Protein AF-0000000069706538 (afdb_homodimer)

Secondary structure (DSSP, 8-state):
--HHHHHHHH--B-S-B--PPPPHHHHHHHHHHHHH---GGG---EEEEEE--HHHHHHHHHHTTT-THHHHSSEEEEEEEES---HHHHHHHHHHHHHHTTPPTTTTHHHHHHHHHHHHTS-HHHHHHHHHHHHHHHHHHHHHHHHHTT-EEEEE--S-HHHHHHHHTTGGGTEEEEEEEEEE-B-TTT-TTTTPPP----HHHHEEE-/--HHHHHHHH--B-S-B--PPPPHHHHHHHHHHHHH---GGG---EEEEEE--HHHHHHHHHHTTT-THHHHSSEEEEEEEES---HHHHHHHHHHHHHHTTPPTTTTHHHHHHHHHHHHTS-HHHHHHHHHHHHHHHHHHHHHHHHHTT-EEEEE--S-HHHHHHHHTTGGGTEEEEEEEEEE-B-TTT-TTTTPPP----HHHHEEE-

Organism: NCBI:txid1187080

Solvent-accessible surface area (backbone atoms only — not comparable to full-atom values): 21422 Å² total; per-residue (Å²): 133,63,65,62,52,54,20,46,67,69,48,60,71,47,63,27,32,62,49,49,67,67,52,68,69,55,51,50,52,25,52,50,35,33,56,55,44,76,33,79,94,56,64,58,50,45,34,36,35,42,36,55,42,66,68,62,32,53,57,44,18,62,32,29,72,58,44,54,27,47,63,25,18,36,34,32,35,35,40,24,16,26,32,60,76,46,61,66,60,53,51,55,48,51,52,48,44,24,61,67,58,71,44,63,85,69,77,55,43,68,61,51,49,49,51,43,52,59,47,66,75,46,52,53,67,57,38,26,54,53,22,35,31,39,47,23,18,25,49,20,32,29,55,53,36,25,26,66,64,72,33,38,36,25,78,40,73,69,48,44,46,71,52,47,19,58,78,70,48,25,60,86,70,44,27,37,58,66,38,37,35,23,30,20,33,61,21,80,85,74,17,84,56,74,80,57,61,87,67,60,74,54,64,81,74,35,41,45,81,71,132,62,66,62,51,54,20,47,66,68,48,61,69,46,64,27,31,62,49,49,69,67,52,66,69,55,51,48,52,25,52,50,34,33,56,54,44,75,34,76,96,57,63,56,50,44,35,36,36,43,35,56,40,66,68,62,31,51,58,44,18,62,33,29,71,58,43,54,27,46,64,24,19,36,34,31,36,37,40,25,16,27,32,60,78,48,61,66,60,53,50,53,46,51,50,47,44,22,62,70,56,70,44,62,86,69,77,57,43,68,59,51,49,48,51,42,53,58,48,66,74,47,53,54,67,57,39,27,54,54,20,35,32,40,46,23,18,25,48,20,32,30,54,52,36,25,24,65,64,72,35,37,37,26,80,40,73,69,50,43,48,72,52,46,20,57,78,70,48,25,60,86,70,44,27,37,59,65,38,36,35,24,31,19,34,61,20,81,84,75,16,86,57,73,80,54,60,86,68,62,76,55,64,80,74,34,41,45,81,71

pLDDT: mean 98.29, std 2.16, range [69.06, 99.0]

Sequence (420 aa):
MNHTINSLHWRYAAKRMNGQKVPAEKLENILEAIRLTATSNGLQPFTILVIEDKETREKLHEAAFKQPQVVEGSHLLVFAAWKKVTADQIDTYFDMVYKERNLEQGSLEQYANFLKSHFGKQTEEEQFGWASKQAYIALGTALVAAAEEKVDSTPMEGFNAKEVDRILGLNEQGMGSTALLALGYRDEKEDHMVNAKKVRRPKDKLFIKIMNHTINSLHWRYAAKRMNGQKVPAEKLENILEAIRLTATSNGLQPFTILVIEDKETREKLHEAAFKQPQVVEGSHLLVFAAWKKVTADQIDTYFDMVYKERNLEQGSLEQYANFLKSHFGKQTEEEQFGWASKQAYIALGTALVAAAEEKVDSTPMEGFNAKEVDRILGLNEQGMGSTALLALGYRDEKEDHMVNAKKVRRPKDKLFIKI

Structure (mmCIF, N/CA/C/O backbone):
data_AF-0000000069706538-model_v1
#
loop_
_entity.id
_entity.type
_entity.pdbx_description
1 polymer Nitroreductase
#
loop_
_atom_site.group_PDB
_atom_site.id
_atom_site.type_symbol
_atom_site.label_atom_id
_atom_site.label_alt_id
_atom_site.label_comp_id
_atom_site.label_asym_id
_atom_site.label_entity_id
_atom_site.label_seq_id
_atom_site.pdbx_PDB_ins_code
_atom_site.Cartn_x
_atom_site.Cartn_y
_atom_site.Cartn_z
_atom_site.occupancy
_atom_site.B_iso_or_equiv
_atom_site.auth_seq_id
_atom_site.auth_comp_id
_atom_site.auth_asym_id
_atom_site.auth_atom_id
_atom_site.pdbx_PDB_model_num
ATOM 1 N N . MET A 1 1 ? 9.633 -10.273 19.578 1 69.25 1 MET A N 1
ATOM 2 C CA . MET A 1 1 ? 9.555 -10.578 18.156 1 69.25 1 MET A CA 1
ATOM 3 C C . MET A 1 1 ? 8.617 -9.609 17.438 1 69.25 1 MET A C 1
ATOM 5 O O . MET A 1 1 ? 7.672 -9.102 18.047 1 69.25 1 MET A O 1
ATOM 9 N N . ASN A 1 2 ? 9.086 -9.102 16.219 1 90.44 2 ASN A N 1
ATOM 10 C CA . ASN A 1 2 ? 8.258 -8.133 15.492 1 90.44 2 ASN A CA 1
ATOM 11 C C . ASN A 1 2 ? 7.125 -8.828 14.734 1 90.44 2 ASN A C 1
ATOM 13 O O . ASN A 1 2 ? 7.371 -9.609 13.82 1 90.44 2 ASN A O 1
ATOM 17 N N . HIS A 1 3 ? 5.887 -8.648 15.258 1 95.31 3 HIS A N 1
ATOM 18 C CA . HIS A 1 3 ? 4.695 -9.336 14.773 1 95.31 3 HIS A CA 1
ATOM 19 C C . HIS A 1 3 ? 4.508 -9.125 13.273 1 95.31 3 HIS A C 1
ATOM 21 O O . HIS A 1 3 ? 4.203 -10.062 12.539 1 95.31 3 HIS A O 1
ATOM 27 N N . THR A 1 4 ? 4.715 -7.953 12.797 1 98.25 4 THR A N 1
ATOM 28 C CA . THR A 1 4 ? 4.551 -7.625 11.383 1 98.25 4 THR A CA 1
ATOM 29 C C . THR A 1 4 ? 5.574 -8.375 10.531 1 98.25 4 THR A C 1
ATOM 31 O O . THR A 1 4 ? 5.219 -8.992 9.523 1 98.25 4 THR A O 1
ATOM 34 N N . ILE A 1 5 ? 6.84 -8.383 10.938 1 98.56 5 ILE A N 1
ATOM 35 C CA . ILE A 1 5 ? 7.902 -9.062 10.203 1 98.56 5 ILE A CA 1
ATOM 36 C C . ILE A 1 5 ? 7.617 -10.562 10.148 1 98.56 5 ILE A C 1
ATOM 38 O O . ILE A 1 5 ? 7.762 -11.188 9.094 1 98.56 5 ILE A O 1
ATOM 42 N N . ASN A 1 6 ? 7.152 -11.141 11.281 1 98.31 6 ASN A N 1
ATOM 43 C CA . ASN A 1 6 ? 6.789 -12.555 11.297 1 98.31 6 ASN A CA 1
ATOM 44 C C . ASN A 1 6 ? 5.652 -12.859 10.328 1 98.31 6 ASN A C 1
ATOM 46 O O . ASN A 1 6 ? 5.68 -13.867 9.625 1 98.31 6 ASN A O 1
ATOM 50 N N . SER A 1 7 ? 4.617 -12 10.32 1 98.31 7 SER A N 1
ATOM 51 C CA . SER A 1 7 ? 3.494 -12.148 9.398 1 98.31 7 SER A CA 1
ATOM 52 C C . SER A 1 7 ? 3.955 -12.086 7.949 1 98.31 7 SER A C 1
ATOM 54 O O . SER A 1 7 ? 3.504 -12.875 7.113 1 98.31 7 SER A O 1
ATOM 56 N N . LEU A 1 8 ? 4.895 -11.18 7.656 1 98.62 8 LEU A N 1
ATOM 57 C CA . LEU A 1 8 ? 5.359 -10.984 6.285 1 98.62 8 LEU A CA 1
ATOM 58 C C . LEU A 1 8 ? 6.254 -12.141 5.844 1 98.62 8 LEU A C 1
ATOM 60 O O . LEU A 1 8 ? 6.312 -12.469 4.66 1 98.62 8 LEU A O 1
ATOM 64 N N . HIS A 1 9 ? 6.934 -12.789 6.785 1 98.38 9 HIS A N 1
ATOM 65 C CA . HIS A 1 9 ? 7.684 -14 6.461 1 98.38 9 HIS A CA 1
ATOM 66 C C . HIS A 1 9 ? 6.746 -15.172 6.207 1 98.38 9 HIS A C 1
ATOM 68 O O . HIS A 1 9 ? 7.039 -16.031 5.379 1 98.38 9 HIS A O 1
ATOM 74 N N . TRP A 1 10 ? 5.66 -15.188 6.902 1 98.44 10 TRP A N 1
ATOM 75 C CA . TRP A 1 10 ? 4.699 -16.266 6.762 1 98.44 10 TRP A CA 1
ATOM 76 C C . TRP A 1 10 ? 3.99 -16.203 5.414 1 98.44 10 TRP A C 1
ATOM 78 O O . TRP A 1 10 ? 3.766 -17.219 4.766 1 98.44 10 TRP A O 1
ATOM 88 N N . ARG A 1 11 ? 3.639 -15.031 5.004 1 98.5 11 ARG A N 1
ATOM 89 C CA . ARG A 1 11 ? 2.787 -14.906 3.826 1 98.5 11 ARG A CA 1
ATOM 90 C C . ARG A 1 11 ? 3.594 -15.094 2.545 1 98.5 11 ARG A C 1
ATOM 92 O O . ARG A 1 11 ? 4.793 -14.82 2.518 1 98.5 11 ARG A O 1
ATOM 99 N N . TYR A 1 12 ? 3.039 -15.492 1.539 1 98.62 12 TYR A N 1
ATOM 100 C CA . TYR A 1 12 ? 3.406 -15.492 0.127 1 98.62 12 TYR A CA 1
ATOM 101 C C . TYR A 1 12 ? 2.168 -15.391 -0.758 1 98.62 12 TYR A C 1
ATOM 103 O O . TYR A 1 12 ? 1.041 -15.383 -0.26 1 98.62 12 TYR A O 1
ATOM 111 N N . ALA A 1 13 ? 2.318 -15.133 -2.033 1 98.69 13 ALA A N 1
ATOM 112 C CA . ALA A 1 13 ? 1.176 -15.133 -2.943 1 98.69 13 ALA A CA 1
ATOM 113 C C . ALA A 1 13 ? 0.746 -16.562 -3.281 1 98.69 13 ALA A C 1
ATOM 115 O O . ALA A 1 13 ? 1.299 -17.188 -4.188 1 98.69 13 ALA A O 1
ATOM 116 N N . ALA A 1 14 ? -0.228 -17.047 -2.518 1 98.81 14 ALA A N 1
ATOM 117 C CA . ALA A 1 14 ? -0.684 -18.422 -2.709 1 98.81 14 ALA A CA 1
ATOM 118 C C . ALA A 1 14 ? -1.254 -18.609 -4.109 1 98.81 14 ALA A C 1
ATOM 120 O O . ALA A 1 14 ? -2.078 -17.828 -4.57 1 98.81 14 ALA A O 1
ATOM 121 N N . LYS A 1 15 ? -0.839 -19.703 -4.762 1 98.69 15 LYS A N 1
ATOM 122 C CA . LYS A 1 15 ? -1.237 -19.906 -6.152 1 98.69 15 LYS A CA 1
ATOM 123 C C . LYS A 1 15 ? -2.352 -20.953 -6.254 1 98.69 15 LYS A C 1
ATOM 125 O O . LYS A 1 15 ? -3.021 -21.047 -7.285 1 98.69 15 LYS A O 1
ATOM 130 N N . ARG A 1 16 ? -2.457 -21.719 -5.285 1 98.81 16 ARG A N 1
ATOM 131 C CA . ARG A 1 16 ? -3.561 -22.656 -5.125 1 98.81 16 ARG A CA 1
ATOM 132 C C . ARG A 1 16 ? -4.148 -22.578 -3.721 1 98.81 16 ARG A C 1
ATOM 134 O O . ARG A 1 16 ? -3.414 -22.453 -2.74 1 98.81 16 ARG A O 1
ATOM 141 N N . MET A 1 17 ? -5.43 -22.656 -3.6 1 98.81 17 MET A N 1
ATOM 142 C CA . MET A 1 17 ? -6.117 -22.594 -2.312 1 98.81 17 MET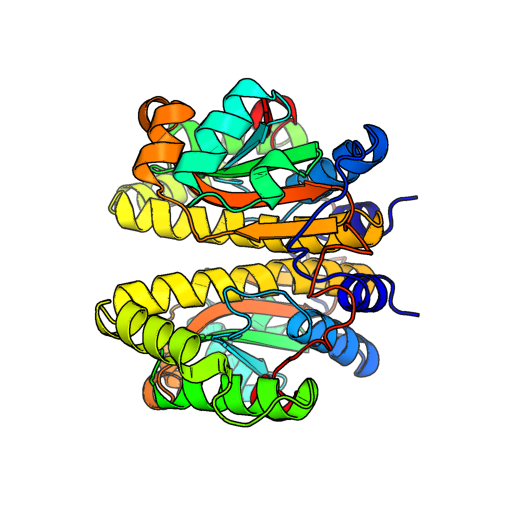 A CA 1
ATOM 143 C C . MET A 1 17 ? -7.031 -23.812 -2.137 1 98.81 17 MET A C 1
ATOM 145 O O . MET A 1 17 ? -7.449 -24.422 -3.117 1 98.81 17 MET A O 1
ATOM 149 N N . ASN A 1 18 ? -7.41 -24.172 -0.92 1 98.75 18 ASN A N 1
ATOM 150 C CA . ASN A 1 18 ? -8.023 -25.453 -0.633 1 98.75 18 ASN A CA 1
ATOM 151 C C . ASN A 1 18 ? -9.539 -25.344 -0.503 1 98.75 18 ASN A C 1
ATOM 153 O O . ASN A 1 18 ? -10.211 -26.328 -0.167 1 98.75 18 ASN A O 1
ATOM 157 N N . GLY A 1 19 ? -10.094 -24.172 -0.651 1 98 19 GLY A N 1
ATOM 158 C CA . GLY A 1 19 ? -11.539 -24.016 -0.677 1 98 19 GLY A CA 1
ATOM 159 C C . GLY A 1 19 ? -12.133 -23.734 0.69 1 98 19 GLY A C 1
ATOM 160 O O . GLY A 1 19 ? -13.297 -23.359 0.799 1 98 19 GLY A O 1
ATOM 161 N N . GLN A 1 20 ? -11.328 -23.875 1.771 1 98.44 20 GLN A N 1
ATOM 162 C CA . GLN A 1 20 ? -11.836 -23.562 3.104 1 98.44 20 GLN A CA 1
ATOM 163 C C . GLN A 1 20 ? -12.25 -22.094 3.211 1 98.44 20 GLN A C 1
ATOM 165 O O . GLN A 1 20 ? -11.547 -21.219 2.713 1 98.44 20 GLN A O 1
ATOM 170 N N . LYS A 1 21 ? -13.391 -21.938 3.848 1 98.5 21 LYS A N 1
ATOM 171 C CA . LYS A 1 21 ? -13.938 -20.578 3.98 1 98.5 21 LYS A CA 1
ATOM 172 C C . LYS A 1 21 ? -13.219 -19.812 5.09 1 98.5 21 LYS A C 1
ATOM 174 O O . LYS A 1 21 ? -13 -20.344 6.18 1 98.5 21 LYS A O 1
ATOM 179 N N . VAL A 1 22 ? -12.82 -18.594 4.828 1 98.88 22 VAL A N 1
ATOM 180 C CA . VAL A 1 22 ? -12.281 -17.703 5.852 1 98.88 22 VAL A CA 1
ATOM 181 C C . VAL A 1 22 ? -13.367 -17.391 6.879 1 98.88 22 VAL A C 1
ATOM 183 O O . VAL A 1 22 ? -14.469 -16.969 6.52 1 98.88 22 VAL A O 1
ATOM 186 N N . PRO A 1 23 ? -13.117 -17.594 8.141 1 98.75 23 PRO A N 1
ATOM 187 C CA . PRO A 1 23 ? -14.094 -17.234 9.172 1 98.75 23 PRO A CA 1
ATOM 188 C C . PRO A 1 23 ? -14.477 -15.75 9.125 1 98.75 23 PRO A C 1
ATOM 190 O O . PRO A 1 23 ? -13.633 -14.898 8.859 1 98.75 23 PRO A O 1
ATOM 193 N N . ALA A 1 24 ? -15.719 -15.492 9.5 1 98.44 24 ALA A N 1
ATOM 194 C CA . ALA A 1 24 ? -16.281 -14.148 9.414 1 98.44 24 ALA A CA 1
ATOM 195 C C . ALA A 1 24 ? -15.469 -13.164 10.258 1 98.44 24 ALA A C 1
ATOM 197 O O . ALA A 1 24 ? -15.234 -12.031 9.836 1 98.44 24 ALA A O 1
ATOM 198 N N . GLU A 1 25 ? -15.086 -13.602 11.414 1 98.56 25 GLU A N 1
ATOM 199 C CA . GLU A 1 25 ? -14.336 -12.727 12.305 1 98.56 25 GLU A CA 1
ATOM 200 C C . GLU A 1 25 ? -13 -12.32 11.688 1 98.56 25 GLU A C 1
ATOM 202 O O . GLU A 1 25 ? -12.602 -11.156 11.773 1 98.56 25 GLU A O 1
ATOM 207 N N . LYS A 1 26 ? -12.305 -13.281 11.07 1 98.75 26 LYS A N 1
ATOM 208 C CA . LYS A 1 26 ? -11.023 -12.984 10.422 1 98.75 26 LYS A CA 1
ATOM 209 C C . LYS A 1 26 ? -11.219 -12.047 9.234 1 98.75 26 LYS A C 1
ATOM 211 O O . LYS A 1 26 ? -10.445 -11.102 9.055 1 98.75 26 LYS A O 1
ATOM 216 N N . LEU A 1 27 ? -12.242 -12.297 8.422 1 98.88 27 LEU A N 1
ATOM 217 C CA . LEU A 1 27 ? -12.562 -11.406 7.305 1 98.88 27 LEU A CA 1
ATOM 218 C C . LEU A 1 27 ? -12.836 -9.992 7.801 1 98.88 27 LEU A C 1
ATOM 220 O O . LEU A 1 27 ? -12.336 -9.023 7.227 1 98.88 27 LEU A O 1
ATOM 224 N N . GLU A 1 28 ? -13.625 -9.891 8.875 1 98.69 28 GLU A N 1
ATOM 225 C CA . GLU A 1 28 ? -13.953 -8.578 9.43 1 98.69 28 GLU A CA 1
ATOM 226 C C . GLU A 1 28 ? -12.703 -7.844 9.891 1 98.69 28 GLU A C 1
ATOM 228 O O . GLU A 1 28 ? -12.594 -6.625 9.719 1 98.69 28 GLU A O 1
ATOM 233 N N . ASN A 1 29 ? -11.773 -8.555 10.539 1 98.81 29 ASN A N 1
ATOM 234 C CA . ASN A 1 29 ? -10.523 -7.938 10.969 1 98.81 29 ASN A CA 1
ATOM 235 C C . ASN A 1 29 ? -9.719 -7.406 9.781 1 98.81 29 ASN A C 1
ATOM 237 O O . ASN A 1 29 ? -9.148 -6.32 9.852 1 98.81 29 ASN A O 1
ATOM 241 N N . ILE A 1 30 ? -9.656 -8.148 8.672 1 98.94 30 ILE A N 1
ATOM 242 C CA . ILE A 1 30 ? -8.945 -7.73 7.469 1 98.94 30 ILE A CA 1
ATOM 243 C C . ILE A 1 30 ? -9.609 -6.488 6.883 1 98.94 30 ILE A C 1
ATOM 245 O O . ILE A 1 30 ? -8.938 -5.508 6.555 1 98.94 30 ILE A O 1
ATOM 249 N N . LEU A 1 31 ? -10.93 -6.484 6.797 1 98.94 31 LEU A N 1
ATOM 250 C CA . LEU A 1 31 ? -11.672 -5.355 6.242 1 98.94 31 LEU A CA 1
ATOM 251 C C . LEU A 1 31 ? -11.531 -4.125 7.125 1 98.94 31 LEU A C 1
ATOM 253 O O . LEU A 1 31 ? -11.391 -3.006 6.625 1 98.94 31 LEU A O 1
ATOM 257 N N . GLU A 1 32 ? -11.555 -4.34 8.438 1 98.88 32 GLU A N 1
ATOM 258 C CA . GLU A 1 32 ? -11.375 -3.215 9.352 1 98.88 32 GLU A CA 1
ATOM 259 C C . GLU A 1 32 ? -9.984 -2.602 9.195 1 98.88 32 GLU A C 1
ATOM 261 O O . GLU A 1 32 ? -9.828 -1.38 9.25 1 98.88 32 GLU A O 1
ATOM 266 N N . ALA A 1 33 ? -8.977 -3.449 9.031 1 98.94 33 ALA A N 1
ATOM 267 C CA . ALA A 1 33 ? -7.633 -2.928 8.781 1 98.94 33 ALA A CA 1
ATOM 268 C C . ALA A 1 33 ? -7.605 -2.07 7.523 1 98.94 33 ALA A C 1
ATOM 270 O O . ALA A 1 33 ? -7 -0.996 7.508 1 98.94 33 ALA A O 1
ATOM 271 N N . ILE A 1 34 ? -8.297 -2.523 6.477 1 98.94 34 ILE A N 1
ATOM 272 C CA . ILE A 1 34 ? -8.406 -1.76 5.238 1 98.94 34 ILE A CA 1
ATOM 273 C C . ILE A 1 34 ? -9.062 -0.413 5.52 1 98.94 34 ILE A C 1
ATOM 275 O O . ILE A 1 34 ? -8.578 0.63 5.074 1 98.94 34 ILE A O 1
ATOM 279 N N . ARG A 1 35 ? -10.125 -0.41 6.293 1 98.88 35 ARG A N 1
ATOM 280 C CA . ARG A 1 35 ? -10.875 0.801 6.59 1 98.88 35 ARG A CA 1
ATOM 281 C C . ARG A 1 35 ? -10.016 1.814 7.336 1 98.88 35 ARG A C 1
ATOM 283 O O . ARG A 1 35 ? -10.164 3.023 7.145 1 98.88 35 ARG A O 1
ATOM 290 N N . LEU A 1 36 ? -9.094 1.35 8.102 1 98.88 36 LEU A N 1
ATOM 291 C CA . LEU A 1 36 ? -8.297 2.207 8.969 1 98.88 36 LEU A CA 1
ATOM 292 C C . LEU A 1 36 ? -7.051 2.711 8.242 1 98.88 36 LEU A C 1
ATOM 294 O O . LEU A 1 36 ? -6.316 3.551 8.766 1 98.88 36 LEU A O 1
ATOM 298 N N . THR A 1 37 ? -6.824 2.287 7.016 1 98.5 37 THR A N 1
ATOM 299 C CA . THR A 1 37 ? -5.637 2.648 6.25 1 98.5 37 THR A CA 1
ATOM 300 C C . THR A 1 37 ? -5.609 4.148 5.969 1 98.5 37 THR A C 1
ATOM 302 O O . THR A 1 37 ? -6.648 4.754 5.703 1 98.5 37 THR A O 1
ATOM 305 N N . ALA A 1 38 ? -4.43 4.734 6.039 1 98.56 38 ALA A N 1
ATOM 306 C CA . ALA A 1 38 ? -4.25 6.133 5.656 1 98.56 38 ALA A CA 1
ATOM 307 C C . ALA A 1 38 ? -4.438 6.32 4.156 1 98.56 38 ALA A C 1
ATOM 309 O O . ALA A 1 38 ? -4.039 5.461 3.363 1 98.56 38 ALA A O 1
ATOM 310 N N . THR A 1 39 ? -5.012 7.398 3.732 1 98.75 39 THR A N 1
ATOM 311 C CA . THR A 1 39 ? -5.039 7.879 2.355 1 98.75 39 THR A CA 1
ATOM 312 C C . THR A 1 39 ? -4.824 9.391 2.307 1 98.75 39 THR A C 1
ATOM 314 O O . THR A 1 39 ? -5.066 10.086 3.293 1 98.75 39 THR A O 1
ATOM 317 N N . SER A 1 40 ? -4.312 9.828 1.153 1 98.69 40 SER A N 1
ATOM 318 C CA . SER A 1 40 ? -4.113 11.266 0.982 1 98.69 40 SER A CA 1
ATOM 319 C C . SER A 1 40 ? -5.395 12.039 1.268 1 98.69 40 SER A C 1
ATOM 321 O O . SER A 1 40 ? -6.477 11.648 0.827 1 98.69 40 SER A O 1
ATOM 323 N N . ASN A 1 41 ? -5.246 13.07 2.199 1 98 41 ASN A N 1
ATOM 324 C CA . ASN A 1 41 ? -6.32 13.969 2.605 1 98 41 ASN A CA 1
ATOM 325 C C . ASN A 1 41 ? -7.398 13.234 3.395 1 98 41 ASN A C 1
ATOM 327 O O . ASN A 1 41 ? -8.391 13.844 3.809 1 98 41 ASN A O 1
ATOM 331 N N . GLY A 1 42 ? -7.246 11.906 3.627 1 98.25 42 GLY A N 1
ATOM 332 C CA . GLY A 1 42 ? -8.234 11.109 4.344 1 98.25 42 GLY A CA 1
ATOM 333 C C . GLY A 1 42 ? -9.414 10.711 3.484 1 98.25 42 GLY A C 1
ATOM 334 O O . GLY A 1 42 ? -10.375 10.109 3.977 1 98.25 42 GLY A O 1
ATOM 335 N N . LEU A 1 43 ? -9.375 10.875 2.176 1 98.69 43 LEU A N 1
ATOM 336 C CA . LEU A 1 43 ? -10.547 10.812 1.308 1 98.69 43 LEU A CA 1
ATOM 337 C C . LEU A 1 43 ? -10.992 9.367 1.09 1 98.69 43 LEU A C 1
ATOM 339 O O . LEU A 1 43 ? -12.133 9.117 0.706 1 98.69 43 LEU A O 1
ATOM 343 N N . GLN A 1 44 ? -10.07 8.406 1.199 1 98.75 44 GLN A N 1
ATOM 344 C CA . GLN A 1 44 ? -10.328 7.004 0.901 1 98.75 44 GLN A CA 1
ATOM 345 C C . GLN A 1 44 ? -11.031 6.848 -0.444 1 98.75 44 GLN A C 1
ATOM 347 O O . GLN A 1 44 ? -12.117 6.273 -0.52 1 98.75 44 GLN A O 1
ATOM 352 N N . PRO A 1 45 ? -10.344 7.289 -1.525 1 98.88 45 PRO A N 1
ATOM 353 C CA . PRO A 1 45 ? -11 7.383 -2.834 1 98.88 45 PRO A CA 1
ATOM 354 C C . PRO A 1 45 ? -11.148 6.023 -3.516 1 98.88 45 PRO A C 1
ATOM 356 O O . PRO A 1 45 ? -10.75 5.863 -4.672 1 98.88 45 PRO A O 1
ATOM 359 N N . PHE A 1 46 ? -11.781 5.062 -2.822 1 98.94 46 PHE A N 1
ATOM 360 C CA . PHE A 1 46 ? -12.016 3.727 -3.359 1 98.94 46 PHE A CA 1
ATOM 361 C C . PHE A 1 46 ? -13.156 3.039 -2.619 1 98.94 46 PHE A C 1
ATOM 363 O O . PHE A 1 46 ? -13.602 3.516 -1.574 1 98.94 46 PHE A O 1
ATOM 370 N N . THR A 1 47 ? -13.672 2.045 -3.189 1 98.88 47 THR A N 1
ATOM 371 C CA . THR A 1 47 ? -14.594 1.082 -2.604 1 98.88 47 THR A CA 1
ATOM 372 C C . THR A 1 47 ? -14.086 -0.344 -2.801 1 98.88 47 THR A C 1
ATOM 374 O O . THR A 1 47 ? -13.547 -0.676 -3.855 1 98.88 47 THR A O 1
ATOM 377 N N . ILE A 1 48 ? -14.219 -1.146 -1.782 1 98.94 48 ILE A N 1
ATOM 378 C CA . ILE A 1 48 ? -13.836 -2.551 -1.892 1 98.94 48 ILE A CA 1
ATOM 379 C C . ILE A 1 48 ? -15.086 -3.412 -2.082 1 98.94 48 ILE A C 1
ATOM 381 O O . ILE A 1 48 ? -15.992 -3.402 -1.243 1 98.94 48 ILE A O 1
ATOM 385 N N . LEU A 1 49 ? -15.148 -4.09 -3.191 1 98.94 49 LEU A N 1
ATOM 386 C CA . LEU A 1 49 ? -16.172 -5.113 -3.344 1 98.94 49 LEU A CA 1
ATOM 387 C C . LEU A 1 49 ? -15.711 -6.441 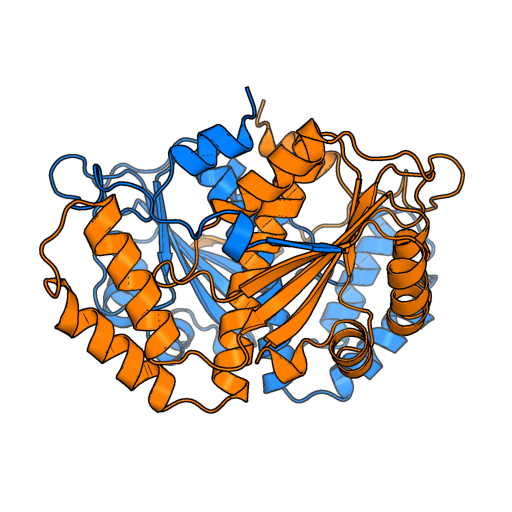-2.756 1 98.94 49 LEU A C 1
ATOM 389 O O . LEU A 1 49 ? -14.633 -6.934 -3.1 1 98.94 49 LEU A O 1
ATOM 393 N N . VAL A 1 50 ? -16.453 -6.957 -1.809 1 98.94 50 VAL A N 1
ATOM 394 C CA . VAL A 1 50 ? -16.172 -8.227 -1.146 1 98.94 50 VAL A CA 1
ATOM 395 C C . VAL A 1 50 ? -17.031 -9.328 -1.77 1 98.94 50 VAL A C 1
ATOM 397 O O . VAL A 1 50 ? -18.203 -9.484 -1.428 1 98.94 50 VAL A O 1
ATOM 400 N N . ILE A 1 51 ? -16.422 -10.141 -2.617 1 98.88 51 ILE A N 1
ATOM 401 C CA . ILE A 1 51 ? -17.172 -11.102 -3.42 1 98.88 51 ILE A CA 1
ATOM 402 C C . ILE A 1 51 ? -17.078 -12.492 -2.787 1 98.88 51 ILE A C 1
ATOM 404 O O . ILE A 1 51 ? -15.992 -13.078 -2.729 1 98.88 51 ILE A O 1
ATOM 408 N N . GLU A 1 52 ? -18.125 -12.992 -2.342 1 98.25 52 GLU A N 1
ATOM 409 C CA . GLU A 1 52 ? -18.234 -14.352 -1.81 1 98.25 52 GLU A CA 1
ATOM 410 C C . GLU A 1 52 ? -19.094 -15.227 -2.713 1 98.25 52 GLU A C 1
ATOM 412 O O . GLU A 1 52 ? -18.906 -16.453 -2.76 1 98.25 52 GLU A O 1
ATOM 417 N N . ASP A 1 53 ? -19.953 -14.625 -3.492 1 97.44 53 ASP A N 1
ATOM 418 C CA . ASP A 1 53 ? -20.906 -15.32 -4.348 1 97.44 53 ASP A CA 1
ATOM 419 C C . ASP A 1 53 ? -20.188 -16.141 -5.414 1 97.44 53 ASP A C 1
ATOM 421 O O . ASP A 1 53 ? -19.375 -15.617 -6.172 1 97.44 53 ASP A O 1
ATOM 425 N N . LYS A 1 54 ? -20.547 -17.438 -5.508 1 96.75 54 LYS A N 1
ATOM 426 C CA . LYS A 1 54 ? -19.844 -18.375 -6.391 1 96.75 54 LYS A CA 1
ATOM 427 C C . LYS A 1 54 ? -20.031 -17.984 -7.855 1 96.75 54 LYS A C 1
ATOM 429 O O . LYS A 1 54 ? -19.078 -18.031 -8.641 1 96.75 54 LYS A O 1
ATOM 434 N N . GLU A 1 55 ? -21.172 -17.609 -8.242 1 97.88 55 GLU A N 1
ATOM 435 C CA . GLU A 1 55 ? -21.469 -17.281 -9.633 1 97.88 55 GLU A CA 1
ATOM 436 C C . GLU A 1 55 ? -20.656 -16.078 -10.094 1 97.88 55 GLU A C 1
ATOM 438 O O . GLU A 1 55 ? -20.062 -16.094 -11.18 1 97.88 55 GLU A O 1
ATOM 443 N N . THR A 1 56 ? -20.688 -15.023 -9.281 1 98.62 56 THR A N 1
ATOM 444 C CA . THR A 1 56 ? -19.906 -13.828 -9.609 1 98.62 56 THR A CA 1
ATOM 445 C C . THR A 1 56 ? -18.422 -14.156 -9.688 1 98.62 56 THR A C 1
ATOM 447 O O . THR A 1 56 ? -17.734 -13.711 -10.602 1 98.62 56 THR A O 1
ATOM 450 N N . ARG A 1 57 ? -17.891 -14.938 -8.719 1 98.5 57 ARG A N 1
ATOM 451 C CA . ARG A 1 57 ? -16.469 -15.297 -8.719 1 98.5 57 ARG A CA 1
ATOM 452 C C . ARG A 1 57 ? -16.109 -16.094 -9.969 1 98.5 57 ARG A C 1
ATOM 454 O O . ARG A 1 57 ? -15.023 -15.938 -10.523 1 98.5 57 ARG A O 1
ATOM 461 N N . GLU A 1 58 ? -17 -16.953 -10.438 1 98.31 58 GLU A N 1
ATOM 462 C CA . GLU A 1 58 ? -16.75 -17.719 -11.664 1 98.31 58 GLU A CA 1
ATOM 463 C C . GLU A 1 58 ? -16.656 -16.797 -12.875 1 98.31 58 GLU A C 1
ATOM 465 O O . GLU A 1 58 ? -15.789 -16.984 -13.734 1 98.31 58 GLU A O 1
ATOM 470 N N . LYS A 1 59 ? -17.594 -15.82 -12.969 1 98.56 59 LYS A N 1
ATOM 471 C CA . LYS A 1 59 ? -17.5 -14.836 -14.039 1 98.56 59 LYS A CA 1
ATOM 472 C C . LYS A 1 59 ? -16.172 -14.07 -13.977 1 98.56 59 LYS A C 1
ATOM 474 O O . LYS A 1 59 ? -15.523 -13.859 -15 1 98.56 59 LYS A O 1
ATOM 479 N N . LEU A 1 60 ? -15.766 -13.68 -12.773 1 98.88 60 LEU A N 1
ATOM 480 C CA . LEU A 1 60 ? -14.531 -12.922 -12.594 1 98.88 60 LEU A CA 1
ATOM 481 C C . LEU A 1 60 ? -13.312 -13.789 -12.875 1 98.88 60 LEU A C 1
ATOM 483 O O . LEU A 1 60 ? -12.273 -13.281 -13.297 1 98.88 60 LEU A O 1
ATOM 487 N N . HIS A 1 61 ? -13.477 -15.109 -12.617 1 98.88 61 HIS A N 1
ATOM 488 C CA . HIS A 1 61 ? -12.414 -16.062 -12.922 1 98.88 61 HIS A CA 1
ATOM 489 C C . HIS A 1 61 ? -11.984 -15.961 -14.383 1 98.88 61 HIS A C 1
ATOM 491 O O . HIS A 1 61 ? -10.789 -15.922 -14.68 1 98.88 61 HIS A O 1
ATOM 497 N N . GLU A 1 62 ? -12.922 -15.844 -15.297 1 98.5 62 GLU A N 1
ATOM 498 C CA . GLU A 1 62 ? -12.641 -15.703 -16.719 1 98.5 62 GLU A CA 1
ATOM 499 C C . GLU A 1 62 ? -11.938 -14.383 -17.016 1 98.5 62 GLU A C 1
ATOM 501 O O . GLU A 1 62 ? -10.984 -14.344 -17.797 1 98.5 62 GLU A O 1
ATOM 506 N N . ALA A 1 63 ? -12.383 -13.352 -16.359 1 98.75 63 ALA A N 1
ATOM 507 C CA . ALA A 1 63 ? -11.836 -12.016 -16.562 1 98.75 63 ALA A CA 1
ATOM 508 C C . ALA A 1 63 ? -10.445 -11.883 -15.938 1 98.75 63 ALA A C 1
ATOM 510 O O . ALA A 1 63 ? -9.695 -10.961 -16.281 1 98.75 63 ALA A O 1
ATOM 511 N N . ALA A 1 64 ? -10.141 -12.766 -14.938 1 98.75 64 ALA A N 1
ATOM 512 C CA . ALA A 1 64 ? -8.844 -12.758 -14.258 1 98.75 64 ALA A CA 1
ATOM 513 C C . ALA A 1 64 ? -7.902 -13.797 -14.852 1 98.75 64 ALA A C 1
ATOM 515 O O . ALA A 1 64 ? -7.113 -14.414 -14.133 1 98.75 64 ALA A O 1
ATOM 516 N N . PHE A 1 65 ? -8.078 -14.055 -16.141 1 98.31 65 PHE A N 1
ATOM 517 C CA . PHE A 1 65 ? -7.219 -14.953 -16.906 1 98.31 65 PHE A CA 1
ATOM 518 C C . PHE A 1 65 ? -7.203 -16.344 -16.281 1 98.31 65 PHE A C 1
ATOM 520 O O . PHE A 1 65 ? -6.176 -17.016 -16.281 1 98.31 65 PHE A O 1
ATOM 527 N N . LYS A 1 66 ? -8.188 -16.734 -15.625 1 98.44 66 LYS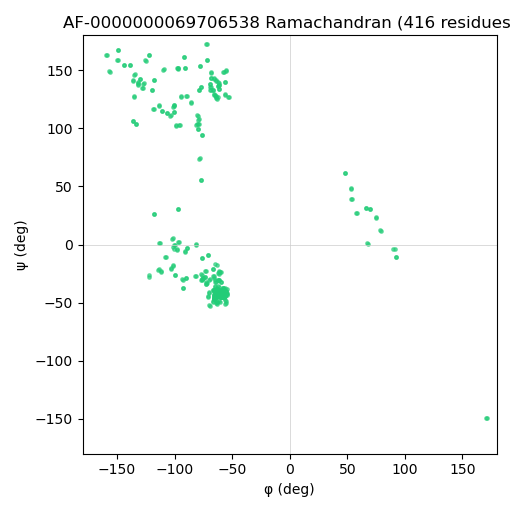 A N 1
ATOM 528 C CA . LYS A 1 66 ? -8.477 -18.047 -15.078 1 98.44 66 LYS A CA 1
ATOM 529 C C . LYS A 1 66 ? -7.488 -18.422 -13.969 1 98.44 66 LYS A C 1
ATOM 531 O O . LYS A 1 66 ? -7.094 -19.578 -13.844 1 98.44 66 LYS A O 1
ATOM 536 N N . GLN A 1 67 ? -7.035 -17.422 -13.289 1 98.56 67 GLN A N 1
ATOM 537 C CA . GLN A 1 67 ? -6.238 -17.719 -12.094 1 98.56 67 GLN A CA 1
ATOM 538 C C . GLN A 1 67 ? -7.055 -18.469 -11.055 1 98.56 67 GLN A C 1
ATOM 540 O O . GLN A 1 67 ? -8.109 -18 -10.625 1 98.56 67 GLN A O 1
ATOM 545 N N . PRO A 1 68 ? -6.566 -19.625 -10.578 1 98.69 68 PRO A N 1
ATOM 546 C CA . PRO A 1 68 ? -7.395 -20.531 -9.781 1 98.69 68 PRO A CA 1
ATOM 547 C C . PRO A 1 68 ? -7.789 -19.938 -8.43 1 98.69 68 PRO A C 1
ATOM 549 O O . PRO A 1 68 ? -8.844 -20.281 -7.887 1 98.69 68 PRO A O 1
ATOM 552 N N . GLN A 1 69 ? -7.008 -19.047 -7.879 1 98.12 69 GLN A N 1
ATOM 553 C CA . GLN A 1 69 ? -7.254 -18.484 -6.551 1 98.12 69 GLN A CA 1
ATOM 554 C C . GLN A 1 69 ? -8.578 -17.734 -6.508 1 98.12 69 GLN A C 1
ATOM 556 O O . GLN A 1 69 ? -9.172 -17.578 -5.441 1 98.12 69 GLN A O 1
ATOM 561 N N . VAL A 1 70 ? -9.031 -17.25 -7.691 1 98.81 70 VAL A N 1
ATOM 562 C CA . VAL A 1 70 ? -10.266 -16.469 -7.781 1 98.81 70 VAL A CA 1
ATOM 563 C C . VAL A 1 70 ? -11.453 -17.344 -7.379 1 98.81 70 VAL A C 1
ATOM 565 O O . VAL A 1 70 ? -12.383 -16.859 -6.727 1 98.81 70 VAL A O 1
ATOM 568 N N . VAL A 1 71 ? -11.344 -18.688 -7.676 1 98.69 71 VAL A N 1
ATOM 569 C CA . VAL A 1 71 ? -12.492 -19.547 -7.414 1 98.69 71 VAL A CA 1
ATOM 570 C C . VAL A 1 71 ? -12.148 -20.547 -6.309 1 98.69 71 VAL A C 1
ATOM 572 O O . VAL A 1 71 ? -13.039 -21.062 -5.641 1 98.69 71 VAL A O 1
ATOM 575 N N . GLU A 1 72 ? -10.844 -20.812 -6.09 1 98.75 72 GLU A N 1
ATOM 576 C CA . GLU A 1 72 ? -10.43 -21.75 -5.047 1 98.75 72 GLU A CA 1
ATOM 577 C C . GLU A 1 72 ? -10.422 -21.078 -3.676 1 98.75 72 GLU A C 1
ATOM 579 O O . GLU A 1 72 ? -10.484 -21.75 -2.646 1 98.75 72 GLU A O 1
ATOM 584 N N . GLY A 1 73 ? -10.219 -19.719 -3.635 1 98.5 73 GLY A N 1
ATOM 585 C CA . GLY A 1 73 ? -10.344 -18.984 -2.385 1 98.5 73 GLY A CA 1
ATOM 586 C C . GLY A 1 73 ? -11.781 -18.844 -1.916 1 98.5 73 GLY A C 1
ATOM 587 O O . GLY A 1 73 ? -12.711 -19.203 -2.637 1 98.5 73 GLY A O 1
ATOM 588 N N . SER A 1 74 ? -11.984 -18.344 -0.757 1 98.38 74 SER A N 1
ATOM 589 C CA . SER A 1 74 ? -13.336 -18.203 -0.233 1 98.38 74 SER A CA 1
ATOM 590 C C . SER A 1 74 ? -13.898 -16.812 -0.542 1 98.38 74 SER A C 1
ATOM 592 O O . SER A 1 74 ? -15.117 -16.625 -0.612 1 98.38 74 SER A O 1
ATOM 594 N N . HIS A 1 75 ? -13.055 -15.75 -0.642 1 98.81 75 HIS A N 1
ATOM 595 C CA . HIS A 1 75 ? -13.453 -14.383 -0.956 1 98.81 75 HIS A CA 1
ATOM 596 C C . HIS A 1 75 ? -12.523 -13.758 -1.986 1 98.81 75 HIS A C 1
ATOM 598 O O . HIS A 1 75 ? -11.336 -14.094 -2.037 1 98.81 75 HIS A O 1
ATOM 604 N N . LEU A 1 76 ? -13.086 -12.938 -2.807 1 98.94 76 LEU A N 1
ATOM 605 C CA . LEU A 1 76 ? -12.328 -12.055 -3.688 1 98.94 76 LEU A CA 1
ATOM 606 C C . LEU A 1 76 ? -12.617 -10.594 -3.377 1 98.94 76 LEU A C 1
ATOM 608 O O . LEU A 1 76 ? -13.773 -10.156 -3.424 1 98.94 76 LEU A O 1
ATOM 612 N N . LEU A 1 77 ? -11.609 -9.891 -2.951 1 99 77 LEU A N 1
ATOM 613 C CA . LEU A 1 77 ? -11.742 -8.445 -2.803 1 99 77 LEU A CA 1
ATOM 614 C C . LEU A 1 77 ? -11.359 -7.727 -4.09 1 99 77 LEU A C 1
ATOM 616 O O . LEU A 1 77 ? -10.32 -8.031 -4.691 1 99 77 LEU A O 1
ATOM 620 N N . VAL A 1 78 ? -12.219 -6.871 -4.574 1 99 78 VAL A N 1
ATOM 621 C CA . VAL A 1 78 ? -11.922 -6.004 -5.711 1 99 78 VAL A CA 1
ATOM 622 C C . VAL A 1 78 ? -11.727 -4.566 -5.23 1 99 78 VAL A C 1
ATOM 624 O O . VAL A 1 78 ? -12.648 -3.959 -4.68 1 99 78 VAL A O 1
ATOM 627 N N . PHE A 1 79 ? -10.539 -4.082 -5.34 1 99 79 PHE A N 1
ATOM 628 C CA . PHE A 1 79 ? -10.25 -2.684 -5.039 1 99 79 PHE A CA 1
ATOM 629 C C . PHE A 1 79 ? -10.664 -1.784 -6.199 1 99 79 PHE A C 1
ATOM 631 O O . PHE A 1 79 ? -9.977 -1.728 -7.219 1 99 79 PHE A O 1
ATOM 638 N N . ALA A 1 80 ? -11.766 -1.094 -6.047 1 98.94 80 ALA A N 1
ATOM 639 C CA . ALA A 1 80 ? -12.32 -0.202 -7.062 1 98.94 80 ALA A CA 1
ATOM 640 C C . ALA A 1 80 ? -12.055 1.26 -6.715 1 98.94 80 ALA A C 1
ATOM 642 O O . ALA A 1 80 ? -12.602 1.782 -5.742 1 98.94 80 ALA A O 1
ATOM 643 N N . ALA A 1 81 ? -11.219 1.9 -7.465 1 98.94 81 ALA A N 1
ATOM 644 C CA . ALA A 1 81 ? -10.844 3.289 -7.207 1 98.94 81 ALA A CA 1
ATOM 645 C C . ALA A 1 81 ? -11.773 4.254 -7.945 1 98.94 81 ALA A C 1
ATOM 647 O O . ALA A 1 81 ? -12.328 3.912 -8.992 1 98.94 81 ALA A O 1
ATOM 648 N N . TRP A 1 82 ? -11.938 5.473 -7.383 1 98.88 82 TRP A N 1
ATOM 649 C CA . TRP A 1 82 ? -12.75 6.508 -8.016 1 98.88 82 TRP A CA 1
ATOM 650 C C . TRP A 1 82 ? -12.125 6.965 -9.328 1 98.88 82 TRP A C 1
ATOM 652 O O . TRP A 1 82 ? -10.945 7.328 -9.367 1 98.88 82 TRP A O 1
ATOM 662 N N . LYS A 1 83 ? -12.891 6.988 -10.414 1 98.56 83 LYS A N 1
ATOM 663 C CA . LYS A 1 83 ? -12.391 7.523 -11.68 1 98.56 83 LYS A CA 1
ATOM 664 C C . LYS A 1 83 ? -12.359 9.047 -11.648 1 98.56 83 LYS A C 1
ATOM 666 O O . LYS A 1 83 ? -11.539 9.672 -12.336 1 98.56 83 LYS A O 1
ATOM 671 N N . LYS A 1 84 ? -13.281 9.609 -10.867 1 97.94 84 LYS A N 1
ATOM 672 C CA . LYS A 1 84 ? -13.359 11.055 -10.656 1 97.94 84 LYS A CA 1
ATOM 673 C C . LYS A 1 84 ? -13.492 11.383 -9.172 1 97.94 84 LYS A C 1
ATOM 675 O O . LYS A 1 84 ? -14.18 10.68 -8.43 1 97.94 84 LYS A O 1
ATOM 680 N N . VAL A 1 85 ? -12.773 12.391 -8.75 1 98.5 85 VAL A N 1
ATOM 681 C CA . VAL A 1 85 ? -12.969 12.961 -7.422 1 98.5 85 VAL A CA 1
ATOM 682 C C . VAL A 1 85 ? -13.891 14.18 -7.512 1 98.5 85 VAL A C 1
ATOM 684 O O . VAL A 1 85 ? -13.445 15.273 -7.871 1 98.5 85 VAL A O 1
ATOM 687 N 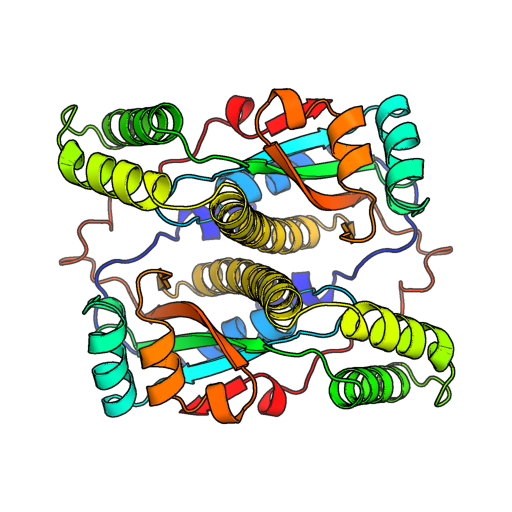N . THR A 1 86 ? -15.125 14.031 -7.148 1 98.19 86 THR A N 1
ATOM 688 C CA . THR A 1 86 ? -16.125 15.062 -7.379 1 98.19 86 THR A CA 1
ATOM 689 C C . THR A 1 86 ? -16.234 15.992 -6.176 1 98.19 86 THR A C 1
ATOM 691 O O . THR A 1 86 ? -15.812 15.641 -5.07 1 98.19 86 THR A O 1
ATOM 694 N N . ALA A 1 87 ? -16.797 17.141 -6.434 1 98.31 87 ALA A N 1
ATOM 695 C CA . ALA A 1 87 ? -17.047 18.078 -5.352 1 98.31 87 ALA A CA 1
ATOM 696 C C . ALA A 1 87 ? -17.938 17.453 -4.273 1 98.31 87 ALA A C 1
ATOM 698 O O . ALA A 1 87 ? -17.719 17.688 -3.08 1 98.31 87 ALA A O 1
ATOM 699 N N . ASP A 1 88 ? -18.922 16.688 -4.684 1 98.12 88 ASP A N 1
ATOM 700 C CA . ASP A 1 88 ? -19.828 16.031 -3.742 1 98.12 88 ASP A CA 1
ATOM 701 C C . ASP A 1 88 ? -19.078 15.047 -2.846 1 98.12 88 ASP A C 1
ATOM 703 O O . ASP A 1 88 ? -19.344 14.977 -1.645 1 98.12 88 ASP A O 1
ATOM 707 N N . GLN A 1 89 ? -18.219 14.258 -3.344 1 98.25 89 GLN A N 1
ATOM 708 C CA . GLN A 1 89 ? -17.406 13.312 -2.574 1 98.25 89 GLN A CA 1
ATOM 709 C C . GLN A 1 89 ? -16.547 14.039 -1.548 1 98.25 89 GLN A C 1
ATOM 711 O O . GLN A 1 89 ? -16.406 13.594 -0.407 1 98.25 89 GLN A O 1
ATOM 716 N N . ILE A 1 90 ? -15.938 15.164 -1.98 1 98.69 90 ILE A N 1
ATOM 717 C CA . ILE A 1 90 ? -15.109 15.977 -1.092 1 98.69 90 ILE A CA 1
ATOM 718 C C . ILE A 1 90 ? -15.969 16.547 0.03 1 98.69 90 ILE A C 1
ATOM 720 O O . ILE A 1 90 ? -15.609 16.469 1.205 1 98.69 90 ILE A O 1
ATOM 724 N N . ASP A 1 91 ? -17.141 17.078 -0.324 1 98.56 91 ASP A N 1
ATOM 725 C CA . ASP A 1 91 ? -18.047 17.656 0.673 1 98.56 91 ASP A CA 1
ATOM 726 C C . ASP A 1 91 ? -18.5 16.594 1.67 1 98.56 91 ASP A C 1
ATOM 728 O O . ASP A 1 91 ? -18.609 16.875 2.869 1 98.56 91 ASP A O 1
ATOM 732 N N . THR A 1 92 ? -18.844 15.422 1.18 1 98.31 92 THR A N 1
ATOM 733 C CA . THR A 1 92 ? -19.266 14.328 2.043 1 98.31 92 THR A CA 1
ATOM 734 C C . THR A 1 92 ? -18.188 13.992 3.07 1 98.31 92 THR A C 1
ATOM 736 O O . THR A 1 92 ? -18.5 13.773 4.246 1 98.31 92 THR A O 1
ATOM 739 N N . TYR A 1 93 ? -16.969 13.992 2.621 1 98.5 93 TYR A N 1
ATOM 740 C CA . TYR A 1 93 ? -15.875 13.719 3.539 1 98.5 93 TYR A CA 1
ATOM 741 C C . TYR A 1 93 ? -15.781 14.805 4.609 1 98.5 93 TYR A C 1
ATOM 743 O O . TYR A 1 93 ? -15.672 14.5 5.801 1 98.5 93 TYR A O 1
ATOM 751 N N . PHE A 1 94 ? -15.766 16.031 4.215 1 98.69 94 PHE A N 1
ATOM 752 C CA . PHE A 1 94 ? -15.586 17.094 5.184 1 98.69 94 PHE A CA 1
ATOM 753 C C . PHE A 1 94 ? -16.781 17.172 6.137 1 98.69 94 PHE A C 1
ATOM 755 O O . PHE A 1 94 ? -16.609 17.5 7.312 1 98.69 94 PHE A O 1
ATOM 762 N N . ASP A 1 95 ? -17.984 16.766 5.645 1 98.62 95 ASP A N 1
ATOM 763 C CA . ASP A 1 95 ? -19.125 16.641 6.547 1 98.62 95 ASP A CA 1
ATOM 764 C C . ASP A 1 95 ? -18.844 15.617 7.641 1 98.62 95 ASP A C 1
ATOM 766 O O . ASP A 1 95 ? -19.203 15.836 8.805 1 98.62 95 ASP A O 1
ATOM 770 N N . MET A 1 96 ? -18.25 14.5 7.277 1 98.62 96 MET A N 1
ATOM 771 C CA . MET A 1 96 ? -17.875 13.492 8.266 1 98.62 96 MET A CA 1
ATOM 772 C C . MET A 1 96 ? -16.844 14.039 9.25 1 98.62 96 MET A C 1
ATOM 774 O O . MET A 1 96 ? -16.922 13.758 10.445 1 98.62 96 MET A O 1
ATOM 778 N N . VAL A 1 97 ? -15.867 14.82 8.719 1 98.62 97 VAL A N 1
ATOM 779 C CA . VAL A 1 97 ? -14.836 15.398 9.562 1 98.62 97 VAL A CA 1
ATOM 780 C C . VAL A 1 97 ? -15.469 16.328 10.602 1 98.62 97 VAL A C 1
ATOM 782 O O . VAL A 1 97 ? -15.172 16.219 11.797 1 98.62 97 VAL A O 1
ATOM 785 N N . TYR A 1 98 ? -16.375 17.25 10.125 1 98.62 98 TYR A N 1
ATOM 786 C CA . TYR A 1 98 ? -17.047 18.172 11.031 1 98.62 98 TYR A CA 1
ATOM 787 C C . TYR A 1 98 ? -17.781 17.422 12.125 1 98.62 98 TYR A C 1
ATOM 789 O O . TYR A 1 98 ? -17.672 17.766 13.305 1 98.62 98 TYR A O 1
ATOM 797 N N . LYS A 1 99 ? -18.469 16.391 11.719 1 98.38 99 LYS A N 1
ATOM 798 C CA . LYS A 1 99 ? -19.281 15.617 12.656 1 98.38 99 LYS A CA 1
ATOM 799 C C . LYS A 1 99 ? -18.391 14.844 13.641 1 98.38 99 LYS A C 1
ATOM 801 O O . LYS A 1 99 ? -18.594 14.93 14.852 1 98.38 99 LYS A O 1
ATOM 806 N N . GLU A 1 100 ? -17.422 14.062 13.164 1 98.12 100 GLU A N 1
ATOM 807 C CA . GLU A 1 100 ? -16.594 13.188 13.984 1 98.12 100 GLU A CA 1
ATOM 808 C C . GLU A 1 100 ? -15.719 13.992 14.953 1 98.12 100 GLU A C 1
ATOM 810 O O . GLU A 1 100 ? -15.453 13.547 16.078 1 98.12 100 GLU A O 1
ATOM 815 N N . ARG A 1 101 ? -15.25 15.164 14.516 1 98.12 101 ARG A N 1
ATOM 816 C CA . ARG A 1 101 ? -14.305 15.945 15.312 1 98.12 101 ARG A CA 1
ATOM 817 C C . ARG A 1 101 ? -15.008 17.109 16.016 1 98.12 101 ARG A C 1
ATOM 819 O O . ARG A 1 101 ? -14.359 17.953 16.625 1 98.12 101 ARG A O 1
ATOM 826 N N . ASN A 1 102 ? -16.375 17.156 15.875 1 97.69 102 ASN A N 1
ATOM 827 C CA . ASN A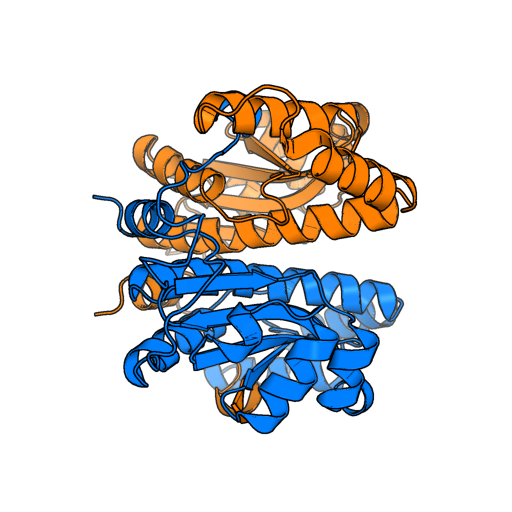 1 102 ? -17.188 18.203 16.5 1 97.69 102 ASN A CA 1
ATOM 828 C C . ASN A 1 102 ? -16.688 19.594 16.141 1 97.69 102 ASN A C 1
ATOM 830 O O . ASN A 1 102 ? -16.469 20.438 17.016 1 97.69 102 ASN A O 1
ATOM 834 N N . LEU A 1 103 ? -16.453 19.781 14.883 1 97.88 103 LEU A N 1
ATOM 835 C CA . LEU A 1 103 ? -16.047 21.078 14.344 1 97.88 103 LEU A CA 1
ATOM 836 C C . LEU A 1 103 ? -17.25 21.828 13.773 1 97.88 103 LEU A C 1
ATOM 838 O O . LEU A 1 103 ? -18.234 21.219 13.367 1 97.88 103 LEU A O 1
ATOM 842 N N . GLU A 1 104 ? -17.141 23.109 13.797 1 98.12 104 GLU A N 1
ATOM 843 C CA . GLU A 1 104 ? -18.172 23.922 13.148 1 98.12 104 GLU A CA 1
ATOM 844 C C . GLU A 1 104 ? -18.234 23.641 11.648 1 98.12 104 GLU A C 1
ATOM 846 O O . GLU A 1 104 ? -17.203 23.594 10.977 1 98.12 104 GLU A O 1
ATOM 851 N N . GLN A 1 105 ? -19.516 23.516 11.18 1 97.5 105 GLN A N 1
ATOM 852 C CA . GLN A 1 105 ? -19.688 23.312 9.75 1 97.5 105 GLN A CA 1
ATOM 853 C C . GLN A 1 105 ? -19.016 24.438 8.953 1 97.5 105 GLN A C 1
ATOM 855 O O . GLN A 1 105 ? -19.188 25.609 9.273 1 97.5 105 GLN A O 1
ATOM 860 N N . GLY A 1 106 ? -18.156 24.062 7.926 1 96.75 106 GLY A N 1
ATOM 861 C CA . GLY A 1 106 ? -17.531 25.031 7.051 1 96.75 106 GLY A CA 1
ATOM 862 C C . GLY A 1 106 ? -16.188 25.531 7.559 1 96.75 106 GLY A C 1
ATOM 863 O O . GLY A 1 106 ? -15.5 26.281 6.871 1 96.75 106 GLY A O 1
ATOM 864 N N . SER A 1 107 ? -15.766 25.094 8.773 1 97.56 107 SER A N 1
ATOM 865 C CA . SER A 1 107 ? -14.516 25.578 9.359 1 97.56 107 SER A CA 1
ATOM 866 C C . SER A 1 107 ? -13.312 25.172 8.508 1 97.56 107 SER A C 1
ATOM 868 O O . SER A 1 107 ? -12.25 25.781 8.617 1 97.56 107 SER A O 1
ATOM 870 N N . LEU A 1 108 ? -13.484 24.219 7.645 1 97.81 108 LEU A N 1
ATOM 871 C CA . LEU A 1 108 ? -12.414 23.766 6.766 1 97.81 108 LEU A CA 1
ATOM 872 C C . LEU A 1 108 ? -12.773 23.984 5.301 1 97.81 108 LEU A C 1
ATOM 874 O O . LEU A 1 108 ? -12.312 23.266 4.422 1 97.81 108 LEU A O 1
ATOM 878 N N . GLU A 1 109 ? -13.609 24.938 5.035 1 97.88 109 GLU A N 1
ATOM 879 C CA . GLU A 1 109 ? -14.133 25.172 3.693 1 97.88 109 GLU A CA 1
ATOM 880 C C . GLU A 1 109 ? -13.023 25.562 2.725 1 97.88 109 GLU A C 1
ATOM 882 O O . GLU A 1 109 ? -13.062 25.188 1.546 1 97.88 109 GLU A O 1
ATOM 887 N N . GLN A 1 110 ? -12.094 26.328 3.178 1 98.12 110 GLN A N 1
ATOM 888 C CA . GLN A 1 110 ? -10.984 26.734 2.312 1 98.12 110 GLN A CA 1
ATOM 889 C C . GLN A 1 110 ? -10.195 25.516 1.836 1 98.12 110 GLN A C 1
ATOM 891 O O . GLN A 1 110 ? -9.797 25.453 0.673 1 98.12 110 GLN A O 1
ATOM 896 N N . TYR A 1 111 ? -9.953 24.578 2.77 1 97.75 111 TYR A N 1
ATOM 897 C CA . TYR A 1 111 ? -9.258 23.344 2.404 1 97.75 111 TYR A CA 1
ATOM 898 C C . TYR A 1 111 ? -10.094 22.531 1.431 1 97.75 111 TYR A C 1
ATOM 900 O O . TYR A 1 111 ? -9.578 22.016 0.434 1 97.75 111 TYR A O 1
ATOM 908 N N . ALA A 1 112 ? -11.375 22.422 1.674 1 98.56 112 ALA A N 1
ATOM 909 C CA . ALA A 1 112 ? -12.281 21.703 0.775 1 98.56 112 ALA A CA 1
ATOM 910 C C . ALA A 1 112 ? -12.258 22.312 -0.623 1 98.56 112 ALA A C 1
ATOM 912 O O . ALA A 1 112 ? -12.18 21.594 -1.621 1 98.56 112 ALA A O 1
ATOM 913 N N . ASN A 1 113 ? -12.312 23.625 -0.69 1 98.62 113 ASN A N 1
ATOM 914 C CA . ASN A 1 113 ? -12.297 24.312 -1.972 1 98.62 113 ASN A CA 1
ATOM 915 C C . ASN A 1 113 ? -10.961 24.141 -2.691 1 98.62 113 ASN A C 1
ATOM 917 O O . ASN A 1 113 ? -10.922 24.047 -3.92 1 98.62 113 ASN A O 1
ATOM 921 N N . PHE A 1 114 ? -9.953 24.188 -1.936 1 98.44 114 PHE A N 1
ATOM 922 C CA . PHE A 1 114 ? -8.648 23.906 -2.518 1 98.44 114 PHE A CA 1
ATOM 923 C C . PHE A 1 114 ? -8.633 22.547 -3.199 1 98.44 114 PHE A C 1
ATOM 925 O O . PHE A 1 114 ? -8.18 22.422 -4.336 1 98.44 114 PHE A O 1
ATOM 932 N N . LEU A 1 115 ? -9.141 21.438 -2.518 1 98.62 115 LEU A N 1
ATOM 933 C CA . LEU A 1 115 ? -9.18 20.094 -3.072 1 98.62 115 LEU A CA 1
ATOM 934 C C . LEU A 1 115 ? -10.047 20.031 -4.32 1 98.62 115 LEU A C 1
ATOM 936 O O . LEU A 1 115 ? -9.68 19.406 -5.316 1 98.62 115 LEU A O 1
ATOM 940 N N . LYS A 1 116 ? -11.211 20.719 -4.223 1 98.75 116 LYS A N 1
ATOM 941 C CA . LYS A 1 116 ? -12.102 20.766 -5.383 1 98.75 116 LYS A CA 1
ATOM 942 C C . LYS A 1 116 ? -11.398 21.375 -6.594 1 98.75 116 LYS A C 1
ATOM 944 O O . LYS A 1 116 ? -11.5 20.844 -7.707 1 98.75 116 LYS A O 1
ATOM 949 N N . SER A 1 117 ? -10.703 22.453 -6.355 1 98.62 117 SER A N 1
ATOM 950 C CA . SER A 1 117 ? -9.969 23.109 -7.434 1 98.62 117 SER A CA 1
ATOM 951 C C . SER A 1 117 ? -8.836 22.219 -7.945 1 98.62 117 SER A C 1
ATOM 953 O O . SER A 1 117 ? -8.625 22.125 -9.156 1 98.62 117 SER A O 1
ATOM 955 N N . HIS A 1 118 ? -8.055 21.641 -7.043 1 98.25 118 HIS A N 1
ATOM 956 C CA . HIS A 1 118 ? -6.926 20.781 -7.383 1 98.25 118 HIS A CA 1
ATOM 957 C C . HIS A 1 118 ? -7.363 19.625 -8.281 1 98.25 118 HIS A C 1
ATOM 959 O O . HIS A 1 118 ? -6.781 19.422 -9.352 1 98.25 118 HIS A O 1
ATOM 965 N N . PHE A 1 119 ? -8.398 18.891 -7.914 1 98.56 119 PHE A N 1
ATOM 966 C CA . PHE A 1 119 ? -8.844 17.734 -8.68 1 98.56 119 PHE A CA 1
ATOM 967 C C . PHE A 1 119 ? -9.609 18.172 -9.93 1 98.56 119 PHE A C 1
ATOM 969 O O . PHE A 1 119 ? -9.547 17.5 -10.961 1 98.56 119 PHE A O 1
ATOM 976 N N . GLY A 1 120 ? -10.281 19.312 -9.844 1 98.06 120 GLY A N 1
ATOM 977 C CA . GLY A 1 120 ? -11.008 19.859 -10.984 1 98.06 120 GLY A CA 1
ATOM 978 C C . GLY A 1 120 ? -10.109 20.172 -12.164 1 98.06 120 GLY A C 1
ATOM 979 O O . GLY A 1 120 ? -10.57 20.203 -13.312 1 98.06 120 GLY A O 1
ATOM 980 N N . LYS A 1 121 ? -8.836 20.375 -11.938 1 98.12 121 LYS A N 1
ATOM 981 C CA . LYS A 1 121 ? -7.883 20.734 -12.984 1 98.12 121 LYS A CA 1
ATOM 982 C C . LYS A 1 121 ? -7.242 19.484 -13.594 1 98.12 121 LYS A C 1
ATOM 984 O O . LYS A 1 121 ? -6.48 19.594 -14.555 1 98.12 121 LYS A O 1
ATOM 989 N N . GLN A 1 122 ? -7.512 18.344 -13.062 1 98.25 122 GLN A N 1
ATOM 990 C CA . GLN A 1 122 ? -6.887 17.094 -13.492 1 98.25 122 GLN A CA 1
ATOM 991 C C . GLN A 1 122 ? -7.781 16.344 -14.469 1 98.25 122 GLN A C 1
ATOM 993 O O . GLN A 1 122 ? -9.008 16.422 -14.383 1 98.25 122 GLN A O 1
ATOM 998 N N . THR A 1 123 ? -7.188 15.562 -15.375 1 97.94 123 THR A N 1
ATOM 999 C CA . THR A 1 123 ? -7.938 14.641 -16.219 1 97.94 123 THR A CA 1
ATOM 1000 C C . THR A 1 123 ? -8.453 13.461 -15.414 1 97.94 123 THR A C 1
ATOM 1002 O O . THR A 1 123 ? -7.965 13.188 -14.312 1 97.94 123 THR A O 1
ATOM 1005 N N . GLU A 1 124 ? -9.477 12.805 -15.914 1 97.44 124 GLU A N 1
ATOM 1006 C CA . GLU A 1 124 ? -9.984 11.594 -15.273 1 97.44 124 GLU A CA 1
ATOM 1007 C C . GLU A 1 124 ? -8.883 10.555 -15.094 1 97.44 124 GLU A C 1
ATOM 1009 O O . GLU A 1 124 ? -8.836 9.867 -14.07 1 97.44 124 GLU A O 1
ATOM 1014 N N . GLU A 1 125 ? -8.008 10.43 -16.109 1 97.38 125 GLU A N 1
ATOM 1015 C CA . GLU A 1 125 ? -6.895 9.492 -16.047 1 97.38 125 GLU A CA 1
ATOM 1016 C C . GLU A 1 125 ? -5.957 9.82 -14.883 1 97.38 125 GLU A C 1
ATOM 1018 O O . GLU A 1 125 ? -5.52 8.922 -14.156 1 97.38 125 GLU A O 1
ATOM 1023 N N . GLU A 1 126 ? -5.668 11.086 -14.695 1 98.06 126 GLU A N 1
ATOM 1024 C CA . GLU A 1 126 ? -4.816 11.523 -13.594 1 98.06 126 GLU A CA 1
ATOM 1025 C C . GLU A 1 126 ? -5.469 11.234 -12.242 1 98.06 126 GLU A C 1
ATOM 1027 O O . GLU A 1 126 ? -4.809 10.758 -11.32 1 98.06 126 GLU A O 1
ATOM 1032 N N . GLN A 1 127 ? -6.777 11.547 -12.156 1 98.75 127 GLN A N 1
ATOM 1033 C CA . GLN A 1 127 ? -7.512 11.297 -10.922 1 98.75 127 GLN A CA 1
ATOM 1034 C C . GLN A 1 127 ? -7.559 9.812 -10.594 1 98.75 127 GLN A C 1
ATOM 1036 O O . GLN A 1 127 ? -7.316 9.406 -9.453 1 98.75 127 GLN A O 1
ATOM 1041 N N . PHE A 1 128 ? -7.805 8.992 -11.648 1 98.75 128 PHE A N 1
ATOM 1042 C CA . PHE A 1 128 ? -7.859 7.547 -11.453 1 98.75 128 PHE A CA 1
ATOM 1043 C C . PHE A 1 128 ? -6.5 7.004 -11.039 1 98.75 128 PHE A C 1
ATOM 1045 O O . PHE A 1 128 ? -6.41 6.125 -10.18 1 98.75 128 PHE A O 1
ATOM 1052 N N . GLY A 1 129 ? -5.469 7.477 -11.695 1 98.62 129 GLY A N 1
ATOM 1053 C CA . GLY A 1 129 ? -4.125 7.078 -11.32 1 98.62 129 GLY A CA 1
ATOM 1054 C C . GLY A 1 129 ? -3.799 7.383 -9.867 1 98.62 129 GLY A C 1
ATOM 1055 O O . GLY A 1 129 ? -3.264 6.531 -9.156 1 98.62 129 GLY A O 1
ATOM 1056 N N . TRP A 1 130 ? -4.164 8.555 -9.445 1 98.81 130 TRP A N 1
ATOM 1057 C CA . TRP A 1 130 ? -3.945 8.953 -8.062 1 98.81 130 TRP A CA 1
ATOM 1058 C C . TRP A 1 130 ? -4.773 8.102 -7.105 1 98.81 130 TRP A C 1
ATOM 1060 O O . TRP A 1 130 ? -4.254 7.586 -6.113 1 98.81 130 TRP A O 1
ATOM 1070 N N . ALA A 1 131 ? -6.031 7.934 -7.414 1 98.94 131 ALA A N 1
ATOM 1071 C CA . ALA A 1 131 ? -6.934 7.16 -6.562 1 98.94 131 ALA A CA 1
ATOM 1072 C C . ALA A 1 131 ? -6.473 5.707 -6.453 1 98.94 131 ALA A C 1
ATOM 1074 O O . ALA A 1 131 ? -6.578 5.094 -5.391 1 98.94 131 ALA A O 1
ATOM 1075 N N . SER A 1 132 ? -5.98 5.152 -7.543 1 98.94 132 SER A N 1
ATOM 1076 C CA . SER A 1 132 ? -5.469 3.787 -7.547 1 98.94 132 SER A CA 1
ATOM 1077 C C . SER A 1 132 ? -4.305 3.629 -6.574 1 98.94 132 SER A C 1
ATOM 1079 O O . SER A 1 132 ? -4.215 2.627 -5.863 1 98.94 132 SER A O 1
ATOM 1081 N N . LYS A 1 133 ? -3.453 4.645 -6.539 1 98.88 133 LYS A N 1
ATOM 1082 C CA . LYS A 1 133 ? -2.33 4.602 -5.605 1 98.88 133 LYS A CA 1
ATOM 1083 C C . LYS A 1 133 ? -2.816 4.531 -4.164 1 98.88 133 LYS A C 1
ATOM 1085 O O . LYS A 1 133 ? -2.244 3.812 -3.344 1 98.88 133 LYS A O 1
ATOM 1090 N N . GLN A 1 134 ? -3.869 5.262 -3.877 1 98.94 134 GLN A N 1
ATOM 1091 C CA . GLN A 1 134 ? -4.43 5.215 -2.531 1 98.94 134 GLN A CA 1
ATOM 1092 C C . GLN A 1 134 ? -4.965 3.82 -2.209 1 98.94 134 GLN A C 1
ATOM 1094 O O . GLN A 1 134 ? -4.785 3.324 -1.095 1 98.94 134 GLN A O 1
ATOM 1099 N N . ALA A 1 135 ? -5.605 3.186 -3.164 1 98.94 135 ALA A N 1
ATOM 1100 C CA . ALA A 1 135 ? -6.098 1.821 -2.996 1 98.94 135 ALA A CA 1
ATOM 1101 C C . ALA A 1 135 ? -4.949 0.851 -2.736 1 98.94 135 ALA A C 1
ATOM 1103 O O . ALA A 1 135 ? -5.109 -0.123 -1.995 1 98.94 135 ALA A O 1
ATOM 1104 N N . TYR A 1 136 ? -3.785 1.131 -3.277 1 98.94 136 TYR A N 1
ATOM 1105 C CA . TYR A 1 136 ? -2.639 0.246 -3.102 1 98.94 136 TYR A CA 1
ATOM 1106 C C . TYR A 1 136 ? -2.053 0.387 -1.701 1 98.94 136 TYR A C 1
ATOM 1108 O O . TYR A 1 136 ? -1.505 -0.571 -1.151 1 98.94 136 TYR A O 1
ATOM 1116 N N . ILE A 1 137 ? -2.162 1.573 -1.038 1 98.94 137 ILE A N 1
ATOM 1117 C CA . ILE A 1 137 ? -1.841 1.644 0.383 1 98.94 137 ILE A CA 1
ATOM 1118 C C . ILE A 1 137 ? -2.711 0.656 1.158 1 98.94 137 ILE A C 1
ATOM 1120 O O . ILE A 1 137 ? -2.207 -0.116 1.977 1 98.94 137 ILE A O 1
ATOM 1124 N N . ALA A 1 138 ? -3.992 0.667 0.825 1 98.94 138 ALA A N 1
ATOM 1125 C CA . ALA A 1 138 ? -4.941 -0.233 1.476 1 98.94 138 ALA A CA 1
ATOM 1126 C C . ALA A 1 138 ? -4.598 -1.691 1.191 1 98.94 138 ALA A C 1
ATOM 1128 O O . ALA A 1 138 ? -4.758 -2.555 2.059 1 98.94 138 ALA A O 1
ATOM 1129 N N . LEU A 1 139 ? -4.164 -1.957 -0.01 1 98.94 139 LEU A N 1
ATOM 1130 C CA . LEU A 1 139 ? -3.748 -3.311 -0.366 1 98.94 139 LEU A CA 1
ATOM 1131 C C . LEU A 1 139 ? -2.582 -3.768 0.505 1 98.94 139 LEU A C 1
ATOM 1133 O O . LEU A 1 139 ? -2.58 -4.895 1.004 1 98.94 139 LEU A O 1
ATOM 1137 N N . GLY A 1 140 ? -1.572 -2.887 0.691 1 98.94 140 GLY A N 1
ATOM 1138 C CA . GLY A 1 140 ? -0.482 -3.211 1.599 1 98.94 140 GLY A CA 1
ATOM 1139 C C . GLY A 1 140 ? -0.953 -3.537 3.004 1 98.94 140 GLY A C 1
ATOM 1140 O O . GLY A 1 140 ? -0.526 -4.535 3.59 1 98.94 140 GLY A O 1
ATOM 1141 N N . THR A 1 141 ? -1.846 -2.766 3.52 1 98.94 141 THR A N 1
ATOM 1142 C CA . THR A 1 141 ? -2.416 -2.986 4.844 1 98.94 141 THR A CA 1
ATOM 1143 C C . THR A 1 141 ? -3.172 -4.312 4.895 1 98.94 141 THR A C 1
ATOM 1145 O O . THR A 1 141 ? -3.041 -5.07 5.855 1 98.94 141 THR A O 1
ATOM 1148 N N . ALA A 1 142 ? -3.932 -4.598 3.84 1 98.94 142 ALA A N 1
ATOM 1149 C CA . ALA A 1 142 ? -4.707 -5.832 3.76 1 98.94 142 ALA A CA 1
ATOM 1150 C C . ALA A 1 142 ? -3.799 -7.059 3.824 1 98.94 142 ALA A C 1
ATOM 1152 O O . ALA A 1 142 ? -4.125 -8.047 4.484 1 98.94 142 ALA A O 1
ATOM 1153 N N . LEU A 1 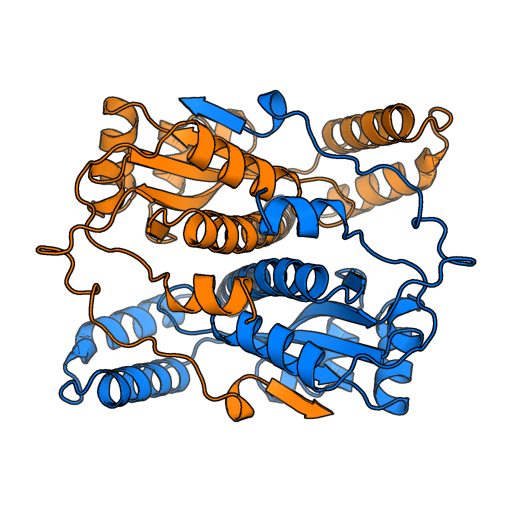143 ? -2.699 -6.996 3.135 1 98.94 143 LEU A N 1
ATOM 1154 C CA . LEU A 1 143 ? -1.777 -8.125 3.082 1 98.94 143 LEU A CA 1
ATOM 1155 C C . LEU A 1 143 ? -1.181 -8.398 4.457 1 98.94 143 LEU A C 1
ATOM 1157 O O . LEU A 1 143 ? -1.061 -9.562 4.863 1 98.94 143 LEU A O 1
ATOM 1161 N N . VAL A 1 144 ? -0.834 -7.352 5.191 1 98.88 144 VAL A N 1
ATOM 1162 C CA . VAL A 1 144 ? -0.3 -7.508 6.543 1 98.88 144 VAL A CA 1
ATOM 1163 C C . VAL A 1 144 ? -1.376 -8.086 7.461 1 98.88 144 VAL A C 1
ATOM 1165 O O . VAL A 1 144 ? -1.119 -9.023 8.211 1 98.88 144 VAL A O 1
ATOM 1168 N N . ALA A 1 145 ? -2.594 -7.555 7.379 1 98.88 145 ALA A N 1
ATOM 1169 C CA . ALA A 1 145 ? -3.697 -7.988 8.234 1 98.88 145 ALA A CA 1
ATOM 1170 C C . ALA A 1 145 ? -4.07 -9.445 7.953 1 98.88 145 ALA A C 1
ATOM 1172 O O . ALA A 1 145 ? -4.305 -10.219 8.883 1 98.88 145 ALA A O 1
ATOM 1173 N N . ALA A 1 146 ? -4.141 -9.82 6.656 1 98.94 146 ALA A N 1
ATOM 1174 C CA . ALA A 1 146 ? -4.453 -11.203 6.293 1 98.94 146 ALA A CA 1
ATOM 1175 C C . ALA A 1 146 ? -3.404 -12.164 6.844 1 98.94 146 ALA A C 1
ATOM 1177 O O . ALA A 1 146 ? -3.744 -13.219 7.391 1 98.94 146 ALA A O 1
ATOM 1178 N N . ALA A 1 147 ? -2.15 -11.797 6.707 1 98.88 147 ALA A N 1
ATOM 1179 C CA . ALA A 1 147 ? -1.064 -12.641 7.199 1 98.88 147 ALA A CA 1
ATOM 1180 C C . ALA A 1 147 ? -1.143 -12.812 8.711 1 98.88 147 ALA A C 1
ATOM 1182 O O . ALA A 1 147 ? -0.929 -13.906 9.234 1 98.88 147 ALA A O 1
ATOM 1183 N N . GLU A 1 148 ? -1.421 -11.703 9.398 1 98.56 148 GLU A N 1
ATOM 1184 C CA . GLU A 1 148 ? -1.593 -11.789 10.844 1 98.56 148 GLU A CA 1
ATOM 1185 C C . GLU A 1 148 ? -2.697 -12.773 11.211 1 98.56 148 GLU A C 1
ATOM 1187 O O . GLU A 1 148 ? -2.564 -13.539 12.172 1 98.56 148 GLU A O 1
ATOM 1192 N N . GLU A 1 149 ? -3.744 -12.797 10.438 1 98.69 149 GLU A N 1
ATOM 1193 C CA . GLU A 1 149 ? -4.898 -13.656 10.68 1 98.69 149 GLU A CA 1
ATOM 1194 C C . GLU A 1 149 ? -4.645 -15.078 10.172 1 98.69 149 GLU A C 1
ATOM 1196 O O . GLU A 1 149 ? -5.512 -15.945 10.289 1 98.69 149 GLU A O 1
ATOM 1201 N N . LYS A 1 150 ? -3.486 -15.305 9.617 1 98.69 150 LYS A N 1
ATOM 1202 C CA . LYS A 1 150 ? -3.154 -16.578 8.977 1 98.69 150 LYS A CA 1
ATOM 1203 C C . LYS A 1 150 ? -4.188 -16.953 7.918 1 98.69 150 LYS A C 1
ATOM 1205 O O . LYS A 1 150 ? -4.668 -18.078 7.883 1 98.69 150 LYS A O 1
ATOM 1210 N N . VAL A 1 151 ? -4.629 -15.969 7.211 1 98.94 151 VAL A N 1
ATOM 1211 C CA . VAL A 1 151 ? -5.414 -16.094 5.988 1 98.94 151 VAL A CA 1
ATOM 1212 C C . VAL A 1 151 ? -4.52 -15.898 4.77 1 98.94 151 VAL A C 1
ATOM 1214 O O . VAL A 1 151 ? -3.852 -14.867 4.648 1 98.94 151 VAL A O 1
ATOM 1217 N N . ASP A 1 152 ? -4.426 -16.906 3.908 1 98.94 152 ASP A N 1
ATOM 1218 C CA . ASP A 1 152 ? -3.623 -16.781 2.695 1 98.94 152 ASP A CA 1
ATOM 1219 C C . ASP A 1 152 ? -4.262 -15.789 1.72 1 98.94 152 ASP A C 1
ATOM 1221 O O . ASP A 1 152 ? -5.48 -15.609 1.715 1 98.94 152 ASP A O 1
ATOM 1225 N N . SER A 1 153 ? -3.414 -15.133 0.995 1 98.94 153 SER A N 1
ATOM 1226 C CA . SER A 1 153 ? -3.893 -14.133 0.04 1 98.94 153 SER A CA 1
ATOM 1227 C C . SER A 1 153 ? -3.041 -14.125 -1.225 1 98.94 153 SER A C 1
ATOM 1229 O O . SER A 1 153 ? -1.9 -14.594 -1.214 1 98.94 153 SER A O 1
ATOM 1231 N N . THR A 1 154 ? -3.602 -13.711 -2.297 1 98.88 154 THR A N 1
ATOM 1232 C CA . THR A 1 154 ? -2.93 -13.461 -3.568 1 98.88 154 THR A CA 1
ATOM 1233 C C . THR A 1 154 ? -3.361 -12.117 -4.152 1 98.88 154 THR A C 1
ATOM 1235 O O . THR A 1 154 ? -4.488 -11.977 -4.633 1 98.88 154 THR A O 1
ATOM 1238 N N . PRO A 1 155 ? -2.506 -11.109 -4.047 1 98.94 155 PRO A N 1
ATOM 1239 C CA . PRO A 1 155 ? -2.793 -9.891 -4.816 1 98.94 155 PRO A CA 1
ATOM 1240 C C . PRO A 1 155 ? -2.621 -10.094 -6.32 1 98.94 155 PRO A C 1
ATOM 1242 O O . PRO A 1 155 ? -1.713 -10.805 -6.754 1 98.94 155 PRO A O 1
ATOM 1245 N N . MET A 1 156 ? -3.533 -9.547 -7.133 1 98.88 156 MET A N 1
ATOM 1246 C CA . MET A 1 156 ? -3.551 -9.828 -8.562 1 98.88 156 MET A CA 1
ATOM 1247 C C . MET A 1 156 ? -3.75 -8.547 -9.367 1 98.88 156 MET A C 1
ATOM 1249 O O . MET A 1 156 ? -4.68 -7.785 -9.109 1 98.88 156 MET A O 1
ATOM 1253 N N . GLU A 1 157 ? -2.867 -8.367 -10.289 1 98.69 157 GLU A N 1
ATOM 1254 C CA . GLU A 1 157 ? -3.049 -7.34 -11.312 1 98.69 157 GLU A CA 1
ATOM 1255 C C . GLU A 1 157 ? -3.361 -7.965 -12.672 1 98.69 157 GLU A C 1
ATOM 1257 O O . GLU A 1 157 ? -3.781 -7.27 -13.602 1 98.69 157 GLU A O 1
ATOM 1262 N N . GLY A 1 158 ? -3.184 -9.328 -12.758 1 98.25 158 GLY A N 1
ATOM 1263 C CA . GLY A 1 158 ? -3.422 -10.047 -14 1 98.25 158 GLY A CA 1
ATOM 1264 C C . GLY A 1 158 ? -4.895 -10.289 -14.273 1 98.25 158 GLY A C 1
ATOM 1265 O O . GLY A 1 158 ? -5.367 -11.422 -14.18 1 98.25 158 GLY A O 1
ATOM 1266 N N . PHE A 1 159 ? -5.559 -9.219 -14.664 1 98.81 159 PHE A N 1
ATOM 1267 C CA . PHE A 1 159 ? -6.965 -9.336 -15.039 1 98.81 159 PHE A CA 1
ATOM 1268 C C . PHE A 1 159 ? -7.328 -8.297 -16.094 1 98.81 159 PHE A C 1
ATOM 1270 O O . PHE A 1 159 ? -6.602 -7.32 -16.281 1 98.81 159 PHE A O 1
ATOM 1277 N N . ASN A 1 160 ? -8.414 -8.555 -16.844 1 98.62 160 ASN A N 1
ATOM 1278 C CA . ASN A 1 160 ? -9.008 -7.602 -17.766 1 98.62 160 ASN A CA 1
ATOM 1279 C C . ASN A 1 160 ? -9.906 -6.605 -17.047 1 98.62 160 ASN A C 1
ATOM 1281 O O . ASN A 1 160 ? -11.062 -6.91 -16.734 1 98.62 160 ASN A O 1
ATOM 1285 N N . ALA A 1 161 ? -9.406 -5.414 -16.859 1 98.69 161 ALA A N 1
ATOM 1286 C CA . ALA A 1 161 ? -10.094 -4.418 -16.031 1 98.69 161 ALA A CA 1
ATOM 1287 C C . ALA A 1 161 ? -11.445 -4.051 -16.641 1 98.69 161 ALA A C 1
ATOM 1289 O O . ALA A 1 161 ? -12.43 -3.889 -15.914 1 98.69 161 ALA A O 1
ATOM 1290 N N . LYS A 1 162 ? -11.484 -3.879 -17.969 1 98.44 162 LYS A N 1
ATOM 1291 C CA . LYS A 1 162 ? -12.734 -3.525 -18.625 1 98.44 162 LYS A CA 1
ATOM 1292 C C . LYS A 1 162 ? -13.812 -4.57 -18.359 1 98.44 162 LYS A C 1
ATOM 1294 O O . LYS A 1 162 ? -14.969 -4.227 -18.094 1 98.44 162 LYS A O 1
ATOM 1299 N N . GLU A 1 163 ? -13.398 -5.84 -18.391 1 98.81 163 GLU A N 1
ATOM 1300 C CA . GLU A 1 163 ? -14.352 -6.922 -18.172 1 98.81 163 GLU A CA 1
ATOM 1301 C C . GLU A 1 163 ? -14.797 -6.977 -16.719 1 98.81 163 GLU A C 1
ATOM 1303 O O . GLU A 1 163 ? -15.984 -7.148 -16.422 1 98.81 163 GLU A O 1
ATOM 1308 N N . VAL A 1 164 ? -13.867 -6.852 -15.781 1 98.88 164 VAL A N 1
ATOM 1309 C CA . VAL A 1 164 ? -14.195 -6.836 -14.359 1 98.88 164 VAL A CA 1
ATOM 1310 C C . VAL A 1 164 ? -15.156 -5.684 -14.055 1 98.88 164 VAL A C 1
ATOM 1312 O O . VAL A 1 164 ? -16.156 -5.867 -13.367 1 98.88 164 VAL A O 1
ATOM 1315 N N . ASP A 1 165 ? -14.852 -4.477 -14.633 1 98.88 165 ASP A N 1
ATOM 1316 C CA . ASP A 1 165 ? -15.68 -3.297 -14.422 1 98.88 165 ASP A CA 1
ATOM 1317 C C . ASP A 1 165 ? -17.094 -3.516 -14.945 1 98.88 165 ASP A C 1
ATOM 1319 O O . ASP A 1 165 ? -18.062 -3.102 -14.312 1 98.88 165 ASP A O 1
ATOM 1323 N N . ARG A 1 166 ? -17.141 -4.164 -16.078 1 98.62 166 ARG A N 1
ATOM 1324 C CA . ARG A 1 166 ? -18.453 -4.449 -16.656 1 98.62 166 ARG A CA 1
ATOM 1325 C C . ARG A 1 166 ? -19.234 -5.43 -15.805 1 98.62 166 ARG A C 1
ATOM 1327 O O . ARG A 1 166 ? -20.406 -5.184 -15.477 1 98.62 166 ARG A O 1
ATOM 1334 N N . ILE A 1 167 ? -18.625 -6.535 -15.414 1 98.62 167 ILE A N 1
ATOM 1335 C CA . ILE A 1 167 ? -19.266 -7.594 -14.641 1 98.62 167 ILE A CA 1
ATOM 1336 C C . ILE A 1 167 ? -19.812 -7.023 -13.336 1 98.62 167 ILE A C 1
ATOM 1338 O O . ILE A 1 167 ? -20.906 -7.387 -12.898 1 98.62 167 ILE A O 1
ATOM 1342 N N . LEU A 1 168 ? -19.078 -6.066 -12.719 1 98.75 168 LEU A N 1
ATOM 1343 C CA . LEU A 1 168 ? -19.422 -5.582 -11.383 1 98.75 168 LEU A CA 1
ATOM 1344 C C . LEU A 1 168 ? -20.141 -4.246 -11.461 1 98.75 168 LEU A C 1
ATOM 1346 O O . LEU A 1 168 ? -20.484 -3.66 -10.43 1 98.75 168 LEU A O 1
ATOM 1350 N N . GLY A 1 169 ? -20.328 -3.67 -12.688 1 98.5 169 GLY A N 1
ATOM 1351 C CA . GLY A 1 169 ? -21.031 -2.414 -12.867 1 98.5 169 GLY A CA 1
ATOM 1352 C C . GLY A 1 169 ? -20.281 -1.217 -12.328 1 98.5 169 GLY A C 1
ATOM 1353 O O . GLY A 1 169 ? -20.891 -0.268 -11.828 1 98.5 169 GLY A O 1
ATOM 1354 N N . LEU A 1 170 ? -19.016 -1.296 -12.352 1 98.62 170 LEU A N 1
ATOM 1355 C CA . LEU A 1 170 ? -18.188 -0.256 -11.742 1 98.62 170 LEU A CA 1
ATOM 1356 C C . LEU A 1 170 ? -18.219 1.023 -12.57 1 98.62 170 LEU A C 1
ATOM 1358 O O . LEU A 1 170 ? -18.188 2.127 -12.023 1 98.62 170 LEU A O 1
ATOM 1362 N N . ASN A 1 171 ? -18.328 0.92 -13.883 1 96.75 171 ASN A N 1
ATOM 1363 C CA . ASN A 1 171 ? -18.344 2.092 -14.75 1 96.75 171 ASN A CA 1
ATOM 1364 C C . ASN A 1 171 ? -19.516 3.023 -14.398 1 96.75 171 ASN A C 1
ATOM 1366 O O . ASN A 1 171 ? -19.328 4.238 -14.312 1 96.75 171 ASN A O 1
ATOM 1370 N N . GLU A 1 172 ? -20.656 2.461 -14.172 1 97.31 172 GLU A N 1
ATOM 1371 C CA . GLU A 1 172 ? -21.844 3.234 -13.852 1 97.31 172 GLU A CA 1
ATOM 1372 C C . GLU A 1 172 ? -21.719 3.924 -12.5 1 97.31 172 GLU A C 1
ATOM 1374 O O . GLU A 1 172 ? -22.406 4.914 -12.234 1 97.31 172 GLU A O 1
ATOM 1379 N N . GLN A 1 173 ? -20.812 3.367 -11.703 1 96.94 173 GLN A N 1
ATOM 1380 C CA . GLN A 1 173 ? -20.625 3.908 -10.367 1 96.94 173 GLN A CA 1
ATOM 1381 C C . GLN A 1 173 ? -19.453 4.887 -10.328 1 96.94 173 GLN A C 1
ATOM 1383 O O . GLN A 1 173 ? -19.078 5.383 -9.266 1 96.94 173 GLN A O 1
ATOM 1388 N N . GLY A 1 174 ? -18.812 5.137 -11.508 1 97.94 174 GLY A N 1
ATOM 1389 C CA . GLY A 1 174 ? -17.703 6.07 -11.602 1 97.94 174 GLY A CA 1
ATOM 1390 C C . GLY A 1 174 ? -16.406 5.52 -11.031 1 97.94 174 GLY A C 1
ATOM 1391 O O . GLY A 1 174 ? -15.547 6.281 -10.57 1 97.94 174 GLY A O 1
ATOM 1392 N N . MET A 1 175 ? -16.312 4.188 -10.984 1 98.75 175 MET A N 1
ATOM 1393 C CA . MET A 1 175 ? -15.125 3.547 -10.43 1 98.75 175 MET A CA 1
ATOM 1394 C C . MET A 1 175 ? -14.469 2.623 -11.453 1 98.75 175 MET A C 1
ATOM 1396 O O . MET A 1 175 ? -15.078 2.299 -12.477 1 98.75 175 MET A O 1
ATOM 1400 N N . GLY A 1 176 ? -13.25 2.295 -11.18 1 98.88 176 GLY A N 1
ATOM 1401 C CA . GLY A 1 176 ? -12.516 1.29 -11.922 1 98.88 176 GLY A CA 1
ATOM 1402 C C . GLY A 1 176 ? -11.734 0.341 -11.039 1 98.88 176 GLY A C 1
ATOM 1403 O O . GLY A 1 176 ? -11.164 0.756 -10.023 1 98.88 176 GLY A O 1
ATOM 1404 N N . SER A 1 177 ? -11.727 -0.949 -11.453 1 98.94 177 SER A N 1
ATOM 1405 C CA . SER A 1 177 ? -10.945 -1.933 -10.711 1 98.94 177 SER A CA 1
ATOM 1406 C C . SER A 1 177 ? -9.445 -1.688 -10.883 1 98.94 177 SER A C 1
ATOM 1408 O O . SER A 1 177 ? -8.984 -1.408 -11.992 1 98.94 177 SER A O 1
ATOM 1410 N N . THR A 1 178 ? -8.703 -1.759 -9.805 1 98.81 178 THR A N 1
ATOM 1411 C CA . THR A 1 178 ? -7.27 -1.49 -9.898 1 98.81 178 THR A CA 1
ATOM 1412 C C . THR A 1 178 ? -6.465 -2.688 -9.398 1 98.81 178 THR A C 1
ATOM 1414 O O . THR A 1 178 ? -5.312 -2.877 -9.805 1 98.81 178 THR A O 1
ATOM 1417 N N . ALA A 1 179 ? -6.98 -3.533 -8.508 1 98.88 179 ALA A N 1
ATOM 1418 C CA . ALA A 1 179 ? -6.34 -4.738 -7.984 1 98.88 179 ALA A CA 1
ATOM 1419 C C . ALA A 1 179 ? -7.375 -5.73 -7.465 1 98.88 179 ALA A C 1
ATOM 1421 O O . ALA A 1 179 ? -8.469 -5.336 -7.055 1 98.88 179 ALA A O 1
ATOM 1422 N N . LEU A 1 180 ? -7.07 -6.957 -7.559 1 98.94 180 LEU A N 1
ATOM 1423 C CA . LEU A 1 180 ? -7.824 -8.016 -6.898 1 98.94 180 LEU A CA 1
ATOM 1424 C C . LEU A 1 180 ? -7.016 -8.641 -5.766 1 98.94 180 LEU A C 1
ATOM 1426 O O . LEU A 1 180 ? -5.785 -8.641 -5.805 1 98.94 180 LEU A O 1
ATOM 1430 N N . LEU A 1 181 ? -7.699 -9.117 -4.781 1 99 181 LEU A N 1
ATOM 1431 C CA . LEU A 1 181 ? -7.078 -9.867 -3.695 1 99 181 LEU A CA 1
ATOM 1432 C C . LEU A 1 181 ? -7.902 -11.102 -3.346 1 99 181 LEU A C 1
ATOM 1434 O O . LEU A 1 181 ? -8.984 -10.984 -2.762 1 99 181 LEU A O 1
ATOM 1438 N N . ALA A 1 182 ? -7.418 -12.258 -3.723 1 98.94 182 ALA A N 1
ATOM 1439 C CA . ALA A 1 182 ? -8.062 -13.5 -3.303 1 98.94 182 ALA A CA 1
ATOM 1440 C C . ALA A 1 182 ? -7.711 -13.836 -1.854 1 98.94 182 ALA A C 1
ATOM 1442 O O . ALA A 1 182 ? -6.562 -13.672 -1.433 1 98.94 182 ALA A O 1
ATOM 1443 N N . LEU A 1 183 ? -8.641 -14.227 -1.085 1 98.94 183 LEU A N 1
ATOM 1444 C CA . LEU A 1 183 ? -8.461 -14.68 0.29 1 98.94 183 LEU A CA 1
ATOM 1445 C C . LEU A 1 183 ? -8.906 -16.141 0.444 1 98.94 183 LEU A C 1
ATOM 1447 O O . LEU A 1 183 ? -9.906 -16.547 -0.148 1 98.94 183 LEU A O 1
ATOM 1451 N N . GLY A 1 184 ? -8.203 -16.859 1.209 1 98.88 184 GLY A N 1
ATOM 1452 C CA . GLY A 1 184 ? -8.484 -18.266 1.5 1 98.88 184 GLY A CA 1
ATOM 1453 C C . GLY A 1 184 ? -7.371 -18.953 2.262 1 98.88 184 GLY A C 1
ATOM 1454 O O . GLY A 1 184 ? -6.703 -18.328 3.092 1 98.88 184 GLY A O 1
ATOM 1455 N N . TYR A 1 185 ? -7.246 -20.203 2.029 1 98.94 185 TYR A N 1
ATOM 1456 C CA . TYR A 1 185 ? -6.195 -21 2.654 1 98.94 185 TYR A CA 1
ATOM 1457 C C . TYR A 1 185 ? -5.406 -21.781 1.608 1 98.94 185 TYR A C 1
ATOM 1459 O O . TYR A 1 185 ? -5.988 -22.406 0.717 1 98.94 185 TYR A O 1
ATOM 1467 N N . ARG A 1 186 ? -4.102 -21.734 1.762 1 98.81 186 ARG A N 1
ATOM 1468 C CA . ARG A 1 186 ? -3.238 -22.359 0.768 1 98.81 186 ARG A CA 1
ATOM 1469 C C . ARG A 1 186 ? -3.496 -23.859 0.689 1 98.81 186 ARG A C 1
ATOM 1471 O O . ARG A 1 186 ? -3.791 -24.5 1.702 1 98.81 186 ARG A O 1
ATOM 1478 N N . ASP A 1 187 ? -3.51 -24.422 -0.519 1 98.75 187 ASP A N 1
ATOM 1479 C CA . ASP A 1 187 ? -3.479 -25.859 -0.723 1 98.75 187 ASP A CA 1
ATOM 1480 C C . ASP A 1 187 ? -2.061 -26.406 -0.579 1 98.75 187 ASP A C 1
ATOM 1482 O O . ASP A 1 187 ? -1.262 -26.328 -1.515 1 98.75 187 ASP A O 1
ATOM 1486 N N . GLU A 1 188 ? -1.741 -26.938 0.521 1 98 188 GLU A N 1
ATOM 1487 C CA . GLU A 1 188 ? -0.383 -27.359 0.86 1 98 188 GLU A CA 1
ATOM 1488 C C . GLU A 1 188 ? 0.137 -28.406 -0.122 1 98 188 GLU A C 1
ATOM 1490 O O . GLU A 1 188 ? 1.345 -28.516 -0.341 1 98 188 GLU A O 1
ATOM 1495 N N . LYS A 1 189 ? -0.755 -29.094 -0.755 1 97.88 189 LYS A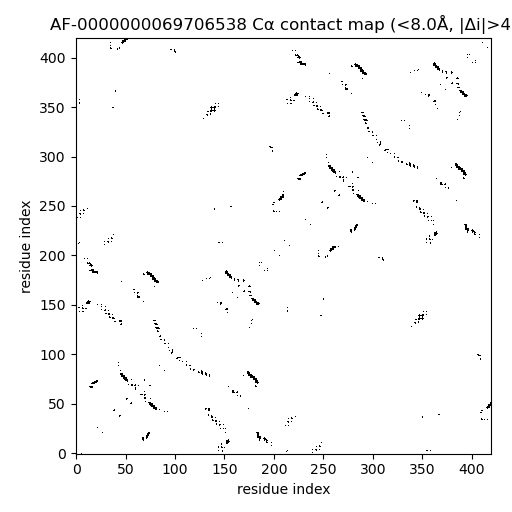 N 1
ATOM 1496 C CA . LYS A 1 189 ? -0.366 -30.172 -1.65 1 97.88 189 LYS A CA 1
ATOM 1497 C C . LYS A 1 189 ? -0.221 -29.688 -3.086 1 97.88 189 LYS A C 1
ATOM 1499 O O . LYS A 1 189 ? 0.712 -30.062 -3.791 1 97.88 189 LYS A O 1
ATOM 1504 N N . GLU A 1 190 ? -1.096 -28.781 -3.486 1 97.94 190 GLU A N 1
ATOM 1505 C CA . GLU A 1 190 ? -1.184 -28.438 -4.902 1 97.94 190 GLU A CA 1
ATOM 1506 C C . GLU A 1 190 ? -0.478 -27.125 -5.199 1 97.94 190 GLU A C 1
ATOM 1508 O O . GLU A 1 190 ? -0.223 -26.797 -6.359 1 97.94 190 GLU A O 1
ATOM 1513 N N . ASP A 1 191 ? -0.228 -26.328 -4.172 1 98.5 191 ASP A N 1
ATOM 1514 C CA . ASP A 1 191 ? 0.403 -25.031 -4.391 1 98.5 191 ASP A CA 1
ATOM 1515 C C . ASP A 1 191 ? 1.916 -25.172 -4.543 1 98.5 191 ASP A C 1
ATOM 1517 O O . ASP A 1 191 ? 2.621 -25.422 -3.564 1 98.5 191 ASP A O 1
ATOM 1521 N N . HIS A 1 192 ? 2.418 -24.938 -5.68 1 96.69 192 HIS A N 1
ATOM 1522 C CA . HIS A 1 192 ? 3.832 -25.141 -5.98 1 96.69 192 HIS A CA 1
ATOM 1523 C C . HIS A 1 192 ? 4.695 -24.094 -5.293 1 96.69 192 HIS A C 1
ATOM 1525 O O . HIS A 1 192 ? 5.922 -24.234 -5.234 1 96.69 192 HIS A O 1
ATOM 1531 N N . MET A 1 193 ? 4.086 -23.062 -4.703 1 97.12 193 MET A N 1
ATOM 1532 C CA . MET A 1 193 ? 4.824 -21.953 -4.098 1 97.12 193 MET A CA 1
ATOM 1533 C C . MET A 1 193 ? 4.957 -22.156 -2.592 1 97.12 193 MET A C 1
ATOM 1535 O O . MET A 1 193 ? 5.652 -21.391 -1.92 1 97.12 193 MET A O 1
ATOM 1539 N N . VAL A 1 194 ? 4.352 -23.172 -2.029 1 97.25 194 VAL A N 1
ATOM 1540 C CA . VAL A 1 194 ? 4.207 -23.328 -0.585 1 97.25 194 VAL A CA 1
ATOM 1541 C C . VAL A 1 194 ? 5.586 -23.375 0.069 1 97.25 194 VAL A C 1
ATOM 1543 O O . VAL A 1 194 ? 5.785 -22.828 1.154 1 97.25 194 VAL A O 1
ATOM 1546 N N . ASN A 1 195 ? 6.547 -23.906 -0.607 1 96.31 195 ASN A N 1
ATOM 1547 C CA . ASN A 1 195 ? 7.871 -24.078 -0.015 1 96.31 195 ASN A CA 1
ATOM 1548 C C . ASN A 1 195 ? 8.914 -23.203 -0.707 1 96.31 195 ASN A C 1
ATOM 1550 O O . ASN A 1 195 ? 10.109 -23.344 -0.448 1 96.31 195 ASN A O 1
ATOM 1554 N N . ALA A 1 196 ? 8.453 -22.438 -1.682 1 97.38 196 ALA A N 1
ATOM 1555 C CA . ALA A 1 196 ? 9.406 -21.594 -2.396 1 97.38 196 ALA A CA 1
ATOM 1556 C C . ALA A 1 196 ? 9.969 -20.516 -1.481 1 97.38 196 ALA A C 1
ATOM 1558 O O . ALA A 1 196 ? 9.219 -19.859 -0.748 1 97.38 196 ALA A O 1
ATOM 1559 N N . LYS A 1 197 ? 11.289 -20.344 -1.506 1 97.88 197 LYS A N 1
ATOM 1560 C CA . LYS A 1 197 ? 11.914 -19.281 -0.71 1 97.88 197 LYS A CA 1
ATOM 1561 C C . LYS A 1 197 ? 11.5 -17.906 -1.209 1 97.88 197 LYS A C 1
ATOM 1563 O O . LYS A 1 197 ? 11.398 -17.672 -2.416 1 97.88 197 LYS A O 1
ATOM 1568 N N . LYS A 1 198 ? 11.32 -17.016 -0.255 1 98.12 198 LYS A N 1
ATOM 1569 C CA . LYS A 1 198 ? 11.047 -15.625 -0.607 1 98.12 198 LYS A CA 1
ATOM 1570 C C . LYS A 1 198 ? 12.273 -14.961 -1.234 1 98.12 198 LYS A C 1
ATOM 1572 O O . LYS A 1 198 ? 13.391 -15.133 -0.75 1 98.12 198 LYS A O 1
ATOM 1577 N N . VAL A 1 199 ? 12.023 -14.266 -2.359 1 98.62 199 VAL A N 1
ATOM 1578 C CA . VAL A 1 199 ? 13.094 -13.531 -3.029 1 98.62 199 VAL A CA 1
ATOM 1579 C C . VAL A 1 199 ? 12.859 -12.031 -2.889 1 98.62 199 VAL A C 1
ATOM 1581 O O . VAL A 1 199 ? 11.859 -11.508 -3.373 1 98.62 199 VAL A O 1
ATOM 1584 N N . ARG A 1 200 ? 13.727 -11.336 -2.188 1 98.81 200 ARG A N 1
ATOM 1585 C CA . ARG A 1 200 ? 13.711 -9.891 -1.979 1 98.81 200 ARG A CA 1
ATOM 1586 C C . ARG A 1 200 ? 15.078 -9.281 -2.279 1 98.81 200 ARG A C 1
ATOM 1588 O O . ARG A 1 200 ? 16.109 -9.906 -2.023 1 98.81 200 ARG A O 1
ATOM 1595 N N . ARG A 1 201 ? 15.086 -8.094 -2.879 1 98.38 201 ARG A N 1
ATOM 1596 C CA . ARG A 1 201 ? 16.359 -7.406 -3.117 1 98.38 201 ARG A CA 1
ATOM 1597 C C . ARG A 1 201 ? 17.125 -7.223 -1.818 1 98.38 201 ARG A C 1
ATOM 1599 O O . ARG A 1 201 ? 16.547 -6.93 -0.774 1 98.38 201 ARG A O 1
ATOM 1606 N N . PRO A 1 202 ? 18.484 -7.43 -1.884 1 98.19 202 PRO A N 1
ATOM 1607 C CA . PRO A 1 202 ? 19.297 -7.152 -0.694 1 98.19 202 PRO A CA 1
ATOM 1608 C C . PRO A 1 202 ? 19.109 -5.727 -0.173 1 98.19 202 PRO A C 1
ATOM 1610 O O . PRO A 1 202 ? 18.844 -4.812 -0.955 1 98.19 202 PRO A O 1
ATOM 1613 N N . LYS A 1 203 ? 19.25 -5.555 1.113 1 98.19 203 LYS A N 1
ATOM 1614 C CA . LYS A 1 203 ? 19.016 -4.273 1.769 1 98.19 203 LYS A CA 1
ATOM 1615 C C . LYS A 1 203 ? 19.844 -3.162 1.133 1 98.19 203 LYS A C 1
ATOM 1617 O O . LYS A 1 203 ? 19.359 -2.053 0.92 1 98.19 203 LYS A O 1
ATOM 1622 N N . ASP A 1 204 ? 21.078 -3.471 0.751 1 97.56 204 ASP A N 1
ATOM 1623 C CA . ASP A 1 204 ? 21.984 -2.445 0.25 1 97.56 204 ASP A CA 1
ATOM 1624 C C . ASP A 1 204 ? 21.625 -2.053 -1.184 1 97.56 204 ASP A C 1
ATOM 1626 O O . ASP A 1 204 ? 22.141 -1.061 -1.705 1 97.56 204 ASP A O 1
ATOM 1630 N N . LYS A 1 205 ? 20.75 -2.807 -1.846 1 97.5 205 LYS A N 1
ATOM 1631 C CA . LYS A 1 205 ? 20.297 -2.473 -3.189 1 97.5 205 LYS A CA 1
ATOM 1632 C C . LYS A 1 205 ? 18.922 -1.801 -3.145 1 97.5 205 LYS A C 1
ATOM 1634 O O . LYS A 1 205 ? 18.594 -0.989 -4.012 1 97.5 205 LYS A O 1
ATOM 1639 N N . LEU A 1 206 ? 18.156 -2.125 -2.07 1 98.75 206 LEU A N 1
ATOM 1640 C CA . LEU A 1 206 ? 16.797 -1.592 -1.969 1 98.75 206 LEU A CA 1
ATOM 1641 C C . LEU A 1 206 ? 16.797 -0.256 -1.232 1 98.75 206 LEU A C 1
ATOM 1643 O O . LEU A 1 206 ? 15.938 0.595 -1.486 1 98.75 206 LEU A O 1
ATOM 1647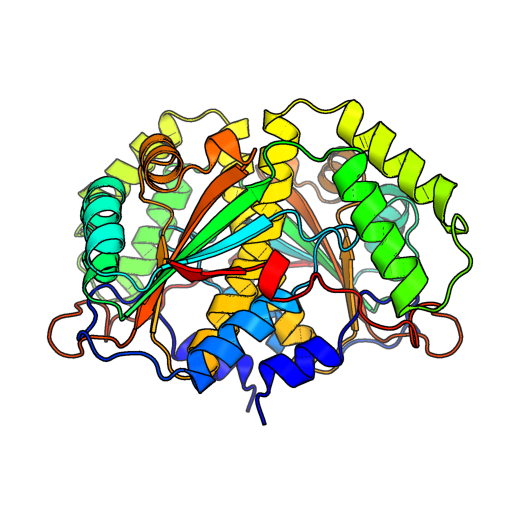 N N . PHE A 1 207 ? 17.734 -0.05 -0.353 1 98.81 207 PHE A N 1
ATOM 1648 C CA . PHE A 1 207 ? 17.766 1.146 0.481 1 98.81 207 PHE A CA 1
ATOM 1649 C C . PHE A 1 207 ? 19.047 1.941 0.234 1 98.81 207 PHE A C 1
ATOM 1651 O O . PHE A 1 207 ? 20.125 1.367 0.139 1 98.81 207 PHE A O 1
ATOM 1658 N N . ILE A 1 208 ? 18.906 3.213 0.053 1 98.56 208 ILE A N 1
ATOM 1659 C CA . ILE A 1 208 ? 20.047 4.129 -0.014 1 98.56 208 ILE A CA 1
ATOM 1660 C C . ILE A 1 208 ? 20.016 5.07 1.189 1 98.56 208 ILE A C 1
ATOM 1662 O O . ILE A 1 208 ? 19.078 5.852 1.356 1 98.56 208 ILE A O 1
ATOM 1666 N N . LYS A 1 209 ? 21.094 5.039 2.035 1 98.19 209 LYS A N 1
ATOM 1667 C CA . LYS A 1 209 ? 21.156 5.879 3.229 1 98.19 209 LYS A CA 1
ATOM 1668 C C . LYS A 1 209 ? 21.906 7.176 2.945 1 98.19 209 LYS A C 1
ATOM 1670 O O . LYS A 1 209 ? 22.969 7.16 2.303 1 98.19 209 LYS A O 1
ATOM 1675 N N . ILE A 1 210 ? 21.281 8.219 3.268 1 97.5 210 ILE A N 1
ATOM 1676 C CA . ILE A 1 210 ? 21.875 9.539 3.105 1 97.5 210 ILE A CA 1
ATOM 1677 C C . ILE A 1 210 ? 21.891 10.258 4.453 1 97.5 210 ILE A C 1
ATOM 1679 O O . ILE A 1 210 ? 20.859 10.453 5.082 1 97.5 210 ILE A O 1
ATOM 1683 N N . MET B 1 1 ? -6.555 -9.867 20.906 1 69.06 1 MET B N 1
ATOM 1684 C CA . MET B 1 1 ? -6.594 -8.539 20.312 1 69.06 1 MET B CA 1
ATOM 1685 C C . MET B 1 1 ? -5.801 -8.5 19.016 1 69.06 1 MET B C 1
ATOM 1687 O O . MET B 1 1 ? -4.836 -9.25 18.844 1 69.06 1 MET B O 1
ATOM 1691 N N . ASN B 1 2 ? -6.43 -7.84 17.938 1 90.62 2 ASN B N 1
ATOM 1692 C CA . ASN B 1 2 ? -5.754 -7.793 16.641 1 90.62 2 ASN B CA 1
ATOM 1693 C C . ASN B 1 2 ? -4.68 -6.711 16.609 1 90.62 2 ASN B C 1
ATOM 1695 O O . ASN B 1 2 ? -4.984 -5.523 16.719 1 90.62 2 ASN B O 1
ATOM 1699 N N . HIS B 1 3 ? -3.396 -7.152 16.641 1 95.44 3 HIS B N 1
ATOM 1700 C CA . HIS B 1 3 ? -2.234 -6.281 16.766 1 95.44 3 HIS B CA 1
ATOM 1701 C C . HIS B 1 3 ? -2.232 -5.215 15.672 1 95.44 3 HIS B C 1
ATOM 1703 O O . HIS B 1 3 ? -1.954 -4.047 15.945 1 95.44 3 HIS B O 1
ATOM 1709 N N . THR B 1 4 ? -2.559 -5.566 14.492 1 98.25 4 THR B N 1
ATOM 1710 C CA . THR B 1 4 ? -2.574 -4.641 13.367 1 98.25 4 THR B CA 1
ATOM 1711 C C . THR B 1 4 ? -3.643 -3.568 13.562 1 98.25 4 THR B C 1
ATOM 1713 O O . THR B 1 4 ? -3.369 -2.375 13.398 1 98.25 4 THR B O 1
ATOM 1716 N N . ILE B 1 5 ? -4.848 -3.955 13.953 1 98.56 5 ILE B N 1
ATOM 1717 C CA . ILE B 1 5 ? -5.949 -3.02 14.164 1 98.56 5 ILE B CA 1
ATOM 1718 C C . ILE B 1 5 ? -5.586 -2.047 15.289 1 98.56 5 ILE B C 1
ATOM 1720 O O . ILE B 1 5 ? -5.816 -0.841 15.164 1 98.56 5 ILE B O 1
ATOM 1724 N N . ASN B 1 6 ? -4.969 -2.561 16.375 1 98.31 6 ASN B N 1
ATOM 1725 C CA . ASN B 1 6 ? -4.527 -1.695 17.453 1 98.31 6 ASN B CA 1
ATOM 1726 C C . ASN B 1 6 ? -3.49 -0.681 16.984 1 98.31 6 ASN B C 1
ATOM 1728 O O . ASN B 1 6 ? -3.543 0.49 17.359 1 98.31 6 ASN B O 1
ATOM 1732 N N . SER B 1 7 ? -2.514 -1.141 16.188 1 98.31 7 SER B N 1
ATOM 1733 C CA . SER B 1 7 ? -1.496 -0.259 15.633 1 98.31 7 SER B CA 1
ATOM 1734 C C . SER B 1 7 ? -2.125 0.826 14.758 1 98.31 7 SER B C 1
ATOM 1736 O O . SER B 1 7 ? -1.729 1.991 14.828 1 98.31 7 SER B O 1
ATOM 1738 N N . LEU B 1 8 ? -3.141 0.447 13.969 1 98.62 8 LEU B N 1
ATOM 1739 C CA . LEU B 1 8 ? -3.771 1.382 13.047 1 98.62 8 LEU B CA 1
ATOM 1740 C C . LEU B 1 8 ? -4.645 2.383 13.797 1 98.62 8 LEU B C 1
ATOM 1742 O O . LEU B 1 8 ? -4.82 3.518 13.352 1 98.62 8 LEU B O 1
ATOM 1746 N N . HIS B 1 9 ? -5.172 2.006 14.945 1 98.44 9 HIS B N 1
ATOM 1747 C CA . HIS B 1 9 ? -5.883 2.955 15.797 1 98.44 9 HIS B CA 1
ATOM 1748 C C . HIS B 1 9 ? -4.918 3.926 16.469 1 98.44 9 HIS B C 1
ATOM 1750 O O . HIS B 1 9 ? -5.254 5.094 16.688 1 98.44 9 HIS B O 1
ATOM 1756 N N . TRP B 1 10 ? -3.758 3.445 16.781 1 98.44 10 TRP B N 1
ATOM 1757 C CA . TRP B 1 10 ? -2.76 4.277 17.438 1 98.44 10 TRP B CA 1
ATOM 1758 C C . TRP B 1 10 ? -2.215 5.34 16.484 1 98.44 10 TRP B C 1
ATOM 1760 O O . TRP B 1 10 ? -2.012 6.488 16.891 1 98.44 10 TRP B O 1
ATOM 1770 N N . ARG B 1 11 ? -1.984 4.969 15.281 1 98.56 11 ARG B N 1
ATOM 1771 C CA . ARG B 1 11 ? -1.282 5.875 14.375 1 98.56 11 ARG B CA 1
ATOM 1772 C C . ARG B 1 11 ? -2.219 6.957 13.852 1 98.56 11 ARG B C 1
ATOM 1774 O O . ARG B 1 11 ? -3.43 6.746 13.758 1 98.56 11 ARG B O 1
ATOM 1781 N N . TYR B 1 12 ? -1.756 8.023 13.5 1 98.62 12 TYR B N 1
ATOM 1782 C CA . TYR B 1 12 ? -2.281 9.117 12.688 1 98.62 12 TYR B CA 1
ATOM 1783 C C . TYR B 1 12 ? -1.162 9.82 11.938 1 98.62 12 TYR B C 1
ATOM 1785 O O . TYR B 1 12 ? 0.014 9.492 12.102 1 98.62 12 TYR B O 1
ATOM 1793 N N . ALA B 1 13 ? -1.47 10.664 10.977 1 98.69 13 ALA B N 1
ATOM 1794 C CA . ALA B 1 13 ? -0.442 11.445 10.297 1 98.69 13 ALA B CA 1
ATOM 1795 C C . ALA B 1 13 ? 0.031 12.609 11.164 1 98.69 13 ALA B C 1
ATOM 1797 O O . ALA B 1 13 ? -0.587 13.672 11.18 1 98.69 13 ALA B O 1
ATOM 1798 N N . ALA B 1 14 ? 1.116 12.344 11.891 1 98.81 14 ALA B N 1
ATOM 1799 C CA . ALA B 1 14 ? 1.628 13.359 12.805 1 98.81 14 ALA B CA 1
ATOM 1800 C C . ALA B 1 14 ? 2.045 14.625 12.055 1 98.81 14 ALA B C 1
ATOM 1802 O O . ALA B 1 14 ? 2.764 14.547 11.055 1 98.81 14 ALA B O 1
ATOM 1803 N N . LYS B 1 15 ? 1.629 15.781 12.57 1 98.69 15 LYS B N 1
ATOM 1804 C CA . LYS B 1 15 ? 1.876 17.031 11.852 1 98.69 15 LYS B CA 1
ATOM 1805 C C . LYS B 1 15 ? 3.023 17.812 12.484 1 98.69 15 LYS B C 1
ATOM 1807 O O . LYS B 1 15 ? 3.574 18.719 11.859 1 98.69 15 LYS B O 1
ATOM 1812 N N . ARG B 1 16 ? 3.275 17.531 13.664 1 98.81 16 ARG B N 1
ATOM 1813 C CA . ARG B 1 16 ? 4.441 18.047 14.383 1 98.81 16 ARG B CA 1
ATOM 1814 C C . ARG B 1 16 ? 5.18 16.922 15.102 1 98.81 16 ARG B C 1
ATOM 1816 O O . ARG B 1 16 ? 4.559 16.016 15.672 1 98.81 16 ARG B O 1
ATOM 1823 N N . MET B 1 17 ? 6.469 16.938 15.07 1 98.81 17 MET B N 1
ATOM 1824 C CA . MET B 1 17 ? 7.293 15.922 15.727 1 98.81 17 MET B CA 1
ATOM 1825 C C . MET B 1 17 ? 8.289 16.562 16.672 1 98.81 17 MET B C 1
ATOM 1827 O O . MET B 1 17 ? 8.633 17.734 16.516 1 98.81 17 MET B O 1
ATOM 1831 N N . ASN B 1 18 ? 8.812 15.852 17.656 1 98.69 18 ASN B N 1
ATOM 1832 C CA . ASN B 1 18 ? 9.523 16.453 18.781 1 98.69 18 ASN B CA 1
ATOM 1833 C C . ASN B 1 18 ? 11.039 16.359 18.594 1 98.69 18 ASN B C 1
ATOM 1835 O O . ASN B 1 18 ? 11.797 16.734 19.484 1 98.69 18 ASN B O 1
ATOM 1839 N N . GLY B 1 19 ? 11.516 15.781 17.516 1 97.94 19 GLY B N 1
ATOM 1840 C CA . GLY B 1 19 ? 12.938 15.781 17.203 1 97.94 19 GLY B CA 1
ATOM 1841 C C . GLY B 1 19 ? 13.664 14.562 17.734 1 97.94 19 GLY B C 1
ATOM 1842 O O . GLY B 1 19 ? 14.812 14.305 17.359 1 97.94 19 GLY B O 1
ATOM 1843 N N . GLN B 1 20 ? 13 13.75 18.594 1 98.44 20 GLN B N 1
ATOM 1844 C CA . GLN B 1 20 ? 13.641 12.539 19.094 1 98.44 20 GLN B CA 1
ATOM 1845 C C . GLN B 1 20 ? 13.984 11.586 17.953 1 98.44 20 GLN B C 1
ATOM 1847 O O . GLN B 1 20 ? 13.18 11.398 17.047 1 98.44 20 GLN B O 1
ATOM 1852 N N . LYS B 1 21 ? 15.18 11.047 18.094 1 98.5 21 LYS B N 1
ATOM 1853 C CA . LYS B 1 21 ? 15.656 10.148 17.047 1 98.5 21 LYS B CA 1
ATOM 1854 C C . LYS B 1 21 ? 15.031 8.766 17.188 1 98.5 21 LYS B C 1
ATOM 1856 O O . LYS B 1 21 ? 14.953 8.219 18.281 1 98.5 21 LYS B O 1
ATOM 1861 N N . VAL B 1 22 ? 14.531 8.211 16.094 1 98.88 22 VAL B N 1
ATOM 1862 C CA . VAL B 1 22 ? 14.07 6.832 16.062 1 98.88 22 VAL B CA 1
ATOM 1863 C C . VAL B 1 22 ? 15.242 5.883 16.312 1 98.88 22 VAL B C 1
ATOM 1865 O O . VAL B 1 22 ? 16.266 5.977 15.641 1 98.88 22 VAL B O 1
ATOM 1868 N N . PRO B 1 23 ? 15.148 5 17.266 1 98.75 23 PRO B N 1
ATOM 1869 C CA . PRO B 1 23 ? 16.219 4.02 17.484 1 98.75 23 PRO B CA 1
ATOM 1870 C C . PRO B 1 23 ? 16.5 3.172 16.25 1 98.75 23 PRO B C 1
ATOM 1872 O O . PRO B 1 23 ? 15.586 2.82 15.508 1 98.75 23 PRO B O 1
ATOM 1875 N N . ALA B 1 24 ? 17.766 2.793 16.125 1 98.44 24 ALA B N 1
ATOM 1876 C CA . ALA B 1 24 ? 18.234 2.068 14.945 1 98.44 24 ALA B CA 1
ATOM 1877 C C . ALA B 1 24 ? 17.469 0.759 14.766 1 98.44 24 ALA B C 1
ATOM 1879 O O . ALA B 1 24 ? 17.125 0.381 13.648 1 98.44 24 ALA B O 1
ATOM 1880 N N . GLU B 1 25 ? 17.25 0.089 15.859 1 98.56 25 GLU B N 1
ATOM 1881 C CA . GLU B 1 25 ? 16.547 -1.194 15.789 1 98.56 25 GLU B CA 1
ATOM 1882 C C . GLU B 1 25 ? 15.133 -1.027 15.25 1 98.56 25 GLU B C 1
ATOM 1884 O O . GLU B 1 25 ? 14.68 -1.827 14.43 1 98.56 25 GLU B O 1
ATOM 1889 N N . LYS B 1 26 ? 14.43 -0.001 15.711 1 98.75 26 LYS B N 1
ATOM 1890 C CA . LYS B 1 26 ? 13.07 0.263 15.242 1 98.75 26 LYS B CA 1
ATOM 1891 C C . LYS B 1 26 ? 13.07 0.64 13.758 1 98.75 26 LYS B C 1
ATOM 1893 O O . LYS B 1 26 ? 12.234 0.165 12.992 1 98.75 26 LYS B O 1
ATOM 1898 N N . LEU B 1 27 ? 14.016 1.501 13.352 1 98.88 27 LEU B N 1
ATOM 1899 C CA . LEU B 1 27 ? 14.148 1.856 11.945 1 98.88 27 LEU B CA 1
ATOM 1900 C C . LEU B 1 27 ? 14.398 0.617 11.086 1 98.88 27 LEU B C 1
ATOM 1902 O O . LEU B 1 27 ? 13.781 0.449 10.031 1 98.88 27 LEU B O 1
ATOM 1906 N N . GLU B 1 28 ? 15.289 -0.248 11.562 1 98.69 28 GLU B N 1
ATOM 1907 C CA . GLU B 1 28 ? 15.609 -1.465 10.82 1 98.69 28 GLU B CA 1
ATOM 1908 C C . GLU B 1 28 ? 14.383 -2.354 10.664 1 98.69 28 GLU B C 1
ATOM 1910 O O . GLU B 1 28 ? 14.188 -2.965 9.609 1 98.69 28 GLU B O 1
ATOM 1915 N N . ASN B 1 29 ? 13.578 -2.482 11.711 1 98.81 29 ASN B N 1
ATOM 1916 C CA . ASN B 1 29 ? 12.352 -3.271 11.625 1 98.81 29 ASN B CA 1
ATOM 1917 C C . ASN B 1 29 ? 11.391 -2.703 10.586 1 98.81 29 ASN B C 1
ATOM 1919 O O . ASN B 1 29 ? 10.766 -3.457 9.836 1 98.81 29 ASN B O 1
ATOM 1923 N N . ILE B 1 30 ? 11.242 -1.38 10.516 1 98.94 30 ILE B N 1
ATOM 1924 C CA . ILE B 1 30 ? 10.375 -0.721 9.539 1 98.94 30 ILE B CA 1
ATOM 1925 C C . ILE B 1 30 ? 10.891 -0.979 8.133 1 98.94 30 ILE B C 1
ATOM 1927 O O . ILE B 1 30 ? 10.133 -1.355 7.238 1 98.94 30 ILE B O 1
ATOM 1931 N N . LEU B 1 31 ? 12.195 -0.838 7.926 1 98.94 31 LEU B N 1
ATOM 1932 C CA . LEU B 1 31 ? 12.797 -1.044 6.617 1 98.94 31 LEU B CA 1
ATOM 1933 C C . LEU B 1 31 ? 12.695 -2.504 6.191 1 98.94 31 LEU B C 1
ATOM 1935 O O . LEU B 1 31 ? 12.438 -2.797 5.023 1 98.94 31 LEU B O 1
ATOM 1939 N N . GLU B 1 32 ? 12.883 -3.406 7.152 1 98.88 32 GLU B N 1
ATOM 1940 C CA . GLU B 1 32 ? 12.742 -4.824 6.832 1 98.88 32 GLU B CA 1
ATOM 1941 C C . GLU B 1 32 ? 11.312 -5.156 6.418 1 98.88 32 GLU B C 1
ATOM 1943 O O . GLU B 1 32 ? 11.094 -5.949 5.5 1 98.88 32 GLU B O 1
ATOM 1948 N N . ALA B 1 33 ? 10.336 -4.57 7.098 1 98.94 33 ALA B N 1
ATOM 1949 C CA . ALA B 1 33 ? 8.945 -4.766 6.688 1 98.94 33 ALA B CA 1
ATOM 1950 C C . ALA B 1 33 ? 8.727 -4.297 5.254 1 98.94 33 ALA B C 1
ATOM 1952 O O . ALA B 1 33 ? 8.062 -4.973 4.469 1 98.94 33 ALA B O 1
ATOM 1953 N N . ILE B 1 34 ? 9.312 -3.154 4.906 1 98.94 34 ILE B N 1
ATOM 1954 C CA . ILE B 1 34 ? 9.234 -2.635 3.545 1 98.94 34 ILE B CA 1
ATOM 1955 C C . ILE B 1 34 ? 9.844 -3.643 2.574 1 98.94 34 ILE B C 1
ATOM 1957 O O . ILE B 1 34 ? 9.25 -3.955 1.538 1 98.94 34 ILE B O 1
ATOM 1961 N N . ARG B 1 35 ? 10.992 -4.188 2.918 1 98.88 35 ARG B N 1
ATOM 1962 C CA . ARG B 1 35 ? 11.703 -5.121 2.055 1 98.88 35 ARG B CA 1
ATOM 1963 C C . ARG B 1 35 ? 10.875 -6.375 1.803 1 98.88 35 ARG B C 1
ATOM 1965 O O . ARG B 1 35 ? 10.93 -6.953 0.715 1 98.88 35 ARG B O 1
ATOM 1972 N N . LEU B 1 36 ? 10.078 -6.75 2.734 1 98.88 36 LEU B N 1
ATOM 1973 C CA . LEU B 1 36 ? 9.336 -8.008 2.672 1 98.88 36 LEU B CA 1
ATOM 1974 C C . LEU B 1 36 ? 7.992 -7.809 1.979 1 98.88 36 LEU B C 1
ATOM 1976 O O . LEU B 1 36 ? 7.273 -8.781 1.718 1 98.88 36 LEU B O 1
ATOM 1980 N N . THR B 1 37 ? 7.648 -6.594 1.601 1 98.5 37 THR B N 1
ATOM 1981 C CA . THR B 1 37 ? 6.363 -6.277 0.985 1 98.5 37 THR B CA 1
ATOM 1982 C C . THR B 1 37 ? 6.227 -6.973 -0.366 1 98.5 37 THR B C 1
ATOM 1984 O O . THR B 1 37 ? 7.191 -7.062 -1.126 1 98.5 37 THR B O 1
ATOM 1987 N N . ALA B 1 38 ? 5.023 -7.461 -0.653 1 98.56 38 ALA B N 1
ATOM 1988 C CA . ALA B 1 38 ? 4.727 -8.023 -1.968 1 98.56 38 ALA B CA 1
ATOM 1989 C C . ALA B 1 38 ? 4.727 -6.938 -3.041 1 98.56 38 ALA B C 1
ATOM 1991 O O . ALA B 1 38 ? 4.285 -5.812 -2.793 1 98.56 38 ALA B O 1
ATOM 1992 N N . THR B 1 39 ? 5.188 -7.23 -4.211 1 98.75 39 THR B N 1
ATOM 1993 C CA . THR B 1 39 ? 5.031 -6.43 -5.422 1 98.75 39 THR B CA 1
ATOM 1994 C C . THR B 1 39 ? 4.734 -7.324 -6.625 1 98.75 39 THR B C 1
ATOM 1996 O O . THR B 1 39 ? 5.047 -8.516 -6.609 1 98.75 39 THR B O 1
ATOM 1999 N N . SER B 1 40 ? 4.074 -6.711 -7.605 1 98.69 40 SER B N 1
ATOM 2000 C CA . SER B 1 40 ? 3.777 -7.457 -8.82 1 98.69 40 SER B CA 1
ATOM 2001 C C . SER B 1 40 ? 5.039 -8.086 -9.406 1 98.69 40 SER B C 1
ATOM 2003 O O . SER B 1 40 ? 6.082 -7.438 -9.484 1 98.69 40 SER B O 1
ATOM 2005 N N . ASN B 1 41 ? 4.945 -9.461 -9.648 1 98 41 ASN B N 1
ATOM 2006 C CA . ASN B 1 41 ? 6.008 -10.273 -10.234 1 98 41 ASN B CA 1
ATOM 2007 C C . ASN B 1 41 ? 7.207 -10.383 -9.305 1 98 41 ASN B C 1
ATOM 2009 O O . ASN B 1 41 ? 8.211 -11.023 -9.641 1 98 41 ASN B O 1
ATOM 2013 N N . GLY B 1 42 ? 7.148 -9.766 -8.086 1 98.19 42 GLY B N 1
ATOM 2014 C CA . GLY B 1 42 ? 8.258 -9.789 -7.145 1 98.19 42 GLY B CA 1
ATOM 2015 C C . GLY B 1 42 ? 9.352 -8.805 -7.484 1 98.19 42 GLY B C 1
ATOM 2016 O O . GLY B 1 42 ? 10.391 -8.766 -6.82 1 98.19 42 GLY B O 1
ATOM 2017 N N . LEU B 1 43 ? 9.156 -7.867 -8.391 1 98.69 43 LEU B N 1
ATOM 2018 C CA . LEU B 1 43 ? 10.219 -7.078 -9 1 98.69 43 LEU B CA 1
ATOM 2019 C C . LEU B 1 43 ? 10.711 -5.996 -8.047 1 98.69 43 LEU B C 1
ATOM 2021 O O . LEU B 1 43 ? 11.812 -5.473 -8.211 1 98.69 43 LEU B O 1
ATOM 2025 N N . GLN B 1 44 ? 9.867 -5.551 -7.102 1 98.75 44 GLN B N 1
ATOM 2026 C CA . GLN B 1 44 ? 10.172 -4.441 -6.199 1 98.75 44 GLN B CA 1
ATOM 2027 C C . GLN B 1 44 ? 10.719 -3.244 -6.969 1 98.75 44 GLN B C 1
ATOM 2029 O O . GLN B 1 44 ? 11.82 -2.77 -6.684 1 98.75 44 GLN B O 1
ATOM 2034 N N . PRO B 1 45 ? 9.883 -2.701 -7.895 1 98.88 45 PRO B N 1
ATOM 2035 C CA . PRO B 1 45 ? 10.375 -1.686 -8.828 1 98.88 45 PRO B CA 1
ATOM 2036 C C . PRO B 1 45 ? 10.516 -0.309 -8.18 1 98.88 45 PRO B C 1
ATOM 2038 O O . PRO B 1 45 ? 10 0.68 -8.703 1 98.88 45 PRO B O 1
ATOM 2041 N N . PHE B 1 46 ? 11.289 -0.235 -7.082 1 98.94 46 PHE B N 1
ATOM 2042 C CA . PHE B 1 46 ? 11.531 1.018 -6.379 1 98.94 46 PHE B CA 1
ATOM 2043 C C . PHE B 1 46 ? 12.789 0.919 -5.52 1 98.94 46 PHE B C 1
ATOM 2045 O O . PHE B 1 46 ? 13.32 -0.172 -5.316 1 98.94 46 PHE B O 1
ATOM 2052 N N . THR B 1 47 ? 13.289 2.008 -5.133 1 98.88 47 THR B N 1
ATOM 2053 C CA . THR B 1 47 ? 14.328 2.186 -4.125 1 98.88 47 THR B CA 1
ATOM 2054 C C . THR B 1 47 ? 13.883 3.182 -3.061 1 98.88 47 THR B C 1
ATOM 2056 O O . THR B 1 47 ? 13.242 4.191 -3.371 1 98.88 47 THR B O 1
ATOM 2059 N N . ILE B 1 48 ? 14.172 2.875 -1.824 1 98.94 48 ILE B N 1
ATOM 2060 C CA . ILE B 1 48 ? 13.867 3.797 -0.737 1 98.94 48 ILE B CA 1
ATOM 2061 C C . ILE B 1 48 ? 15.125 4.543 -0.317 1 98.94 48 ILE B C 1
ATOM 2063 O O . ILE B 1 48 ? 16.125 3.926 0.078 1 98.94 48 ILE B O 1
ATOM 2067 N N . LEU B 1 49 ? 15.094 5.832 -0.45 1 98.94 49 LEU B N 1
ATOM 2068 C CA . LEU B 1 49 ? 16.156 6.637 0.15 1 98.94 49 LEU B CA 1
ATOM 2069 C C . LEU B 1 49 ? 15.836 6.953 1.607 1 98.94 49 LEU B C 1
ATOM 2071 O O . LEU B 1 49 ? 14.758 7.465 1.915 1 98.94 49 LEU B O 1
ATOM 2075 N N . VAL B 1 50 ? 16.719 6.566 2.498 1 98.94 50 VAL B N 1
ATOM 2076 C CA . VAL B 1 50 ? 16.594 6.801 3.934 1 98.94 50 VAL B CA 1
ATOM 2077 C C . VAL B 1 50 ? 17.422 8.016 4.332 1 98.94 50 VAL B C 1
ATOM 2079 O O . VAL B 1 50 ? 18.641 7.906 4.527 1 98.94 50 VAL B O 1
ATOM 2082 N N . ILE B 1 51 ? 16.766 9.141 4.531 1 98.88 51 ILE B N 1
ATOM 2083 C CA . ILE B 1 51 ? 17.469 10.406 4.723 1 98.88 51 ILE B CA 1
ATOM 2084 C C . ILE B 1 51 ? 17.516 10.75 6.211 1 98.88 51 ILE B C 1
ATOM 2086 O O . ILE B 1 51 ? 16.484 10.992 6.836 1 98.88 51 ILE B O 1
ATOM 2090 N N . GLU B 1 52 ? 18.625 10.766 6.758 1 98.19 52 GLU B N 1
ATOM 2091 C CA . GLU B 1 52 ? 18.875 11.18 8.133 1 98.19 52 GLU B CA 1
ATOM 2092 C C . GLU B 1 52 ? 19.672 12.477 8.195 1 98.19 52 GLU B C 1
ATOM 2094 O O . GLU B 1 52 ? 19.547 13.242 9.156 1 98.19 52 GLU B O 1
ATOM 2099 N N . ASP B 1 53 ? 20.391 12.781 7.145 1 97.25 53 ASP B N 1
ATOM 2100 C CA . ASP B 1 53 ? 21.281 13.938 7.078 1 97.25 53 ASP B CA 1
ATOM 2101 C C . ASP B 1 53 ? 20.5 15.242 7.164 1 97.25 53 ASP B C 1
ATOM 2103 O O . ASP B 1 53 ? 19.578 15.469 6.379 1 97.25 53 ASP B O 1
ATOM 2107 N N . LYS B 1 54 ? 20.922 16.125 8.086 1 96.62 54 LYS B N 1
ATOM 2108 C CA . LYS B 1 54 ? 20.188 17.359 8.359 1 96.62 54 LYS B CA 1
ATOM 2109 C C . LYS B 1 54 ? 20.188 18.281 7.148 1 96.62 54 LYS B C 1
ATOM 2111 O O . LYS B 1 54 ? 19.156 18.875 6.816 1 96.62 54 LYS B O 1
ATOM 2116 N N . GLU B 1 55 ? 21.266 18.422 6.492 1 97.75 55 GLU B N 1
ATOM 2117 C CA . GLU B 1 55 ? 21.375 19.328 5.355 1 97.75 55 GLU B CA 1
ATOM 2118 C C . GLU B 1 55 ? 20.438 18.906 4.219 1 97.75 55 GLU B C 1
ATOM 2120 O O . GLU B 1 55 ? 19.734 19.75 3.652 1 97.75 55 GLU B O 1
ATOM 2125 N N . THR B 1 56 ? 20.5 17.625 3.871 1 98.56 56 THR B N 1
ATOM 2126 C CA . THR B 1 56 ? 19.625 17.109 2.824 1 98.56 56 THR B CA 1
ATOM 2127 C C . THR B 1 56 ? 18.156 17.297 3.209 1 98.56 56 THR B C 1
ATOM 2129 O O . THR B 1 56 ? 17.344 17.703 2.385 1 98.56 56 THR B O 1
ATOM 2132 N N . ARG B 1 57 ? 17.781 16.984 4.473 1 98.44 57 ARG B N 1
ATOM 2133 C CA . ARG B 1 57 ? 16.391 17.125 4.918 1 98.44 57 ARG B CA 1
ATOM 2134 C C . ARG B 1 57 ? 15.945 18.578 4.84 1 98.44 57 ARG B C 1
ATOM 2136 O O . ARG B 1 57 ? 14.789 18.859 4.504 1 98.44 57 ARG B O 1
ATOM 2143 N N . GLU B 1 58 ? 16.828 19.516 5.125 1 98.25 58 GLU B N 1
ATOM 2144 C CA . GLU B 1 58 ? 16.484 20.938 5.016 1 98.25 58 GLU B CA 1
ATOM 2145 C C . GLU B 1 58 ? 16.188 21.312 3.568 1 98.25 58 GLU B C 1
ATOM 2147 O O . GLU B 1 58 ? 15.242 22.062 3.301 1 98.25 58 GLU B O 1
ATOM 2152 N N . LYS B 1 59 ? 17.047 20.859 2.633 1 98.56 59 LYS B N 1
ATOM 2153 C CA . LYS B 1 59 ? 16.781 21.094 1.218 1 98.56 59 LYS B CA 1
ATOM 2154 C C . LYS B 1 59 ? 15.43 20.5 0.811 1 98.56 59 LYS B C 1
ATOM 2156 O O . LYS B 1 59 ? 14.648 21.141 0.101 1 98.56 59 LYS B O 1
ATOM 2161 N N . LEU B 1 60 ? 15.141 19.297 1.278 1 98.88 60 LEU B N 1
ATOM 2162 C CA . LEU B 1 60 ? 13.898 18.609 0.929 1 98.88 60 LEU B CA 1
ATOM 2163 C C . LEU B 1 60 ? 12.703 19.297 1.586 1 98.88 60 LEU B C 1
ATOM 2165 O O . LEU B 1 60 ? 11.594 19.266 1.052 1 98.88 60 LEU B O 1
ATOM 2169 N N . HIS B 1 61 ? 12.969 19.906 2.775 1 98.88 61 HIS B N 1
ATOM 2170 C CA . HIS B 1 61 ? 11.93 20.672 3.465 1 98.88 61 HIS B CA 1
ATOM 2171 C C . HIS B 1 61 ? 11.336 21.734 2.561 1 98.88 61 HIS B C 1
ATOM 2173 O O . HIS B 1 61 ? 10.117 21.891 2.486 1 98.88 61 HIS B O 1
ATOM 2179 N N . GLU B 1 62 ? 12.148 22.453 1.805 1 98.5 62 GLU B N 1
ATOM 2180 C CA . GLU B 1 62 ? 11.703 23.469 0.868 1 98.5 62 GLU B CA 1
ATOM 2181 C C . GLU B 1 62 ? 10.891 22.859 -0.274 1 98.5 62 GLU B C 1
ATOM 2183 O O . GLU B 1 62 ? 9.852 23.391 -0.66 1 98.5 62 GLU B O 1
ATOM 2188 N N . ALA B 1 63 ? 11.359 21.734 -0.746 1 98.75 63 ALA B N 1
ATOM 2189 C CA . ALA B 1 63 ? 10.719 21.047 -1.87 1 98.75 63 ALA B CA 1
ATOM 2190 C C . ALA B 1 63 ? 9.406 20.406 -1.44 1 98.75 63 ALA B C 1
ATOM 2192 O O . ALA B 1 63 ? 8.562 20.062 -2.281 1 98.75 63 ALA B O 1
ATOM 2193 N N . ALA B 1 64 ? 9.266 20.125 -0.098 1 98.75 64 ALA B N 1
ATOM 2194 C CA . ALA B 1 64 ? 8.055 19.516 0.449 1 98.75 64 ALA B CA 1
ATOM 2195 C C . ALA B 1 64 ? 7.113 20.562 1.019 1 98.75 64 ALA B C 1
ATOM 2197 O O . ALA B 1 64 ? 6.438 20.328 2.023 1 98.75 64 ALA B O 1
ATOM 2198 N N . PHE B 1 65 ? 7.152 21.75 0.435 1 98.31 65 PHE B N 1
ATOM 2199 C CA . PHE B 1 65 ? 6.27 22.844 0.789 1 98.31 65 PHE B CA 1
ATOM 2200 C C . PHE B 1 65 ? 6.41 23.203 2.264 1 98.31 65 PHE B C 1
ATOM 2202 O O . PHE B 1 65 ? 5.43 23.562 2.918 1 98.31 65 PHE B O 1
ATOM 2209 N N . LYS B 1 66 ? 7.48 22.984 2.842 1 98.44 66 LYS B N 1
ATOM 2210 C CA . LYS B 1 66 ? 7.902 23.375 4.184 1 98.44 66 LYS B CA 1
ATOM 2211 C C . LYS B 1 66 ? 7.07 22.672 5.25 1 98.44 66 LYS B C 1
ATOM 2213 O O . LYS B 1 66 ? 6.762 23.25 6.289 1 98.44 66 LYS B O 1
ATOM 2218 N N . GLN B 1 67 ? 6.648 21.484 4.934 1 98.56 67 GLN B N 1
ATOM 2219 C CA . GLN B 1 67 ? 6.012 20.672 5.965 1 98.56 67 GLN B CA 1
ATOM 2220 C C . GLN B 1 67 ? 6.984 20.359 7.098 1 98.56 67 GLN B C 1
ATOM 2222 O O . GLN B 1 67 ? 8.047 19.781 6.867 1 98.56 67 GLN B O 1
ATOM 2227 N N . PRO B 1 68 ? 6.617 20.672 8.352 1 98.69 68 PRO B N 1
ATOM 2228 C CA . PRO B 1 68 ? 7.582 20.641 9.453 1 98.69 68 PRO B CA 1
ATOM 2229 C C . PRO B 1 68 ? 8.094 19.234 9.758 1 98.69 68 PRO B C 1
ATOM 2231 O O . PRO B 1 68 ? 9.219 19.062 10.234 1 98.69 68 PRO B O 1
ATOM 2234 N N . GLN B 1 69 ? 7.328 18.203 9.469 1 98.06 69 GLN B N 1
ATOM 2235 C CA . GLN B 1 69 ? 7.691 16.828 9.797 1 98.06 69 GLN B CA 1
ATOM 2236 C C . GLN B 1 69 ? 8.969 16.406 9.078 1 98.06 69 GLN B C 1
ATOM 2238 O O . GLN B 1 69 ? 9.672 15.492 9.523 1 98.06 69 GLN B O 1
ATOM 2243 N N . VAL B 1 70 ? 9.258 17.078 7.93 1 98.81 70 VAL B N 1
ATOM 2244 C CA . VAL B 1 70 ? 10.422 16.734 7.121 1 98.81 70 VAL B CA 1
ATOM 2245 C C . VAL B 1 70 ? 11.695 17.016 7.914 1 98.81 70 VAL B C 1
ATOM 2247 O O . VAL B 1 70 ? 12.672 16.266 7.82 1 98.81 70 VAL B O 1
ATOM 2250 N N . VAL B 1 71 ? 11.625 18.078 8.805 1 98.62 71 VAL B N 1
ATOM 2251 C CA . VAL B 1 71 ? 12.844 18.453 9.516 1 98.62 71 VAL B CA 1
ATOM 2252 C C . VAL B 1 71 ? 12.688 18.172 11.008 1 98.62 71 VAL B C 1
ATOM 2254 O O . VAL B 1 71 ? 13.68 18.031 11.727 1 98.62 71 VAL B O 1
ATOM 2257 N N . GLU B 1 72 ? 11.438 18.078 11.508 1 98.75 72 GLU B N 1
ATOM 2258 C CA . GLU B 1 72 ? 11.203 17.812 12.922 1 98.75 72 GLU B CA 1
ATOM 2259 C C . GLU B 1 72 ? 11.312 16.312 13.219 1 98.75 72 GLU B C 1
ATOM 2261 O O . GLU B 1 72 ? 11.523 15.922 14.367 1 98.75 72 GLU B O 1
ATOM 2266 N N . GLY B 1 73 ? 11.039 15.445 12.203 1 98.44 73 GLY B N 1
ATOM 2267 C CA . GLY B 1 73 ? 11.258 14.016 12.367 1 98.44 73 GLY B CA 1
ATOM 2268 C C . GLY B 1 73 ? 12.719 13.633 12.375 1 98.44 73 GLY B C 1
ATOM 2269 O O . GLY B 1 73 ? 13.594 14.477 12.125 1 98.44 73 GLY B O 1
ATOM 2270 N N . SER B 1 74 ? 13.023 12.43 12.648 1 98.38 74 SER B N 1
ATOM 2271 C CA . SER B 1 74 ? 14.422 12 12.688 1 98.38 74 SER B CA 1
ATOM 2272 C C . SER B 1 74 ? 14.867 11.438 11.344 1 98.38 74 SER B C 1
ATOM 2274 O O . SER B 1 74 ? 16.047 11.445 11.023 1 98.38 74 SER B O 1
ATOM 2276 N N . HIS B 1 75 ? 13.961 10.812 10.539 1 98.81 75 HIS B N 1
ATOM 2277 C CA . HIS B 1 75 ? 14.25 10.258 9.227 1 98.81 75 HIS B CA 1
ATOM 2278 C C . HIS B 1 75 ? 13.172 10.641 8.219 1 98.81 75 HIS B C 1
ATOM 2280 O O . HIS B 1 75 ? 12.008 10.82 8.586 1 98.81 75 HIS B O 1
ATOM 2286 N N . LEU B 1 76 ? 13.594 10.812 7.012 1 98.94 76 LEU B N 1
ATOM 2287 C CA . LEU B 1 76 ? 12.688 10.93 5.871 1 98.94 76 LEU B CA 1
ATOM 2288 C C . LEU B 1 76 ? 12.93 9.805 4.867 1 98.94 76 LEU B C 1
ATOM 2290 O O . LEU B 1 76 ? 14.047 9.641 4.371 1 98.94 76 LEU B O 1
ATOM 2294 N N . LEU B 1 77 ? 11.945 8.984 4.684 1 99 77 LEU B N 1
ATOM 2295 C CA . LEU B 1 77 ? 12.016 7.992 3.617 1 99 77 LEU B CA 1
ATOM 2296 C C . LEU B 1 77 ? 11.438 8.547 2.318 1 99 77 LEU B C 1
ATOM 2298 O O . LEU B 1 77 ? 10.367 9.148 2.316 1 99 77 LEU B O 1
ATOM 2302 N N . VAL B 1 78 ? 12.195 8.453 1.251 1 99 78 VAL B N 1
ATOM 2303 C CA . VAL B 1 78 ? 11.719 8.805 -0.084 1 99 78 VAL B CA 1
ATOM 2304 C C . VAL B 1 78 ? 11.5 7.535 -0.904 1 99 78 VAL B C 1
ATOM 2306 O O . VAL B 1 78 ? 12.445 6.781 -1.163 1 99 78 VAL B O 1
ATOM 2309 N N . PHE B 1 79 ? 10.273 7.262 -1.222 1 99 79 PHE B N 1
ATOM 2310 C CA . PHE B 1 79 ? 9.945 6.152 -2.109 1 99 79 PHE B CA 1
ATOM 2311 C C . PHE B 1 79 ? 10.172 6.543 -3.566 1 99 79 PHE B C 1
ATOM 2313 O O . PHE B 1 79 ? 9.367 7.273 -4.148 1 99 79 PHE B O 1
ATOM 2320 N N . ALA B 1 80 ? 11.25 6.07 -4.145 1 98.94 80 ALA B N 1
ATOM 2321 C CA . ALA B 1 80 ? 11.625 6.359 -5.523 1 98.94 80 ALA B CA 1
ATOM 2322 C C . ALA B 1 80 ? 11.32 5.176 -6.438 1 98.94 80 ALA B C 1
ATOM 2324 O O . ALA B 1 80 ? 11.938 4.117 -6.324 1 98.94 80 ALA B O 1
ATOM 2325 N N . ALA B 1 81 ? 10.375 5.328 -7.301 1 98.94 81 ALA B N 1
ATOM 2326 C CA . ALA B 1 81 ? 9.953 4.258 -8.203 1 98.94 81 ALA B CA 1
ATOM 2327 C C . ALA B 1 81 ? 10.727 4.309 -9.516 1 98.94 81 ALA B C 1
ATOM 2329 O O . ALA B 1 81 ? 11.18 5.375 -9.938 1 98.94 81 ALA B O 1
ATOM 2330 N N . TRP B 1 82 ? 10.891 3.133 -10.156 1 98.88 82 TRP B N 1
ATOM 2331 C CA . TRP B 1 82 ? 11.562 3.047 -11.445 1 98.88 82 TRP B CA 1
ATOM 2332 C C . TRP B 1 82 ? 10.766 3.768 -12.531 1 98.88 82 TRP B C 1
ATOM 2334 O O . TRP B 1 82 ? 9.57 3.51 -12.703 1 98.88 82 TRP B O 1
ATOM 2344 N N . LYS B 1 83 ? 11.406 4.652 -13.297 1 98.56 83 LYS B N 1
ATOM 2345 C CA . LYS B 1 83 ? 10.734 5.297 -14.422 1 98.56 83 LYS B CA 1
ATOM 2346 C C . LYS B 1 83 ? 10.617 4.34 -15.609 1 98.56 83 LYS B C 1
ATOM 2348 O O . LYS B 1 83 ? 9.695 4.461 -16.422 1 98.56 83 LYS B O 1
ATOM 2353 N N . LYS B 1 84 ? 11.602 3.434 -15.688 1 97.94 84 LYS B N 1
ATOM 2354 C CA . LYS B 1 84 ? 11.625 2.391 -16.703 1 97.94 84 LYS B CA 1
ATOM 2355 C C . LYS B 1 84 ? 11.906 1.022 -16.094 1 97.94 84 LYS B C 1
ATOM 2357 O O . LYS B 1 84 ? 12.719 0.907 -15.172 1 97.94 84 LYS B O 1
ATOM 2362 N N . VAL B 1 85 ? 11.188 0.033 -16.547 1 98.5 85 VAL B N 1
ATOM 2363 C CA . VAL B 1 85 ? 11.5 -1.355 -16.234 1 98.5 85 VAL B CA 1
ATOM 2364 C C . VAL B 1 85 ? 12.336 -1.972 -17.359 1 98.5 85 VAL B C 1
ATOM 2366 O O . VAL B 1 85 ? 11.797 -2.373 -18.391 1 98.5 85 VAL B O 1
ATOM 2369 N N . THR B 1 86 ? 13.617 -2.1 -17.156 1 98.12 86 THR B N 1
ATOM 2370 C CA . THR B 1 86 ? 14.531 -2.492 -18.219 1 98.12 86 THR B CA 1
ATOM 2371 C C . THR B 1 86 ? 14.719 -4.008 -18.234 1 98.12 86 THR B C 1
ATOM 2373 O O . THR B 1 86 ? 14.445 -4.684 -17.25 1 98.12 86 THR B O 1
ATOM 2376 N N . ALA B 1 87 ? 15.188 -4.477 -19.359 1 98.31 87 ALA B N 1
ATOM 2377 C CA . ALA B 1 87 ? 15.516 -5.895 -19.484 1 98.31 87 ALA B CA 1
ATOM 2378 C C . ALA B 1 87 ? 16.547 -6.309 -18.438 1 98.31 87 ALA B C 1
ATOM 2380 O O . ALA B 1 87 ? 16.453 -7.406 -17.875 1 98.31 87 ALA B O 1
ATOM 2381 N N . ASP B 1 88 ? 17.516 -5.449 -18.188 1 98.12 88 ASP B N 1
ATOM 2382 C CA . ASP B 1 88 ? 18.562 -5.742 -17.203 1 98.12 88 ASP B CA 1
ATOM 2383 C C . ASP B 1 88 ? 17.984 -5.891 -15.805 1 98.12 88 ASP B C 1
ATOM 2385 O O . ASP B 1 88 ? 18.375 -6.777 -15.047 1 98.12 88 ASP B O 1
ATOM 2389 N N . GLN B 1 89 ? 17.109 -5.07 -15.383 1 98.25 89 GLN B N 1
ATOM 2390 C CA . GLN B 1 89 ? 16.438 -5.148 -14.086 1 98.25 89 GLN B CA 1
ATOM 2391 C C . GLN B 1 89 ? 15.664 -6.453 -13.945 1 98.25 89 GLN B C 1
ATOM 2393 O O . GLN B 1 89 ? 15.695 -7.086 -12.883 1 98.25 89 GLN B O 1
ATOM 2398 N N . ILE B 1 90 ? 14.945 -6.828 -15.016 1 98.69 90 ILE B N 1
ATOM 2399 C CA . ILE B 1 90 ? 14.18 -8.07 -15.031 1 98.69 90 ILE B CA 1
ATOM 2400 C C . ILE B 1 90 ? 15.133 -9.258 -14.906 1 98.69 90 ILE B C 1
ATOM 2402 O O . ILE B 1 90 ? 14.914 -10.156 -14.094 1 98.69 90 ILE B O 1
ATOM 2406 N N . ASP B 1 91 ? 16.234 -9.234 -15.672 1 98.56 91 ASP B N 1
ATOM 2407 C CA . ASP B 1 91 ? 17.203 -10.32 -15.625 1 98.56 91 ASP B CA 1
ATOM 2408 C C . ASP B 1 91 ? 17.844 -10.438 -14.242 1 98.56 91 ASP B C 1
ATOM 2410 O O . ASP B 1 91 ? 18.062 -11.539 -13.75 1 98.56 91 ASP B O 1
ATOM 2414 N N . THR B 1 92 ? 18.172 -9.312 -13.648 1 98.31 92 THR B N 1
ATOM 2415 C CA . THR B 1 92 ? 18.766 -9.297 -12.312 1 98.31 92 THR B CA 1
ATOM 2416 C C . THR B 1 92 ? 17.828 -9.969 -11.305 1 98.31 92 THR B C 1
ATOM 2418 O O . THR B 1 92 ? 18.281 -10.742 -10.461 1 98.31 92 THR B O 1
ATOM 2421 N N . TYR B 1 93 ? 16.562 -9.688 -11.438 1 98.5 93 TYR B N 1
ATOM 2422 C CA . TYR B 1 93 ? 15.586 -10.312 -10.547 1 98.5 93 TYR B CA 1
ATOM 2423 C C . TYR B 1 93 ? 15.562 -11.82 -10.742 1 98.5 93 TYR B C 1
ATOM 2425 O O . TYR B 1 93 ? 15.602 -12.586 -9.773 1 98.5 93 TYR B O 1
ATOM 2433 N N . PHE B 1 94 ? 15.438 -12.258 -11.945 1 98.62 94 PHE B N 1
ATOM 2434 C CA . PHE B 1 94 ? 15.32 -13.688 -12.195 1 98.62 94 PHE B CA 1
ATOM 2435 C C . PHE B 1 94 ? 16.594 -14.414 -11.805 1 98.62 94 PHE B C 1
ATOM 2437 O O . PHE B 1 94 ? 16.562 -15.562 -11.352 1 98.62 94 PHE B O 1
ATOM 2444 N N . ASP B 1 95 ? 17.766 -13.703 -11.922 1 98.56 95 ASP B N 1
ATOM 2445 C CA . ASP B 1 95 ? 19.016 -14.273 -11.406 1 98.56 95 ASP B CA 1
ATOM 2446 C C . ASP B 1 95 ? 18.922 -14.531 -9.906 1 98.56 95 ASP B C 1
ATOM 2448 O O . ASP B 1 95 ? 19.391 -15.562 -9.414 1 98.56 95 ASP B O 1
ATOM 2452 N N . MET B 1 96 ? 18.344 -13.602 -9.172 1 98.62 96 MET B N 1
ATOM 2453 C CA . MET B 1 96 ? 18.141 -13.789 -7.738 1 98.62 96 MET B CA 1
ATOM 2454 C C . MET B 1 96 ? 17.203 -14.961 -7.465 1 98.62 96 MET B C 1
ATOM 2456 O O . MET B 1 96 ? 17.422 -15.727 -6.531 1 98.62 96 MET B O 1
ATOM 2460 N N . VAL B 1 97 ? 16.125 -15.078 -8.289 1 98.62 97 VAL B N 1
ATOM 2461 C CA . VAL B 1 97 ? 15.164 -16.156 -8.125 1 98.62 97 VAL B CA 1
ATOM 2462 C C . VAL B 1 97 ? 15.867 -17.5 -8.305 1 98.62 97 VAL B C 1
ATOM 2464 O O . VAL B 1 97 ? 15.711 -18.406 -7.477 1 98.62 97 VAL B O 1
ATOM 2467 N N . TYR B 1 98 ? 16.672 -17.641 -9.43 1 98.62 98 TYR B N 1
ATOM 2468 C CA . TYR B 1 98 ? 17.391 -18.875 -9.695 1 98.62 98 TYR B CA 1
ATOM 2469 C C . TYR B 1 98 ? 18.297 -19.25 -8.523 1 98.62 98 TYR B C 1
ATOM 2471 O O . TYR B 1 98 ? 18.297 -20.391 -8.078 1 98.62 98 TYR B O 1
ATOM 2479 N N . LYS B 1 99 ? 18.969 -18.25 -8.023 1 98.38 99 LYS B N 1
ATOM 2480 C CA . LYS B 1 99 ? 19.922 -18.484 -6.938 1 98.38 99 LYS B CA 1
ATOM 2481 C C . LYS B 1 99 ? 19.203 -18.844 -5.641 1 98.38 99 LYS B C 1
ATOM 2483 O O . LYS B 1 99 ? 19.531 -19.844 -5 1 98.38 99 LYS B O 1
ATOM 2488 N N . GLU B 1 100 ? 18.219 -18.047 -5.195 1 98.12 100 GLU B N 1
ATOM 2489 C CA . GLU B 1 100 ? 17.531 -18.219 -3.916 1 98.12 100 GLU B CA 1
ATOM 2490 C C . GLU B 1 100 ? 16.75 -19.516 -3.871 1 98.12 100 GLU B C 1
ATOM 2492 O O . GLU B 1 100 ? 16.641 -20.156 -2.818 1 98.12 100 GLU B O 1
ATOM 2497 N N . ARG B 1 101 ? 16.156 -19.906 -5.02 1 98.12 101 ARG B N 1
ATOM 2498 C CA . ARG B 1 101 ? 15.273 -21.062 -5.047 1 98.12 101 ARG B CA 1
ATOM 2499 C C . ARG B 1 101 ? 15.984 -22.281 -5.621 1 98.12 101 ARG B C 1
ATOM 2501 O O . ARG B 1 101 ? 15.367 -23.328 -5.855 1 98.12 101 ARG B O 1
ATOM 2508 N N . ASN B 1 102 ? 17.312 -22.141 -5.895 1 97.69 102 ASN B N 1
ATOM 2509 C CA . ASN B 1 102 ? 18.141 -23.219 -6.43 1 97.69 102 ASN B CA 1
ATOM 2510 C C . ASN B 1 102 ? 17.531 -23.812 -7.699 1 97.69 102 ASN B C 1
ATOM 2512 O O . ASN B 1 102 ? 17.375 -25.031 -7.809 1 97.69 102 ASN B O 1
ATOM 2516 N N . LEU B 1 103 ? 17.156 -22.953 -8.586 1 97.88 103 LEU B N 1
ATOM 2517 C CA . LEU B 1 103 ? 16.625 -23.328 -9.891 1 97.88 103 LEU B CA 1
ATOM 2518 C C . LEU B 1 103 ? 17.703 -23.266 -10.953 1 97.88 103 LEU B C 1
ATOM 2520 O O . LEU B 1 103 ? 18.672 -22.516 -10.828 1 97.88 103 LEU B O 1
ATOM 2524 N N . GLU B 1 104 ? 17.531 -24.062 -11.938 1 98.12 104 GLU B N 1
ATOM 2525 C CA . GLU B 1 104 ? 18.438 -23.984 -13.086 1 98.12 104 GLU B CA 1
ATOM 2526 C C . GLU B 1 104 ? 18.344 -22.641 -13.773 1 98.12 104 GLU B C 1
ATOM 2528 O O . GLU B 1 104 ? 17.234 -22.141 -14.016 1 98.12 104 GLU B O 1
ATOM 2533 N N . GLN B 1 105 ? 19.562 -22.109 -14.109 1 97.5 105 GLN B N 1
ATOM 2534 C CA . GLN B 1 105 ? 19.578 -20.844 -14.836 1 97.5 105 GLN B CA 1
ATOM 2535 C C . GLN B 1 105 ? 18.766 -20.938 -16.125 1 97.5 105 GLN B C 1
ATOM 2537 O O . GLN B 1 105 ? 18.891 -21.906 -16.875 1 97.5 105 GLN B O 1
ATOM 2542 N N . GLY B 1 106 ? 17.797 -19.953 -16.344 1 96.75 106 GLY B N 1
ATOM 2543 C CA . GLY B 1 106 ? 17.031 -19.906 -17.578 1 96.75 106 GLY B CA 1
ATOM 2544 C C . GLY B 1 106 ? 15.734 -20.688 -17.5 1 96.75 106 GLY B C 1
ATOM 2545 O O . GLY B 1 106 ? 14.922 -20.641 -18.438 1 96.75 106 GLY B O 1
ATOM 2546 N N . SER B 1 107 ? 15.461 -21.391 -16.375 1 97.5 107 SER B N 1
ATOM 2547 C CA . SER B 1 107 ? 14.266 -22.219 -16.266 1 97.5 107 SER B CA 1
ATOM 2548 C C . SER B 1 107 ? 13 -21.375 -16.312 1 97.5 107 SER B C 1
ATOM 2550 O O . SER B 1 107 ? 11.922 -21.891 -16.609 1 97.5 107 SER B O 1
ATOM 2552 N N . LEU B 1 108 ? 13.125 -20.094 -16.094 1 97.81 108 LEU B N 1
ATOM 2553 C CA . LEU B 1 108 ? 11.984 -19.188 -16.156 1 97.81 108 LEU B CA 1
ATOM 2554 C C . LEU B 1 108 ? 12.164 -18.141 -17.25 1 97.81 108 LEU B C 1
ATOM 2556 O O . LEU B 1 108 ? 11.648 -17.031 -17.141 1 97.81 108 LEU B O 1
ATOM 2560 N N . GLU B 1 109 ? 12.914 -18.453 -18.25 1 97.88 109 GLU B N 1
ATOM 2561 C CA . GLU B 1 109 ? 13.273 -17.516 -19.312 1 97.88 109 GLU B CA 1
ATOM 2562 C C . GLU B 1 109 ? 12.039 -17.047 -20.078 1 97.88 109 GLU B C 1
ATOM 2564 O O . GLU B 1 109 ? 11.961 -15.891 -20.5 1 97.88 109 GLU B O 1
ATOM 2569 N N . GLN B 1 110 ? 11.125 -17.938 -20.312 1 98.12 110 GLN B N 1
ATOM 2570 C CA . GLN B 1 110 ? 9.906 -17.547 -21.016 1 98.12 110 GLN B CA 1
ATOM 2571 C C . GLN B 1 110 ? 9.133 -16.484 -20.25 1 98.12 110 GLN B C 1
ATOM 2573 O O . GLN B 1 110 ? 8.602 -15.547 -20.859 1 98.12 110 GLN B O 1
ATOM 2578 N N . TYR B 1 111 ? 9.047 -16.672 -18.922 1 97.75 111 TYR B N 1
ATOM 2579 C CA . TYR B 1 111 ? 8.391 -15.672 -18.094 1 97.75 111 TYR B CA 1
ATOM 2580 C C . TYR B 1 111 ? 9.148 -14.352 -18.125 1 97.75 111 TYR B C 1
ATOM 2582 O O . TYR B 1 111 ? 8.547 -13.281 -18.266 1 97.75 111 TYR B O 1
ATOM 2590 N N . ALA B 1 112 ? 10.453 -14.398 -18.031 1 98.56 112 ALA B N 1
ATOM 2591 C CA . ALA B 1 112 ? 11.281 -13.203 -18.109 1 98.56 112 ALA B CA 1
ATOM 2592 C C . ALA B 1 112 ? 11.062 -12.477 -19.438 1 98.56 112 ALA B C 1
ATOM 2594 O O . ALA B 1 112 ? 10.914 -11.25 -19.453 1 98.56 112 ALA B O 1
ATOM 2595 N N . ASN B 1 113 ? 11.039 -13.211 -20.516 1 98.62 113 ASN B N 1
ATOM 2596 C CA . ASN B 1 113 ? 10.836 -12.625 -21.828 1 98.62 113 ASN B CA 1
ATOM 2597 C C . ASN B 1 113 ? 9.438 -12.031 -21.969 1 98.62 113 ASN B C 1
ATOM 2599 O O . ASN B 1 113 ? 9.258 -11.008 -22.641 1 98.62 113 ASN B O 1
ATOM 2603 N N . PHE B 1 114 ? 8.516 -12.711 -21.438 1 98.44 114 PHE B N 1
ATOM 2604 C CA . PHE B 1 114 ? 7.168 -12.156 -21.422 1 98.44 114 PHE B CA 1
ATOM 2605 C C . PHE B 1 114 ? 7.156 -10.789 -20.75 1 98.44 114 PHE B C 1
ATOM 2607 O O . PHE B 1 114 ? 6.578 -9.836 -21.297 1 98.44 114 PHE B O 1
ATOM 2614 N N . LEU B 1 115 ? 7.805 -10.617 -19.531 1 98.62 115 LEU B N 1
ATOM 2615 C CA . LEU B 1 115 ? 7.852 -9.359 -18.797 1 98.62 115 LEU B CA 1
ATOM 2616 C C . LEU B 1 115 ? 8.578 -8.289 -19.609 1 98.62 115 LEU B C 1
ATOM 2618 O O . LEU B 1 115 ? 8.125 -7.141 -19.688 1 98.62 115 LEU B O 1
ATOM 2622 N N . LYS B 1 116 ? 9.695 -8.719 -20.234 1 98.75 116 LYS B N 1
ATOM 2623 C CA . LYS B 1 116 ? 10.438 -7.777 -21.062 1 98.75 116 LYS B CA 1
ATOM 2624 C C . LYS B 1 116 ? 9.57 -7.234 -22.188 1 98.75 116 LYS B C 1
ATOM 2626 O O . LYS B 1 116 ? 9.578 -6.035 -22.469 1 98.75 116 LYS B O 1
ATOM 2631 N N . SER B 1 117 ? 8.852 -8.125 -22.828 1 98.62 117 SER B N 1
ATOM 2632 C CA . SER B 1 117 ? 7.961 -7.719 -23.906 1 98.62 117 SER B CA 1
ATOM 2633 C C . SER B 1 117 ? 6.824 -6.844 -23.391 1 98.62 117 SER B C 1
ATOM 2635 O O . SER B 1 117 ? 6.48 -5.832 -24.016 1 98.62 117 SER B O 1
ATOM 2637 N N . HIS B 1 118 ? 6.195 -7.23 -22.297 1 98.25 118 HIS B N 1
ATOM 2638 C CA . HIS B 1 118 ? 5.086 -6.504 -21.688 1 98.25 118 HIS B CA 1
ATOM 2639 C C . HIS B 1 118 ? 5.477 -5.066 -21.375 1 98.25 118 HIS B C 1
ATOM 2641 O O . HIS B 1 118 ? 4.793 -4.125 -21.781 1 98.25 118 HIS B O 1
ATOM 2647 N N . PHE B 1 119 ? 6.594 -4.852 -20.688 1 98.56 119 PHE B N 1
ATOM 2648 C CA . PHE B 1 119 ? 7.008 -3.514 -20.281 1 98.56 119 PHE B CA 1
ATOM 2649 C C . PHE B 1 119 ? 7.602 -2.754 -21.469 1 98.56 119 PHE B C 1
ATOM 2651 O O . PHE B 1 119 ? 7.461 -1.531 -21.547 1 98.56 119 PHE B O 1
ATOM 2658 N N . GLY B 1 120 ? 8.219 -3.479 -22.391 1 98.06 120 GLY B N 1
ATOM 2659 C CA . GLY B 1 120 ? 8.773 -2.863 -23.594 1 98.06 120 GLY B CA 1
ATOM 2660 C C . GLY B 1 120 ? 7.73 -2.172 -24.438 1 98.06 120 GLY B C 1
ATOM 2661 O O . GLY B 1 120 ? 8.055 -1.261 -25.203 1 98.06 120 GLY B O 1
ATOM 2662 N N . LYS B 1 121 ? 6.488 -2.557 -24.328 1 98.12 121 LYS B N 1
ATOM 2663 C CA . LYS B 1 121 ? 5.406 -2.008 -25.141 1 98.12 121 LYS B CA 1
ATOM 2664 C C . LYS B 1 121 ? 4.766 -0.802 -24.453 1 98.12 121 LYS B C 1
ATOM 2666 O O . LYS B 1 121 ? 3.902 -0.139 -25.031 1 98.12 121 LYS B O 1
ATOM 2671 N N . GLN B 1 122 ? 5.152 -0.502 -23.234 1 98.25 122 GLN B N 1
ATOM 2672 C CA . GLN B 1 122 ? 4.551 0.565 -22.453 1 98.25 122 GLN B CA 1
ATOM 2673 C C . GLN B 1 122 ? 5.371 1.849 -22.547 1 98.25 122 GLN B C 1
ATOM 2675 O O . GLN B 1 122 ? 6.59 1.801 -22.703 1 98.25 122 GLN B O 1
ATOM 2680 N N . THR B 1 123 ? 4.711 3.002 -22.406 1 97.88 123 THR B N 1
ATOM 2681 C CA . THR B 1 123 ? 5.41 4.277 -22.281 1 97.88 123 THR B CA 1
ATOM 2682 C C . THR B 1 123 ? 6.082 4.387 -20.906 1 97.88 123 THR B C 1
ATOM 2684 O O . THR B 1 123 ? 5.734 3.654 -19.984 1 97.88 123 THR B O 1
ATOM 2687 N N . GLU B 1 124 ? 7.062 5.246 -20.812 1 97.38 124 GLU B N 1
ATOM 2688 C CA . GLU B 1 124 ? 7.711 5.508 -19.531 1 97.38 124 GLU B CA 1
ATOM 2689 C C . GLU B 1 124 ? 6.695 5.934 -18.469 1 97.38 124 GLU B C 1
ATOM 2691 O O . GLU B 1 124 ? 6.801 5.551 -17.312 1 97.38 124 GLU B O 1
ATOM 2696 N N . GLU B 1 125 ? 5.719 6.766 -18.891 1 97.38 125 GLU B N 1
ATOM 2697 C CA . GLU B 1 125 ? 4.676 7.223 -17.984 1 97.38 125 GLU B CA 1
ATOM 2698 C C . GLU B 1 125 ? 3.861 6.055 -17.438 1 97.38 125 GLU B C 1
ATOM 2700 O O . GLU B 1 125 ? 3.559 6.004 -16.234 1 97.38 125 GLU B O 1
ATOM 2705 N N . GLU B 1 126 ? 3.529 5.117 -18.297 1 98.06 126 GLU B N 1
ATOM 2706 C CA . GLU B 1 126 ? 2.789 3.93 -17.875 1 98.06 126 GLU B CA 1
ATOM 2707 C C . GLU B 1 126 ? 3.607 3.078 -16.906 1 98.06 126 GLU B C 1
ATOM 2709 O O . GLU B 1 126 ? 3.084 2.598 -15.906 1 98.06 126 GLU B O 1
ATOM 2714 N N . GLN B 1 127 ? 4.895 2.893 -17.25 1 98.69 127 GLN B N 1
ATOM 2715 C CA . GLN B 1 127 ? 5.777 2.107 -16.391 1 98.69 127 GLN B CA 1
ATOM 2716 C C . GLN B 1 127 ? 5.945 2.766 -15.023 1 98.69 127 GLN B C 1
ATOM 2718 O O . GLN B 1 127 ? 5.852 2.096 -13.992 1 98.69 127 GLN B O 1
ATOM 2723 N N . PHE B 1 128 ? 6.117 4.105 -15.039 1 98.75 128 PHE B N 1
ATOM 2724 C CA . PHE B 1 128 ? 6.273 4.836 -13.789 1 98.75 128 PHE B CA 1
ATOM 2725 C C . PHE B 1 128 ? 5 4.766 -12.953 1 98.75 128 PHE B C 1
ATOM 2727 O O . PHE B 1 128 ? 5.055 4.621 -11.734 1 98.75 128 PHE B O 1
ATOM 2734 N N . GLY B 1 129 ? 3.873 4.941 -13.609 1 98.62 129 GLY B N 1
ATOM 2735 C CA . GLY B 1 129 ? 2.602 4.809 -12.914 1 98.62 129 GLY B CA 1
ATOM 2736 C C . GLY B 1 129 ? 2.43 3.459 -12.25 1 98.62 129 GLY B C 1
ATOM 2737 O O . GLY B 1 129 ? 2.027 3.385 -11.086 1 98.62 129 GLY B O 1
ATOM 2738 N N . TRP B 1 130 ? 2.777 2.43 -12.961 1 98.81 130 TRP B N 1
ATOM 2739 C CA . TRP B 1 130 ? 2.697 1.077 -12.414 1 98.81 130 TRP B CA 1
ATOM 2740 C C . TRP B 1 130 ? 3.676 0.891 -11.266 1 98.81 130 TRP B C 1
ATOM 2742 O O . TRP B 1 130 ? 3.303 0.396 -10.195 1 98.81 130 TRP B O 1
ATOM 2752 N N . ALA B 1 131 ? 4.895 1.311 -11.445 1 98.94 131 ALA B N 1
ATOM 2753 C CA . ALA B 1 131 ? 5.93 1.164 -10.43 1 98.94 131 ALA B CA 1
ATOM 2754 C C . ALA B 1 131 ? 5.566 1.938 -9.164 1 98.94 131 ALA B C 1
ATOM 2756 O O . ALA B 1 131 ? 5.824 1.478 -8.047 1 98.94 131 ALA B O 1
ATOM 2757 N N . SER B 1 132 ? 4.988 3.109 -9.328 1 98.94 132 SER B N 1
ATOM 2758 C CA . SER B 1 132 ? 4.559 3.918 -8.195 1 98.94 132 SER B CA 1
ATOM 2759 C C . SER B 1 132 ? 3.52 3.182 -7.348 1 98.94 132 SER B C 1
ATOM 2761 O O . SER B 1 132 ? 3.566 3.23 -6.117 1 98.94 132 SER B O 1
ATOM 2763 N N . LYS B 1 133 ? 2.621 2.488 -8.031 1 98.88 133 LYS B N 1
ATOM 2764 C CA . LYS B 1 133 ? 1.616 1.715 -7.312 1 98.88 133 LYS B CA 1
ATOM 2765 C C . LYS B 1 133 ? 2.268 0.645 -6.438 1 98.88 133 LYS B C 1
ATOM 2767 O O . LYS B 1 133 ? 1.836 0.41 -5.309 1 98.88 133 LYS B O 1
ATOM 2772 N N . GLN B 1 134 ? 3.297 0.033 -6.965 1 98.94 134 GLN B N 1
ATOM 2773 C CA . GLN B 1 134 ? 4.008 -0.969 -6.176 1 98.94 134 GLN B CA 1
ATOM 2774 C C . GLN B 1 134 ? 4.652 -0.342 -4.945 1 98.94 134 GLN B C 1
ATOM 2776 O O . GLN B 1 134 ? 4.629 -0.927 -3.859 1 98.94 134 GLN B O 1
ATOM 2781 N N . ALA B 1 135 ? 5.219 0.833 -5.094 1 98.94 135 ALA B N 1
ATOM 2782 C CA . ALA B 1 135 ? 5.805 1.562 -3.971 1 98.94 135 ALA B CA 1
ATOM 2783 C C . ALA B 1 135 ? 4.754 1.884 -2.916 1 98.94 135 ALA B C 1
ATOM 2785 O O . ALA B 1 135 ? 5.051 1.902 -1.719 1 98.94 135 ALA B O 1
ATOM 2786 N N . TYR B 1 136 ? 3.521 2.072 -3.332 1 98.94 136 TYR B N 1
ATOM 2787 C CA . TYR B 1 136 ? 2.455 2.408 -2.393 1 98.94 136 TYR B CA 1
ATOM 2788 C C . TYR B 1 136 ? 2.025 1.183 -1.595 1 98.94 136 TYR B C 1
ATOM 2790 O O . TYR B 1 136 ? 1.599 1.304 -0.444 1 98.94 136 TYR B O 1
ATOM 2798 N N . ILE B 1 137 ? 2.141 -0.06 -2.15 1 98.94 137 ILE B N 1
ATOM 2799 C CA . ILE B 1 137 ? 1.98 -1.243 -1.312 1 98.94 137 ILE B CA 1
ATOM 2800 C C . ILE B 1 137 ? 2.986 -1.203 -0.164 1 98.94 137 ILE B C 1
ATOM 2802 O O . ILE B 1 137 ? 2.623 -1.404 0.997 1 98.94 137 ILE B O 1
ATOM 2806 N N . ALA B 1 138 ? 4.227 -0.876 -0.514 1 98.94 138 ALA B N 1
ATOM 2807 C CA . ALA B 1 138 ? 5.293 -0.787 0.48 1 98.94 138 ALA B CA 1
ATOM 2808 C C . ALA B 1 138 ? 5 0.311 1.5 1 98.94 138 ALA B C 1
ATOM 2810 O O . ALA B 1 138 ? 5.309 0.162 2.686 1 98.94 138 ALA B O 1
ATOM 2811 N N . LEU B 1 139 ? 4.449 1.396 1.037 1 98.94 139 LEU B N 1
ATOM 2812 C CA . LEU B 1 139 ? 4.074 2.48 1.937 1 98.94 139 LEU B CA 1
ATOM 2813 C C . LEU B 1 139 ? 3.043 2.012 2.957 1 98.94 139 LEU B C 1
ATOM 2815 O O . LEU B 1 139 ? 3.164 2.305 4.148 1 98.94 139 LEU B O 1
ATOM 2819 N N . GLY B 1 140 ? 2.014 1.271 2.49 1 98.94 140 GLY B N 1
ATOM 2820 C CA . GLY B 1 140 ? 1.055 0.695 3.42 1 98.94 140 GLY B CA 1
ATOM 2821 C C . GLY B 1 140 ? 1.7 -0.191 4.469 1 98.94 140 GLY B C 1
ATOM 2822 O O . GLY B 1 140 ? 1.403 -0.069 5.66 1 98.94 140 GLY B O 1
ATOM 2823 N N . THR B 1 141 ? 2.596 -1.021 4.062 1 98.94 141 THR B N 1
ATOM 2824 C CA . THR B 1 141 ? 3.322 -1.905 4.969 1 98.94 141 THR B CA 1
ATOM 2825 C C . THR B 1 141 ? 4.152 -1.098 5.961 1 98.94 141 THR B C 1
ATOM 2827 O O . THR B 1 141 ? 4.176 -1.405 7.152 1 98.94 141 THR B O 1
ATOM 2830 N N . ALA B 1 142 ? 4.809 -0.05 5.465 1 98.94 142 ALA B N 1
ATOM 2831 C CA . ALA B 1 142 ? 5.637 0.811 6.305 1 98.94 142 ALA B CA 1
ATOM 2832 C C . ALA B 1 142 ? 4.812 1.456 7.414 1 98.94 142 ALA B C 1
ATOM 2834 O O . ALA B 1 142 ? 5.27 1.556 8.555 1 98.94 142 ALA B O 1
ATOM 2835 N N . LEU B 1 143 ? 3.645 1.908 7.074 1 98.94 143 LEU B N 1
ATOM 2836 C CA . LEU B 1 143 ? 2.787 2.586 8.039 1 98.94 143 LEU B CA 1
ATOM 2837 C C . LEU B 1 143 ? 2.367 1.636 9.156 1 98.94 143 LEU B C 1
ATOM 2839 O O . LEU B 1 143 ? 2.363 2.012 10.328 1 98.94 143 LEU B O 1
ATOM 2843 N N . VAL B 1 144 ? 2.045 0.396 8.805 1 98.88 144 VAL B N 1
ATOM 2844 C CA . VAL B 1 144 ? 1.676 -0.603 9.805 1 98.88 144 VAL B CA 1
ATOM 2845 C C . VAL B 1 144 ? 2.881 -0.92 10.688 1 98.88 144 VAL B C 1
ATOM 2847 O O . VAL B 1 144 ? 2.764 -0.958 11.914 1 98.88 144 VAL B O 1
ATOM 2850 N N . ALA B 1 145 ? 4.055 -1.111 10.086 1 98.88 145 ALA B N 1
ATOM 2851 C CA . ALA B 1 145 ? 5.27 -1.461 10.812 1 98.88 145 ALA B CA 1
ATOM 2852 C C . ALA B 1 145 ? 5.688 -0.334 11.758 1 98.88 145 ALA B C 1
ATOM 2854 O O . ALA B 1 145 ? 6.07 -0.582 12.898 1 98.88 145 ALA B O 1
ATOM 2855 N N . ALA B 1 146 ? 5.625 0.924 11.266 1 98.94 146 ALA B N 1
ATOM 2856 C CA . ALA B 1 146 ? 5.969 2.07 12.102 1 98.94 146 ALA B CA 1
ATOM 2857 C C . ALA B 1 146 ? 5.051 2.162 13.312 1 98.94 146 ALA B C 1
ATOM 2859 O O . ALA B 1 146 ? 5.512 2.393 14.43 1 98.94 146 ALA B O 1
ATOM 2860 N N . ALA B 1 147 ? 3.775 1.973 13.086 1 98.88 147 ALA B N 1
ATOM 2861 C CA . ALA B 1 147 ? 2.805 2.037 14.172 1 98.88 147 ALA B CA 1
ATOM 2862 C C . ALA B 1 147 ? 3.064 0.946 15.211 1 98.88 147 ALA B C 1
ATOM 2864 O O . ALA B 1 147 ? 2.975 1.19 16.406 1 98.88 147 ALA B O 1
ATOM 2865 N N . GLU B 1 148 ? 3.359 -0.252 14.711 1 98.56 148 GLU B N 1
ATOM 2866 C CA . GLU B 1 148 ? 3.699 -1.335 15.633 1 98.56 148 GLU B CA 1
ATOM 2867 C C . GLU B 1 148 ? 4.895 -0.961 16.5 1 98.56 148 GLU B C 1
ATOM 2869 O O . GLU B 1 148 ? 4.914 -1.267 17.703 1 98.56 148 GLU B O 1
ATOM 2874 N N . GLU B 1 149 ? 5.848 -0.273 15.93 1 98.69 149 GLU B N 1
ATOM 2875 C CA . GLU B 1 149 ? 7.07 0.127 16.625 1 98.69 149 GLU B CA 1
ATOM 2876 C C . GLU B 1 149 ? 6.84 1.374 17.469 1 98.69 149 GLU B C 1
ATOM 2878 O O . GLU B 1 149 ? 7.762 1.863 18.125 1 98.69 149 GLU B O 1
ATOM 2883 N N . LYS B 1 150 ? 5.629 1.885 17.453 1 98.69 150 LYS B N 1
ATOM 2884 C CA . LYS B 1 150 ? 5.297 3.145 18.109 1 98.69 150 LYS B CA 1
ATOM 2885 C C . LYS B 1 150 ? 6.219 4.266 17.656 1 98.69 150 LYS B C 1
ATOM 2887 O O . LYS B 1 150 ? 6.754 5.016 18.469 1 98.69 150 LYS B O 1
ATOM 2892 N N . VAL B 1 151 ? 6.52 4.258 16.406 1 98.94 151 VAL B N 1
ATOM 2893 C CA . VAL B 1 151 ? 7.172 5.352 15.68 1 98.94 151 VAL B CA 1
ATOM 2894 C C . VAL B 1 151 ? 6.133 6.141 14.891 1 98.94 151 VAL B C 1
ATOM 2896 O O . VAL B 1 151 ? 5.395 5.57 14.078 1 98.94 151 VAL B O 1
ATOM 2899 N N . ASP B 1 152 ? 6 7.43 15.188 1 98.94 152 ASP B N 1
ATOM 2900 C CA . ASP B 1 152 ? 5.062 8.266 14.445 1 98.94 152 ASP B CA 1
ATOM 2901 C C . ASP B 1 152 ? 5.527 8.477 13.008 1 98.94 152 ASP B C 1
ATOM 2903 O O . ASP B 1 152 ? 6.727 8.438 12.727 1 98.94 152 ASP B O 1
ATOM 2907 N N . SER B 1 153 ? 4.57 8.602 12.141 1 98.94 153 SER B N 1
ATOM 2908 C CA . SER B 1 153 ? 4.879 8.773 10.727 1 98.94 153 SER B CA 1
ATOM 2909 C C . SER B 1 153 ? 3.885 9.711 10.055 1 98.94 153 SER B C 1
ATOM 2911 O O . SER B 1 153 ? 2.785 9.93 10.562 1 98.94 153 SER B O 1
ATOM 2913 N N . THR B 1 154 ? 4.293 10.336 9.008 1 98.88 154 THR B N 1
ATOM 2914 C CA . THR B 1 154 ? 3.465 11.148 8.117 1 98.88 154 THR B CA 1
ATOM 2915 C C . THR B 1 154 ? 3.75 10.812 6.66 1 98.88 154 THR B C 1
ATOM 2917 O O . THR B 1 154 ? 4.805 11.164 6.129 1 98.88 154 THR B O 1
ATOM 2920 N N . PRO B 1 155 ? 2.854 10.062 6.02 1 98.94 155 PRO B N 1
ATOM 2921 C CA . PRO B 1 155 ? 2.98 9.945 4.566 1 98.94 155 PRO B CA 1
ATOM 2922 C C . PRO B 1 155 ? 2.652 11.25 3.84 1 98.94 155 PRO B C 1
ATOM 2924 O O . PRO B 1 155 ? 1.741 11.977 4.246 1 98.94 155 PRO B O 1
ATOM 2927 N N . MET B 1 156 ? 3.436 11.617 2.822 1 98.88 156 MET B N 1
ATOM 2928 C CA . MET B 1 156 ? 3.305 12.922 2.184 1 98.88 156 MET B CA 1
ATOM 2929 C C . MET B 1 156 ? 3.342 12.789 0.664 1 98.88 156 MET B C 1
ATOM 2931 O O . MET B 1 156 ? 4.254 12.172 0.112 1 98.88 156 MET B O 1
ATOM 2935 N N . GLU B 1 157 ? 2.348 13.344 0.053 1 98.69 157 GLU B N 1
ATOM 2936 C CA . GLU B 1 157 ? 2.354 13.539 -1.394 1 98.69 157 GLU B CA 1
ATOM 2937 C C . GLU B 1 157 ? 2.539 15.008 -1.753 1 98.69 157 GLU B C 1
ATOM 2939 O O . GLU B 1 157 ? 2.805 15.344 -2.91 1 98.69 157 GLU B O 1
ATOM 2944 N N . GLY B 1 158 ? 2.432 15.898 -0.712 1 98.25 158 GLY B N 1
ATOM 2945 C CA . GLY B 1 158 ? 2.559 17.328 -0.919 1 98.25 158 GLY B CA 1
ATOM 2946 C C . GLY B 1 158 ? 3.998 17.797 -1.065 1 98.25 158 GLY B C 1
ATOM 2947 O O . GLY B 1 158 ? 4.543 18.438 -0.169 1 98.25 158 GLY B O 1
ATOM 2948 N N . PHE B 1 159 ? 4.555 17.484 -2.221 1 98.81 159 PHE B N 1
ATOM 2949 C CA . PHE B 1 159 ? 5.91 17.938 -2.52 1 98.81 159 PHE B CA 1
ATOM 2950 C C . PHE B 1 159 ? 6.094 18.156 -4.016 1 98.81 159 PHE B C 1
ATOM 2952 O O . PHE B 1 159 ? 5.293 17.672 -4.82 1 98.81 159 PHE B O 1
ATOM 2959 N N . ASN B 1 160 ? 7.098 18.969 -4.383 1 98.62 160 ASN B N 1
ATOM 2960 C CA . ASN B 1 160 ? 7.531 19.156 -5.762 1 98.62 160 ASN B CA 1
ATOM 2961 C C . ASN B 1 160 ? 8.445 18.016 -6.215 1 98.62 160 ASN B C 1
ATOM 2963 O O . ASN B 1 160 ? 9.648 18.031 -5.922 1 98.62 160 ASN B O 1
ATOM 2967 N N . ALA B 1 161 ? 7.906 17.125 -6.988 1 98.69 161 ALA B N 1
ATOM 2968 C CA . ALA B 1 161 ? 8.625 15.898 -7.359 1 98.69 161 ALA B CA 1
ATOM 2969 C C . ALA B 1 161 ? 9.875 16.234 -8.172 1 98.69 161 ALA B C 1
ATOM 2971 O O . ALA B 1 161 ? 10.93 15.617 -7.973 1 98.69 161 ALA B O 1
ATOM 2972 N N . LYS B 1 162 ? 9.75 17.172 -9.102 1 98.44 162 LYS B N 1
ATOM 2973 C CA . LYS B 1 162 ? 10.891 17.562 -9.922 1 98.44 162 LYS B CA 1
ATOM 2974 C C . LYS B 1 162 ? 12.055 18.047 -9.055 1 98.44 162 LYS B C 1
ATOM 2976 O O . LYS B 1 162 ? 13.211 17.688 -9.297 1 98.44 162 LYS B O 1
ATOM 2981 N N . GLU B 1 163 ? 11.719 18.812 -8.039 1 98.75 163 GLU B N 1
ATOM 2982 C CA . GLU B 1 163 ? 12.742 19.359 -7.152 1 98.75 163 GLU B CA 1
ATOM 2983 C C . GLU B 1 163 ? 13.352 18.266 -6.285 1 98.75 163 GLU B C 1
ATOM 2985 O O . GLU B 1 163 ? 14.57 18.203 -6.109 1 98.75 163 GLU B O 1
ATOM 2990 N N . VAL B 1 164 ? 12.531 17.391 -5.711 1 98.88 164 VAL B N 1
ATOM 2991 C CA . VAL B 1 164 ? 13.023 16.281 -4.902 1 98.88 164 VAL B CA 1
ATOM 2992 C C . VAL B 1 164 ? 13.938 15.398 -5.742 1 98.88 164 VAL B C 1
ATOM 2994 O O . VAL B 1 164 ? 15.023 15.016 -5.293 1 98.88 164 VAL B O 1
ATOM 2997 N N . ASP B 1 165 ? 13.508 15.102 -7 1 98.88 165 ASP B N 1
ATOM 2998 C CA . ASP B 1 165 ? 14.289 14.258 -7.898 1 98.88 165 ASP B CA 1
ATOM 2999 C C . ASP B 1 165 ? 15.641 14.883 -8.203 1 98.88 165 ASP B C 1
ATOM 3001 O O . ASP B 1 165 ? 16.656 14.188 -8.258 1 98.88 165 ASP B O 1
ATOM 3005 N N . ARG B 1 166 ? 15.602 16.172 -8.375 1 98.62 166 ARG B N 1
ATOM 3006 C CA . ARG B 1 166 ? 16.844 16.891 -8.656 1 98.62 166 ARG B CA 1
ATOM 3007 C C . ARG B 1 166 ? 17.781 16.859 -7.453 1 98.62 166 ARG B C 1
ATOM 3009 O O . ARG B 1 166 ? 18.953 16.516 -7.586 1 98.62 166 ARG B O 1
ATOM 3016 N N . ILE B 1 167 ? 17.281 17.188 -6.273 1 98.62 167 ILE B N 1
ATOM 3017 C CA . ILE B 1 167 ? 18.062 17.266 -5.043 1 98.62 167 ILE B CA 1
ATOM 3018 C C . ILE B 1 167 ? 18.734 15.906 -4.773 1 98.62 167 ILE B C 1
ATOM 3020 O O . ILE B 1 167 ? 19.891 15.852 -4.355 1 98.62 167 ILE B O 1
ATOM 3024 N N . LEU B 1 168 ? 18.016 14.797 -5.074 1 98.75 168 LEU B N 1
ATOM 3025 C CA . LEU B 1 168 ? 18.469 13.469 -4.695 1 98.75 168 LEU B CA 1
ATOM 3026 C C . LEU B 1 168 ? 19.109 12.758 -5.883 1 98.75 168 LEU B C 1
ATOM 3028 O O . LEU B 1 168 ? 19.531 11.609 -5.766 1 98.75 168 LEU B O 1
ATOM 3032 N N . GLY B 1 169 ? 19.109 13.383 -7.098 1 98.5 169 GLY B N 1
ATOM 3033 C CA . GLY B 1 169 ? 19.719 12.805 -8.281 1 98.5 169 GLY B CA 1
ATOM 3034 C C . GLY B 1 169 ? 18.969 11.602 -8.812 1 98.5 169 GLY B C 1
ATOM 3035 O O . GLY B 1 169 ? 19.578 10.656 -9.32 1 98.5 169 GLY B O 1
ATOM 3036 N N . LEU B 1 170 ? 17.703 11.594 -8.625 1 98.62 170 LEU B N 1
ATOM 3037 C CA . LEU B 1 170 ? 16.906 10.43 -8.977 1 98.62 170 LEU B CA 1
ATOM 3038 C C . LEU B 1 170 ? 16.766 10.297 -10.492 1 98.62 170 LEU B C 1
ATOM 3040 O O . LEU B 1 170 ? 16.734 9.188 -11.023 1 98.62 170 LEU B O 1
ATOM 3044 N N . ASN B 1 171 ? 16.734 11.398 -11.211 1 96.75 171 ASN B N 1
ATOM 3045 C CA . ASN B 1 171 ? 16.594 11.367 -12.664 1 96.75 171 ASN B CA 1
ATOM 3046 C C . ASN B 1 171 ? 17.734 10.586 -13.32 1 96.75 171 ASN B C 1
ATOM 3048 O O . ASN B 1 171 ? 17.5 9.766 -14.203 1 96.75 171 ASN B O 1
ATOM 3052 N N . GLU B 1 172 ? 18.922 10.82 -12.867 1 97.31 172 GLU B N 1
ATOM 3053 C CA . GLU B 1 172 ? 20.094 10.164 -13.422 1 97.31 172 GLU B CA 1
ATOM 3054 C C . GLU B 1 172 ? 20.078 8.664 -13.133 1 97.31 172 GLU B C 1
ATOM 3056 O O . GLU B 1 172 ? 20.734 7.887 -13.828 1 97.31 172 GLU B O 1
ATOM 3061 N N . GLN B 1 173 ? 19.312 8.328 -12.109 1 96.94 173 GLN B N 1
ATOM 3062 C CA . GLN B 1 173 ? 19.25 6.926 -11.703 1 96.94 173 GLN B CA 1
ATOM 3063 C C . GLN B 1 173 ? 18.031 6.234 -12.328 1 96.94 173 GLN B C 1
ATOM 3065 O O . GLN B 1 173 ? 17.766 5.066 -12.039 1 96.94 173 GLN B O 1
ATOM 3070 N N . GLY B 1 174 ? 17.25 6.969 -13.164 1 97.94 174 GLY B N 1
ATOM 3071 C CA . GLY B 1 174 ? 16.094 6.41 -13.828 1 97.94 174 GLY B CA 1
ATOM 3072 C C . GLY B 1 174 ? 14.898 6.223 -12.906 1 97.94 174 GLY B C 1
ATOM 3073 O O . GLY B 1 174 ? 14.062 5.348 -13.133 1 97.94 174 GLY B O 1
ATOM 3074 N N . MET B 1 175 ? 14.883 6.996 -11.82 1 98.69 175 MET B N 1
ATOM 3075 C CA . MET B 1 175 ? 13.805 6.879 -10.836 1 98.69 175 MET B CA 1
ATOM 3076 C C . MET B 1 175 ? 13.094 8.219 -10.648 1 98.69 175 MET B C 1
ATOM 3078 O O . MET B 1 175 ? 13.594 9.258 -11.078 1 98.69 175 MET B O 1
ATOM 3082 N N . GLY B 1 176 ? 11.938 8.141 -10.086 1 98.88 176 GLY B N 1
ATOM 3083 C CA . GLY B 1 176 ? 11.18 9.305 -9.656 1 98.88 176 GLY B CA 1
ATOM 3084 C C . GLY B 1 176 ? 10.555 9.141 -8.281 1 98.88 176 GLY B C 1
ATOM 3085 O O . GLY B 1 176 ? 10.086 8.055 -7.934 1 98.88 176 GLY B O 1
ATOM 3086 N N . SER B 1 177 ? 10.586 10.25 -7.512 1 98.94 177 SER B N 1
ATOM 3087 C CA . SER B 1 177 ? 9.945 10.227 -6.199 1 98.94 177 SER B CA 1
ATOM 3088 C C . SER B 1 177 ? 8.43 10.125 -6.32 1 98.94 177 SER B C 1
ATOM 3090 O O . SER B 1 177 ? 7.824 10.797 -7.156 1 98.94 177 SER B O 1
ATOM 3092 N N . THR B 1 178 ? 7.812 9.281 -5.527 1 98.81 178 THR B N 1
ATOM 3093 C CA . THR B 1 178 ? 6.367 9.102 -5.629 1 98.81 178 THR B CA 1
ATOM 3094 C C . THR B 1 178 ? 5.691 9.406 -4.293 1 98.81 178 THR B C 1
ATOM 3096 O O . THR B 1 178 ? 4.52 9.789 -4.258 1 98.81 178 THR B O 1
ATOM 3099 N N . ALA B 1 179 ? 6.359 9.227 -3.141 1 98.88 179 ALA B N 1
ATOM 3100 C CA . ALA B 1 179 ? 5.852 9.516 -1.801 1 98.88 179 ALA B CA 1
ATOM 3101 C C . ALA B 1 179 ? 6.996 9.766 -0.823 1 98.88 179 ALA B C 1
ATOM 3103 O O . ALA B 1 179 ? 8.102 9.258 -1.011 1 98.88 179 ALA B O 1
ATOM 3104 N N . LEU B 1 180 ? 6.754 10.578 0.113 1 98.94 180 LEU B N 1
ATOM 3105 C CA . LEU B 1 180 ? 7.637 10.742 1.261 1 98.94 180 LEU B CA 1
ATOM 3106 C C . LEU B 1 180 ? 7 10.18 2.525 1 98.94 180 LEU B C 1
ATOM 3108 O O . LEU B 1 180 ? 5.773 10.141 2.643 1 98.94 180 LEU B O 1
ATOM 3112 N N . LEU B 1 181 ? 7.809 9.727 3.422 1 99 181 LEU B N 1
ATOM 3113 C CA . LEU B 1 181 ? 7.363 9.289 4.738 1 99 181 LEU B CA 1
ATOM 3114 C C . LEU B 1 181 ? 8.289 9.82 5.832 1 99 181 LEU B C 1
ATOM 3116 O O . LEU B 1 181 ? 9.414 9.344 5.977 1 99 181 LEU B O 1
ATOM 3120 N N . ALA B 1 182 ? 7.828 10.797 6.57 1 98.94 182 ALA B N 1
ATOM 3121 C CA . ALA B 1 182 ? 8.578 11.266 7.734 1 98.94 182 ALA B CA 1
ATOM 3122 C C . ALA B 1 182 ? 8.414 10.305 8.906 1 98.94 182 ALA B C 1
ATOM 3124 O O . ALA B 1 182 ? 7.316 9.805 9.164 1 98.94 182 ALA B O 1
ATOM 3125 N N . LEU B 1 183 ? 9.453 9.984 9.57 1 98.94 183 LEU B N 1
ATOM 3126 C CA . LEU B 1 183 ? 9.461 9.164 10.781 1 98.94 183 LEU B CA 1
ATOM 3127 C C . LEU B 1 183 ? 10 9.953 11.969 1 98.94 183 LEU B C 1
ATOM 3129 O O . LEU B 1 183 ? 10.945 10.727 11.828 1 98.94 183 LEU B O 1
ATOM 3133 N N . GLY B 1 184 ? 9.43 9.758 13.086 1 98.88 184 GLY B N 1
ATOM 3134 C CA . GLY B 1 184 ? 9.82 10.391 14.336 1 98.88 184 GLY B CA 1
ATOM 3135 C C . GLY B 1 184 ? 8.844 10.148 15.461 1 98.88 184 GLY B C 1
ATOM 3136 O O . GLY B 1 184 ? 8.242 9.078 15.555 1 98.88 184 GLY B O 1
ATOM 3137 N N . TYR B 1 185 ? 8.766 11.086 16.328 1 98.94 185 TYR B N 1
ATOM 3138 C CA . TYR B 1 185 ? 7.836 11.023 17.453 1 98.94 185 TYR B CA 1
ATOM 3139 C C . TYR B 1 185 ? 6.98 12.281 17.531 1 98.94 185 TYR B C 1
ATOM 3141 O O . TYR B 1 185 ? 7.492 13.398 17.406 1 98.94 185 TYR B O 1
ATOM 3149 N N . ARG B 1 186 ? 5.703 12.062 17.734 1 98.81 186 ARG B N 1
ATOM 3150 C CA . ARG B 1 186 ? 4.77 13.18 17.719 1 98.81 186 ARG B CA 1
ATOM 3151 C C . ARG B 1 186 ? 5.098 14.172 18.828 1 98.81 186 ARG B C 1
ATOM 3153 O O . ARG B 1 186 ? 5.547 13.781 19.906 1 98.81 186 ARG B O 1
ATOM 3160 N N . ASP B 1 187 ? 5 15.469 18.547 1 98.75 187 ASP B N 1
ATOM 3161 C CA . ASP B 1 187 ? 5.031 16.516 19.562 1 98.75 187 ASP B CA 1
ATOM 3162 C C . ASP B 1 187 ? 3.672 16.641 20.25 1 98.75 187 ASP B C 1
ATOM 3164 O O . ASP B 1 187 ? 2.766 17.297 19.719 1 98.75 187 ASP B O 1
ATOM 3168 N N . GLU B 1 188 ? 3.521 16.094 21.375 1 98 188 GLU B N 1
ATOM 3169 C CA . GLU B 1 188 ? 2.24 15.992 22.062 1 98 188 GLU B CA 1
ATOM 3170 C C . GLU B 1 188 ? 1.667 17.375 22.359 1 98 188 GLU B C 1
ATOM 3172 O O . GLU B 1 188 ? 0.449 17.547 22.453 1 98 188 GLU B O 1
ATOM 3177 N N . LYS B 1 189 ? 2.518 18.359 22.422 1 97.88 189 LYS B N 1
ATOM 3178 C CA . LYS B 1 189 ? 2.088 19.703 22.781 1 97.88 189 LYS B CA 1
ATOM 3179 C C . LYS B 1 189 ? 1.752 20.531 21.531 1 97.88 189 LYS B C 1
ATOM 3181 O O . LYS B 1 189 ? 0.768 21.266 21.531 1 97.88 189 LYS B O 1
ATOM 3186 N N . GLU B 1 190 ? 2.525 20.344 20.484 1 97.94 190 GLU B N 1
ATOM 3187 C CA . GLU B 1 190 ? 2.434 21.25 19.359 1 97.94 190 GLU B CA 1
ATOM 3188 C C . GLU B 1 190 ? 1.625 20.656 18.219 1 97.94 190 GLU B C 1
ATOM 3190 O O . GLU B 1 190 ? 1.223 21.359 17.281 1 97.94 190 GLU B O 1
ATOM 3195 N N . ASP B 1 191 ? 1.451 19.344 18.219 1 98.5 191 ASP B N 1
ATOM 3196 C CA . ASP B 1 191 ? 0.726 18.688 17.141 1 98.5 191 ASP B CA 1
ATOM 3197 C C . ASP B 1 191 ? -0.784 18.812 17.328 1 98.5 191 ASP B C 1
ATOM 3199 O O . ASP B 1 191 ? -1.354 18.156 18.203 1 98.5 191 ASP B O 1
ATOM 3203 N N . HIS B 1 192 ? -1.435 19.547 16.516 1 96.69 192 HIS B N 1
ATOM 3204 C CA . HIS B 1 192 ? -2.859 19.812 16.656 1 96.69 192 HIS B CA 1
ATOM 3205 C C . HIS B 1 192 ? -3.693 18.578 16.344 1 96.69 192 HIS B C 1
ATOM 3207 O O . HIS B 1 192 ? -4.895 18.547 16.625 1 96.69 192 HIS B O 1
ATOM 3213 N N . MET B 1 193 ? -3.072 17.516 15.82 1 97.12 193 MET B N 1
ATOM 3214 C CA . MET B 1 193 ? -3.799 16.328 15.406 1 97.12 193 MET B CA 1
ATOM 3215 C C . MET B 1 193 ? -3.746 15.25 16.484 1 97.12 193 MET B C 1
ATOM 3217 O O . MET B 1 193 ? -4.402 14.211 16.359 1 97.12 193 MET B O 1
ATOM 3221 N N . VAL B 1 194 ? -3.027 15.453 17.562 1 97.25 194 VAL B N 1
ATOM 3222 C CA . VAL B 1 194 ? -2.723 14.422 18.531 1 97.25 194 VAL B CA 1
ATOM 3223 C C . VAL B 1 194 ? -4.02 13.867 19.125 1 97.25 194 VAL B C 1
ATOM 3225 O O . VAL B 1 194 ? -4.133 12.656 19.359 1 97.25 194 VAL B O 1
ATOM 3228 N N . ASN B 1 195 ? -5.012 14.68 19.25 1 96.31 195 ASN B N 1
ATOM 3229 C CA . ASN B 1 195 ? -6.246 14.25 19.891 1 96.31 195 ASN B CA 1
ATOM 3230 C C . ASN B 1 195 ? -7.406 14.203 18.891 1 96.31 195 ASN B C 1
ATOM 3232 O O . ASN B 1 195 ? -8.562 14.031 19.297 1 96.31 195 ASN B O 1
ATOM 3236 N N . ALA B 1 196 ? -7.105 14.516 17.656 1 97.44 196 ALA B N 1
ATOM 3237 C CA . ALA B 1 196 ? -8.172 14.508 16.656 1 97.44 196 ALA B CA 1
ATOM 3238 C C . ALA B 1 196 ? -8.688 13.094 16.422 1 97.44 196 ALA B C 1
ATOM 3240 O O . ALA B 1 196 ? -7.902 12.156 16.281 1 97.44 196 ALA B O 1
ATOM 3241 N N . LYS B 1 197 ? -10 12.945 16.422 1 97.94 197 LYS B N 1
ATOM 3242 C CA . LYS B 1 197 ? -10.586 11.633 16.141 1 97.94 197 LYS B CA 1
ATOM 3243 C C . LYS B 1 197 ? -10.312 11.203 14.703 1 97.94 197 LYS B C 1
ATOM 3245 O O . LYS B 1 197 ? -10.359 12.023 13.781 1 97.94 197 LYS B O 1
ATOM 3250 N N . LYS B 1 198 ? -10.086 9.914 14.555 1 98.12 198 LYS B N 1
ATOM 3251 C CA . LYS B 1 198 ? -9.93 9.352 13.211 1 98.12 198 LYS B CA 1
ATOM 3252 C C . LYS B 1 198 ? -11.25 9.375 12.453 1 98.12 198 LYS B C 1
ATOM 3254 O O . LYS B 1 198 ? -12.297 9.023 13.008 1 98.12 198 LYS B O 1
ATOM 3259 N N . VAL B 1 199 ? -11.18 9.852 11.195 1 98.62 199 VAL B N 1
ATOM 3260 C CA . VAL B 1 199 ? -12.359 9.875 10.336 1 98.62 199 VAL B CA 1
ATOM 3261 C C . VAL B 1 199 ? -12.195 8.859 9.211 1 98.62 199 VAL B C 1
ATOM 3263 O O . VAL B 1 199 ? -11.289 8.977 8.383 1 98.62 199 VAL B O 1
ATOM 3266 N N . ARG B 1 200 ? -13.023 7.832 9.188 1 98.81 200 ARG B N 1
ATOM 3267 C CA . ARG B 1 200 ? -13.062 6.785 8.172 1 98.81 200 ARG B CA 1
ATOM 3268 C C . ARG B 1 200 ? -14.484 6.574 7.664 1 98.81 200 ARG B C 1
ATOM 3270 O O . ARG B 1 200 ? -15.445 6.695 8.43 1 98.81 200 ARG B O 1
ATOM 3277 N N . ARG B 1 201 ? -14.617 6.316 6.363 1 98.38 201 ARG B N 1
ATOM 3278 C CA . ARG B 1 201 ? -15.938 6.02 5.816 1 98.38 201 ARG B CA 1
ATOM 3279 C C . ARG B 1 201 ? -16.578 4.844 6.543 1 98.38 201 ARG B C 1
ATOM 3281 O O . ARG B 1 201 ? -15.898 3.873 6.883 1 98.38 201 ARG B O 1
ATOM 3288 N N . PRO B 1 202 ? -17.938 4.945 6.812 1 98.19 202 PRO B N 1
ATOM 3289 C CA . PRO B 1 202 ? -18.625 3.789 7.395 1 98.19 202 PRO B CA 1
ATOM 3290 C C . PRO B 1 202 ? -18.453 2.52 6.562 1 98.19 202 PRO B C 1
ATOM 3292 O O . PRO B 1 202 ? -18.328 2.592 5.34 1 98.19 202 PRO B O 1
ATOM 3295 N N . LYS B 1 203 ? -18.469 1.395 7.215 1 98.25 203 LYS B N 1
ATOM 3296 C CA . LYS B 1 203 ? -18.219 0.108 6.566 1 98.25 203 LYS B CA 1
ATOM 3297 C C . LYS B 1 203 ? -19.188 -0.113 5.402 1 98.25 203 LYS B C 1
ATOM 3299 O O . LYS B 1 203 ? -18.781 -0.593 4.344 1 98.25 203 LYS B O 1
ATOM 3304 N N . ASP B 1 204 ? -20.422 0.308 5.57 1 97.5 204 ASP B N 1
ATOM 3305 C CA . ASP B 1 204 ? -21.438 0.032 4.559 1 97.5 204 ASP B CA 1
ATOM 3306 C C . ASP B 1 204 ? -21.266 0.947 3.35 1 97.5 204 ASP B C 1
ATOM 3308 O O . ASP B 1 204 ? -21.891 0.724 2.307 1 97.5 204 ASP B O 1
ATOM 3312 N N . LYS B 1 205 ? -20.438 1.977 3.436 1 97.56 205 LYS B N 1
ATOM 3313 C CA . LYS B 1 205 ? -20.141 2.861 2.312 1 97.56 205 LYS B CA 1
ATOM 3314 C C . LYS B 1 205 ? -18.812 2.494 1.653 1 97.56 205 LYS B C 1
ATOM 3316 O O . LYS B 1 205 ? -18.625 2.711 0.454 1 97.56 205 LYS B O 1
ATOM 3321 N N . LEU B 1 206 ? -17.922 1.883 2.469 1 98.75 206 LEU B N 1
ATOM 3322 C CA . LEU B 1 206 ? -16.594 1.553 1.954 1 98.75 206 LEU B CA 1
ATOM 3323 C C . LEU B 1 206 ? -16.578 0.157 1.338 1 98.75 206 LEU B C 1
ATOM 3325 O O . LEU B 1 206 ? -15.82 -0.108 0.406 1 98.75 206 LEU B O 1
ATOM 3329 N N . PHE B 1 207 ? -17.422 -0.722 1.816 1 98.81 207 PHE B N 1
ATOM 3330 C CA . PHE B 1 207 ? -17.422 -2.111 1.377 1 98.81 207 PHE B CA 1
ATOM 3331 C C . PHE B 1 207 ? -18.766 -2.475 0.747 1 98.81 207 PHE B C 1
ATOM 3333 O O . PHE B 1 207 ? -19.828 -2.111 1.269 1 98.81 207 PHE B O 1
ATOM 3340 N N . ILE B 1 208 ? -18.719 -3.105 -0.385 1 98.62 208 ILE B N 1
ATOM 3341 C CA . ILE B 1 208 ? -19.906 -3.674 -1.021 1 98.62 208 ILE B CA 1
ATOM 3342 C C . ILE B 1 208 ? -19.797 -5.195 -1.041 1 98.62 208 ILE B C 1
ATOM 3344 O O . ILE B 1 208 ? -18.891 -5.754 -1.666 1 98.62 208 ILE B O 1
ATOM 3348 N N . LYS B 1 209 ? -20.75 -5.902 -0.388 1 98.25 209 LYS B N 1
ATOM 3349 C CA . LYS B 1 209 ? -20.734 -7.359 -0.323 1 98.25 209 LYS B CA 1
ATOM 3350 C C . LYS B 1 209 ? -21.594 -7.973 -1.434 1 98.25 209 LYS B C 1
ATOM 3352 O O . LYS B 1 209 ? -22.703 -7.516 -1.689 1 98.25 209 LYS B O 1
ATOM 3357 N N . ILE B 1 210 ? -21 -8.828 -2.135 1 97.69 210 ILE B N 1
ATOM 3358 C CA . ILE B 1 210 ? -21.672 -9.547 -3.209 1 97.69 210 ILE B CA 1
ATOM 3359 C C . ILE B 1 210 ? -21.578 -11.047 -2.967 1 97.69 210 ILE B C 1
ATOM 3361 O O . ILE B 1 210 ? -20.484 -11.602 -2.855 1 97.69 210 ILE B O 1
#

Radius of gyration: 20.65 Å; Cα contacts (8 Å, |Δi|>4): 821; chains: 2; bounding box: 44×57×48 Å

InterPro domains:
  IPR000415 Nitroreductase-like [G3DSA:3.40.109.10] (6-209)
  IPR000415 Nitroreductase-like [SSF55469] (4-207)
  IPR029479 Nitroreductase [PF00881] (10-185)
  IPR033878 Oxygen-insensitive NAD(P)H nitroreductase NfsB-like [cd02149] (5-206)

Nearest PDB structures (foldseek):
  3of4-assembly2_C-2  TM=9.520E-01  e=5.250E-23  Idiomarina loihiensis
  1v5z-assembly1_A  TM=9.090E-01  e=4.085E-18  Aliivibrio fischeri
  3gbh-assembly1_B  TM=8.726E-01  e=3.178E-13  Staphylococcus epidermidis ATCC 12228
  3ge6-assembly1_B  TM=8.628E-01  e=3.734E-12  Exiguobacterium sibiricum 255-15
  3n2s-assembly2_D  TM=8.067E-01  e=1.377E-12  Bacillus subtilis

Foldseek 3Di:
DPLLVVLVQQADAFQAFQQDADDPVLVVQLVVLLQPFDFVVRLLQWDKDKDQDQVLLVLQCVQLVNRPLSRSFRIKIWTKGALADALVSLLVVVVVVCVVVVHDPCPCVVVSVVVNVVRVVDHSVVRQVRRLVRSVSSVVSSSSSCSSSVKYKHKGQRGNFVSNCVSVVVVVVRITTRIMMRTHHHDCPPGPCNPPHDDDDDPVVVDDDD/DPLLVVLVQQADAFQAFQQDADDPVLVVQLVVLLQPFDFVVRLLQWDKDKDQDQVLLVLQCVQLVNRPLSRSFRIKIWTKGALADALVSLLVVVVVVCVVVVHDPCPCVVVSVVVNVVRVVDDSVVRQVRRLVRSVSSVVSSSSSCSSSVKYKHKGQRGNFVSNCVSVVVVVVRITTRIMMRTHHHDCPPGPCNPPHDDDDDPVVVDDDD